Protein AF-0000000077124705 (afdb_homodimer)

Structure (mmCIF, N/CA/C/O backbone):
data_AF-0000000077124705-model_v1
#
loop_
_entity.id
_entity.type
_entity.pdbx_description
1 polymer 'Triosephosphate isomerase'
#
loop_
_atom_site.group_PDB
_atom_site.id
_atom_site.type_symbol
_atom_site.label_atom_id
_atom_site.label_alt_id
_atom_site.label_comp_id
_atom_site.label_asym_id
_atom_site.label_entity_id
_atom_site.label_seq_id
_atom_site.pdbx_PDB_ins_code
_atom_site.Cartn_x
_atom_site.Cartn_y
_atom_site.Cartn_z
_atom_site.occupancy
_atom_site.B_iso_or_equiv
_atom_site.auth_seq_id
_atom_site.auth_comp_id
_atom_site.auth_asym_id
_atom_site.auth_atom_id
_atom_site.pdbx_PDB_model_num
ATOM 1 N N . MET A 1 1 ? 10.82 -32.188 -13.086 1 59.34 1 MET A N 1
ATOM 2 C CA . MET A 1 1 ? 9.422 -31.922 -12.758 1 59.34 1 MET A CA 1
ATOM 3 C C . MET A 1 1 ? 9.281 -30.641 -11.93 1 59.34 1 MET A C 1
ATOM 5 O O . MET A 1 1 ? 10.172 -30.297 -11.156 1 59.34 1 MET A O 1
ATOM 9 N N . ARG A 1 2 ? 8.25 -29.859 -12.281 1 74 2 ARG A N 1
ATOM 10 C CA . ARG A 1 2 ? 8.023 -28.578 -11.609 1 74 2 ARG A CA 1
ATOM 11 C C . ARG A 1 2 ? 7.512 -28.797 -10.188 1 74 2 ARG A C 1
ATOM 13 O O . ARG A 1 2 ? 6.742 -29.719 -9.93 1 74 2 ARG A O 1
ATOM 20 N N . GLU A 1 3 ? 8.094 -28.109 -9.266 1 85.31 3 GLU A N 1
ATOM 21 C CA . GLU A 1 3 ? 7.629 -28.109 -7.879 1 85.31 3 GLU A CA 1
ATOM 22 C C . GLU A 1 3 ? 6.207 -27.562 -7.773 1 85.31 3 GLU A C 1
ATOM 24 O O . GLU A 1 3 ? 5.855 -26.594 -8.469 1 85.31 3 GLU A O 1
ATOM 29 N N . LYS A 1 4 ? 5.359 -28.281 -6.996 1 95 4 LYS A N 1
ATOM 30 C CA . LYS A 1 4 ? 4.02 -27.766 -6.75 1 95 4 LYS A CA 1
ATOM 31 C C . LYS A 1 4 ? 4.066 -26.531 -5.855 1 95 4 LYS A C 1
ATOM 33 O O . LYS A 1 4 ? 4.902 -26.438 -4.957 1 95 4 LYS A O 1
ATOM 38 N N . ILE A 1 5 ? 3.131 -25.656 -6.105 1 97.31 5 ILE A N 1
ATOM 39 C CA . ILE A 1 5 ? 3.15 -24.359 -5.418 1 97.31 5 ILE A CA 1
ATOM 40 C C . ILE A 1 5 ? 1.77 -24.078 -4.84 1 97.31 5 ILE A C 1
ATOM 42 O O . ILE A 1 5 ? 0.751 -24.297 -5.496 1 97.31 5 ILE A O 1
ATOM 46 N N . LEU A 1 6 ? 1.753 -23.656 -3.645 1 97.81 6 LEU A N 1
ATOM 47 C CA . LEU A 1 6 ? 0.542 -23.172 -2.988 1 97.81 6 LEU A CA 1
ATOM 48 C C . LEU A 1 6 ? 0.684 -21.719 -2.596 1 97.81 6 LEU A C 1
ATOM 50 O O . LEU A 1 6 ? 1.588 -21.344 -1.837 1 97.81 6 LEU A O 1
ATOM 54 N N . ILE A 1 7 ? -0.171 -20.859 -3.141 1 98.38 7 ILE A N 1
ATOM 55 C CA . ILE A 1 7 ? -0.178 -19.453 -2.777 1 98.38 7 ILE A CA 1
ATOM 56 C C . ILE A 1 7 ? -1.48 -19.109 -2.055 1 98.38 7 ILE A C 1
ATOM 58 O O . ILE A 1 7 ? -2.566 -19.453 -2.529 1 98.38 7 ILE A O 1
ATOM 62 N N . THR A 1 8 ? -1.356 -18.516 -0.92 1 97.5 8 THR A N 1
ATOM 63 C CA . THR A 1 8 ? -2.514 -18 -0.201 1 97.5 8 THR A CA 1
ATOM 64 C C . THR A 1 8 ? -2.496 -16.469 -0.176 1 97.5 8 THR A C 1
ATOM 66 O O . THR A 1 8 ? -1.638 -15.867 0.468 1 97.5 8 THR A O 1
ATOM 69 N N . ASN A 1 9 ? -3.439 -15.891 -0.894 1 97.81 9 ASN A N 1
ATOM 70 C CA . ASN A 1 9 ? -3.609 -14.445 -0.924 1 97.81 9 ASN A CA 1
ATOM 71 C C . ASN A 1 9 ? -4.676 -13.984 0.066 1 97.81 9 ASN A C 1
ATOM 73 O O . ASN A 1 9 ? -5.852 -14.312 -0.085 1 97.81 9 ASN A O 1
ATOM 77 N N . TRP A 1 10 ? -4.262 -13.203 0.988 1 96.56 10 TRP A N 1
ATOM 78 C CA . TRP A 1 10 ? -5.164 -12.828 2.072 1 96.56 10 TRP A CA 1
ATOM 79 C C . TRP A 1 10 ? -5.938 -11.562 1.726 1 96.56 10 TRP A C 1
ATOM 81 O O . TRP A 1 10 ? -6.883 -11.195 2.43 1 96.56 10 TRP A O 1
ATOM 91 N N . LYS A 1 11 ? -5.57 -10.977 0.623 1 94.69 11 LYS A N 1
ATOM 92 C CA . LYS A 1 11 ? -6.18 -9.711 0.22 1 94.69 11 LYS A CA 1
ATOM 93 C C . LYS A 1 11 ? -6.242 -8.734 1.389 1 94.69 11 LYS A C 1
ATOM 95 O O . LYS A 1 11 ? -5.23 -8.492 2.055 1 94.69 11 LYS A O 1
ATOM 100 N N . MET A 1 12 ? -7.332 -8.062 1.619 1 93.06 12 MET A N 1
ATOM 101 C CA . MET A 1 12 ? -7.441 -7.086 2.697 1 93.06 12 MET A CA 1
ATOM 102 C C . MET A 1 12 ? -8.227 -7.656 3.873 1 93.06 12 MET A C 1
ATOM 104 O O . MET A 1 12 ? -9.07 -6.973 4.457 1 93.06 12 MET A O 1
ATOM 108 N N . ASN A 1 13 ? -7.98 -9 4.168 1 91.38 13 ASN A N 1
ATOM 109 C CA . ASN A 1 13 ? -8.859 -9.648 5.133 1 91.38 13 ASN A CA 1
ATOM 110 C C . ASN A 1 13 ? -8.078 -10.141 6.355 1 91.38 13 ASN A C 1
ATOM 112 O O . ASN A 1 13 ? -8.672 -10.672 7.297 1 91.38 13 ASN A O 1
ATOM 116 N N . ALA A 1 14 ? -6.82 -10.008 6.395 1 91.31 14 ALA A N 1
ATOM 117 C CA . ALA A 1 14 ? -6.023 -10.562 7.484 1 91.31 14 ALA A CA 1
ATOM 118 C C . ALA A 1 14 ? -5.594 -9.469 8.461 1 91.31 14 ALA A C 1
ATOM 120 O O . ALA A 1 14 ? -5.012 -8.461 8.055 1 91.31 14 ALA A O 1
ATOM 121 N N . ASP A 1 15 ? -5.941 -9.641 9.711 1 87.56 15 ASP A N 1
ATOM 122 C CA . ASP A 1 15 ? -5.422 -8.789 10.773 1 87.56 15 ASP A CA 1
ATOM 123 C C . ASP A 1 15 ? -4.297 -9.484 11.531 1 87.56 15 ASP A C 1
ATOM 125 O O . ASP A 1 15 ? -3.941 -10.617 11.227 1 87.56 15 ASP A O 1
ATOM 129 N N . TYR A 1 16 ? -3.75 -8.758 12.461 1 88.44 16 TYR A N 1
ATOM 130 C CA . TYR A 1 16 ? -2.594 -9.281 13.18 1 88.44 16 TYR A CA 1
ATOM 131 C C . TYR A 1 16 ? -2.934 -10.602 13.867 1 88.44 16 TYR A C 1
ATOM 133 O O . TYR A 1 16 ? -2.141 -11.547 13.836 1 88.44 16 TYR A O 1
ATOM 141 N N . VAL A 1 17 ? -4.059 -10.703 14.453 1 89.81 17 VAL A N 1
ATOM 142 C CA . VAL A 1 17 ? -4.469 -11.883 15.203 1 89.81 17 VAL A CA 1
ATOM 143 C C . VAL A 1 17 ? -4.621 -13.07 14.258 1 89.81 17 VAL A C 1
ATOM 145 O O . VAL A 1 17 ? -4.133 -14.172 14.539 1 89.81 17 VAL A O 1
ATOM 148 N N . SER A 1 18 ? -5.297 -12.875 13.188 1 91.88 18 SER A N 1
ATOM 149 C CA . SER A 1 18 ? -5.5 -13.945 12.211 1 91.88 18 SER A CA 1
ATOM 150 C C . SER A 1 18 ? -4.172 -14.414 11.617 1 91.88 18 SER A C 1
ATOM 152 O O . SER A 1 18 ? -3.982 -15.602 11.375 1 91.88 18 SER A O 1
ATOM 154 N N . ILE A 1 19 ? -3.26 -13.477 11.391 1 93.25 19 ILE A N 1
ATOM 155 C CA . ILE A 1 19 ? -1.941 -13.805 10.867 1 93.25 19 ILE A CA 1
ATOM 156 C C . ILE A 1 19 ? -1.181 -14.664 11.875 1 93.25 19 ILE A C 1
ATOM 158 O O . ILE A 1 19 ? -0.593 -15.688 11.516 1 93.25 19 ILE A O 1
ATOM 162 N N . SER A 1 20 ? -1.229 -14.258 13.117 1 92.12 20 SER A N 1
ATOM 163 C CA . SER A 1 20 ? -0.561 -15 14.18 1 92.12 20 SER A CA 1
ATOM 164 C C . SER A 1 20 ? -1.112 -16.422 14.289 1 92.12 20 SER A C 1
ATOM 166 O O . SER A 1 20 ? -0.348 -17.391 14.367 1 92.12 20 SER A O 1
ATOM 168 N N . LYS A 1 21 ? -2.395 -16.5 14.234 1 92.75 21 LYS A N 1
ATOM 169 C CA . LYS A 1 21 ? -3.047 -17.812 14.305 1 92.75 21 LYS A CA 1
ATOM 170 C C . LYS A 1 21 ? -2.65 -18.688 13.117 1 92.75 21 LYS A C 1
ATOM 172 O O . LYS A 1 21 ? -2.414 -19.891 13.281 1 92.75 21 LYS A O 1
ATOM 177 N N . PHE A 1 22 ? -2.586 -18.156 12.023 1 95.38 22 PHE A N 1
ATOM 178 C CA . PHE A 1 22 ? -2.219 -18.875 10.812 1 95.38 22 PHE A CA 1
ATOM 179 C C . PHE A 1 22 ? -0.847 -19.516 10.961 1 95.38 22 PHE A C 1
ATOM 181 O O . PHE A 1 22 ? -0.703 -20.734 10.789 1 95.38 22 PHE A O 1
ATOM 188 N N . PHE A 1 23 ? 0.139 -18.766 11.344 1 94.62 23 PHE A N 1
ATOM 189 C CA . PHE A 1 23 ? 1.517 -19.25 11.359 1 94.62 23 PHE A CA 1
ATOM 190 C C . PHE A 1 23 ? 1.746 -20.188 12.531 1 94.62 23 PHE A C 1
ATOM 192 O O . PHE A 1 23 ? 2.643 -21.031 12.484 1 94.62 23 PHE A O 1
ATOM 199 N N . LYS A 1 24 ? 0.953 -20.094 13.602 1 92.31 24 LYS A N 1
ATOM 200 C CA . LYS A 1 24 ? 1.077 -20.984 14.75 1 92.31 24 LYS A CA 1
ATOM 201 C C . LYS A 1 24 ? 0.591 -22.391 14.414 1 92.31 24 LYS A C 1
ATOM 203 O O . LYS A 1 24 ? 1.02 -23.375 15.031 1 92.31 24 LYS A O 1
ATOM 208 N N . ASN A 1 25 ? -0.259 -22.453 13.398 1 91.38 25 ASN A N 1
ATOM 209 C CA . ASN A 1 25 ? -0.942 -23.719 13.172 1 91.38 25 ASN A CA 1
ATOM 210 C C . ASN A 1 25 ? -0.644 -24.281 11.781 1 91.38 25 ASN A C 1
ATOM 212 O O . ASN A 1 25 ? -1.332 -25.172 11.305 1 91.38 25 ASN A O 1
ATOM 216 N N . ILE A 1 26 ? 0.294 -23.844 11.117 1 89.06 26 ILE A N 1
ATOM 217 C CA . ILE A 1 26 ? 0.575 -24.328 9.773 1 89.06 26 ILE A CA 1
ATOM 218 C C . ILE A 1 26 ? 1.408 -25.609 9.859 1 89.06 26 ILE A C 1
ATOM 220 O O . ILE A 1 26 ? 2.205 -25.781 10.781 1 89.06 26 ILE A O 1
ATOM 224 N N . PRO A 1 27 ? 1.167 -26.516 8.906 1 85.5 27 PRO A N 1
ATOM 225 C CA . PRO A 1 27 ? 1.981 -27.734 8.875 1 85.5 27 PRO A CA 1
ATOM 226 C C . PRO A 1 27 ? 3.408 -27.469 8.398 1 85.5 27 PRO A C 1
ATOM 228 O O . PRO A 1 27 ? 3.736 -26.359 7.992 1 85.5 27 PRO A O 1
ATOM 231 N N . ASN A 1 28 ? 4.246 -28.5 8.594 1 86.56 28 ASN A N 1
ATOM 232 C CA . ASN A 1 28 ? 5.559 -28.484 7.953 1 86.56 28 ASN A CA 1
ATOM 233 C C . ASN A 1 28 ? 5.465 -28.812 6.469 1 86.56 28 ASN A C 1
ATOM 235 O O . ASN A 1 28 ? 5.062 -29.922 6.102 1 86.56 28 ASN A O 1
ATOM 239 N N . PHE A 1 29 ? 5.75 -27.906 5.695 1 88.81 29 PHE A N 1
ATOM 240 C CA . PHE A 1 29 ? 5.594 -28.078 4.254 1 88.81 29 PHE A CA 1
ATOM 241 C C . PHE A 1 29 ? 6.828 -28.734 3.648 1 88.81 29 PHE A C 1
ATOM 243 O O . PHE A 1 29 ? 7.957 -28.297 3.914 1 88.81 29 PHE A O 1
ATOM 250 N N . GLU A 1 30 ? 6.629 -29.797 2.98 1 88.19 30 GLU A N 1
ATOM 251 C CA . GLU A 1 30 ? 7.68 -30.484 2.24 1 88.19 30 GLU A CA 1
ATOM 252 C C . GLU A 1 30 ? 7.285 -30.688 0.782 1 88.19 30 GLU A C 1
ATOM 254 O O . GLU A 1 30 ? 6.129 -31 0.484 1 88.19 30 GLU A O 1
ATOM 259 N N . ASN A 1 31 ? 8.148 -30.422 -0.134 1 89.38 31 ASN A N 1
ATOM 260 C CA . ASN A 1 31 ? 7.996 -30.719 -1.555 1 89.38 31 ASN A CA 1
ATOM 261 C C . ASN A 1 31 ? 6.949 -29.812 -2.207 1 89.38 31 ASN A C 1
ATOM 263 O O . ASN A 1 31 ? 6.523 -30.062 -3.336 1 89.38 31 ASN A O 1
ATOM 267 N N . VAL A 1 32 ? 6.383 -28.906 -1.481 1 94.75 32 VAL A N 1
ATOM 268 C CA . VAL A 1 32 ? 5.453 -27.891 -1.979 1 94.75 32 VAL A CA 1
ATOM 269 C C . VAL A 1 32 ? 5.93 -26.5 -1.566 1 94.75 32 VAL A C 1
ATOM 271 O O . VAL A 1 32 ? 6.188 -26.25 -0.387 1 94.75 32 VAL A O 1
ATOM 274 N N . LYS A 1 33 ? 6.156 -25.703 -2.508 1 95.94 33 LYS A N 1
ATOM 275 C CA . LYS A 1 33 ? 6.484 -24.312 -2.205 1 95.94 33 LYS A CA 1
ATOM 276 C C . LYS A 1 33 ? 5.246 -23.547 -1.76 1 95.94 33 LYS A C 1
ATOM 278 O O . LYS A 1 33 ? 4.238 -23.516 -2.465 1 95.94 33 LYS A O 1
ATOM 283 N N . VAL A 1 34 ? 5.324 -22.953 -0.615 1 97.06 34 VAL A N 1
ATOM 284 C CA . VAL A 1 3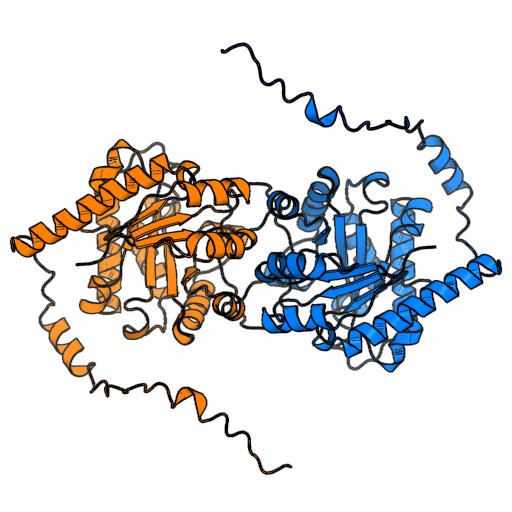4 ? 4.176 -22.234 -0.069 1 97.06 34 VAL A CA 1
ATOM 285 C C . VAL A 1 34 ? 4.496 -20.734 0.014 1 97.06 34 VAL A C 1
ATOM 287 O O . VAL A 1 34 ? 5.551 -20.344 0.524 1 97.06 34 VAL A O 1
ATOM 290 N N . MET A 1 35 ? 3.604 -19.922 -0.526 1 97.94 35 MET A N 1
ATOM 291 C CA . MET A 1 35 ? 3.688 -18.469 -0.458 1 97.94 35 MET A CA 1
ATOM 292 C C . MET A 1 35 ? 2.441 -17.875 0.198 1 97.94 35 MET A C 1
ATOM 294 O O . MET A 1 35 ? 1.328 -18.344 -0.042 1 97.94 35 MET A O 1
ATOM 298 N N . VAL A 1 36 ? 2.646 -16.875 1.027 1 97.88 36 VAL A N 1
ATOM 299 C CA . VAL A 1 36 ? 1.536 -16.125 1.61 1 97.88 36 VAL A CA 1
ATOM 300 C C . VAL A 1 36 ? 1.645 -14.648 1.225 1 97.88 36 VAL A C 1
ATOM 302 O O . VAL A 1 36 ? 2.744 -14.094 1.176 1 97.88 36 VAL A O 1
ATOM 305 N N . ALA A 1 37 ? 0.52 -14.062 0.951 1 98.25 37 ALA A N 1
ATOM 306 C CA . ALA A 1 37 ? 0.499 -12.664 0.534 1 98.25 37 ALA A CA 1
ATOM 307 C C . ALA A 1 37 ? -0.438 -11.844 1.414 1 98.25 37 ALA A C 1
ATOM 309 O O . ALA A 1 37 ? -1.624 -11.695 1.104 1 98.25 37 ALA A O 1
ATOM 310 N N . PRO A 1 38 ? 0.103 -11.281 2.457 1 96.88 38 PRO A N 1
ATOM 311 C CA . PRO A 1 38 ? -0.677 -10.328 3.244 1 96.88 38 PRO A CA 1
ATOM 312 C C . PRO A 1 38 ? -0.728 -8.938 2.602 1 96.88 38 PRO A C 1
ATOM 314 O O . PRO A 1 38 ? -0.004 -8.672 1.64 1 96.88 38 PRO A O 1
ATOM 317 N N . SER A 1 39 ? -1.637 -8.133 3.133 1 95.31 39 SER A N 1
ATOM 318 C CA . SER A 1 39 ? -1.524 -6.719 2.783 1 95.31 39 SER A CA 1
ATOM 319 C C . SER A 1 39 ? -0.195 -6.133 3.25 1 95.31 39 SER A C 1
ATOM 321 O O . SER A 1 39 ? 0.555 -6.789 3.975 1 95.31 39 SER A O 1
ATOM 323 N N . TYR A 1 40 ? 0.103 -4.926 2.822 1 95.62 40 TYR A N 1
ATOM 324 C CA . TYR A 1 40 ? 1.396 -4.32 3.113 1 95.62 40 TYR A CA 1
ATOM 325 C C . TYR A 1 40 ? 1.664 -4.301 4.613 1 95.62 40 TYR A C 1
ATOM 327 O O . TYR A 1 40 ? 2.777 -4.594 5.055 1 95.62 40 TYR A O 1
ATOM 335 N N . LEU A 1 41 ? 0.739 -4.004 5.418 1 93.62 41 LEU A N 1
ATOM 336 C CA . LEU A 1 41 ? 0.918 -3.885 6.859 1 93.62 41 LEU A CA 1
ATOM 337 C C . LEU A 1 41 ? 1.232 -5.242 7.484 1 93.62 41 LEU A C 1
ATOM 339 O O . LEU A 1 41 ? 1.909 -5.312 8.508 1 93.62 41 LEU A O 1
ATOM 343 N N . GLY A 1 42 ? 0.777 -6.27 6.836 1 94.69 42 GLY A N 1
ATOM 344 C CA . GLY A 1 42 ? 0.958 -7.609 7.375 1 94.69 42 GLY A CA 1
ATOM 345 C C . GLY A 1 42 ? 2.281 -8.234 6.98 1 94.69 42 GLY A C 1
ATOM 346 O O . GLY A 1 42 ? 2.631 -9.312 7.465 1 94.69 42 GLY A O 1
ATOM 347 N N . ILE A 1 43 ? 3.025 -7.555 6.16 1 96 43 ILE A N 1
ATOM 348 C CA . ILE A 1 43 ? 4.246 -8.141 5.609 1 96 43 ILE A CA 1
ATOM 349 C C . ILE A 1 43 ? 5.277 -8.32 6.719 1 96 43 ILE A C 1
ATOM 351 O O . ILE A 1 43 ? 5.785 -9.43 6.926 1 96 43 ILE A O 1
ATOM 355 N N . VAL A 1 44 ? 5.566 -7.293 7.48 1 92.5 44 VAL A N 1
ATOM 356 C CA . VAL A 1 44 ? 6.625 -7.352 8.484 1 92.5 44 VAL A CA 1
ATOM 357 C C . VAL A 1 44 ? 6.258 -8.367 9.562 1 92.5 44 VAL A C 1
ATOM 359 O O . VAL A 1 44 ? 7.055 -9.25 9.898 1 92.5 44 VAL A O 1
ATOM 362 N N . PRO A 1 45 ? 5.027 -8.32 10.055 1 92.81 45 PRO A N 1
ATOM 363 C CA . PRO A 1 45 ? 4.637 -9.359 11.016 1 92.81 45 PRO A CA 1
ATOM 364 C C . PRO A 1 45 ? 4.738 -10.766 10.43 1 92.81 45 PRO A C 1
ATOM 366 O O . PRO A 1 45 ? 5.184 -11.695 11.117 1 92.81 45 PRO A O 1
ATOM 369 N N . SER A 1 46 ? 4.309 -10.953 9.227 1 95.69 46 SER A N 1
ATOM 370 C CA . SER A 1 46 ? 4.359 -12.266 8.586 1 95.69 46 SER A CA 1
ATOM 371 C C . SER A 1 46 ? 5.797 -12.75 8.438 1 95.69 46 SER A C 1
ATOM 373 O O . SER A 1 46 ? 6.074 -13.945 8.609 1 95.69 46 SER A O 1
ATOM 375 N N . LEU A 1 47 ? 6.664 -11.828 8.102 1 93.75 47 LEU A N 1
ATOM 376 C CA . LEU A 1 47 ? 8.078 -12.172 7.996 1 93.75 47 LEU A CA 1
ATOM 377 C C . LEU A 1 47 ? 8.617 -12.688 9.328 1 93.75 47 LEU A C 1
ATOM 379 O O . LEU A 1 47 ? 9.336 -13.688 9.375 1 93.75 47 LEU A O 1
ATOM 383 N N . GLY A 1 48 ? 8.281 -11.984 10.359 1 91.44 48 GLY A N 1
ATOM 384 C CA . GLY A 1 48 ? 8.711 -12.398 11.688 1 91.44 48 GLY A CA 1
ATOM 385 C C . GLY A 1 48 ? 8.203 -13.773 12.07 1 91.44 48 GLY A C 1
ATOM 386 O O . GLY A 1 48 ? 8.945 -14.578 12.641 1 91.44 48 GLY A O 1
ATOM 387 N N . MET A 1 49 ? 7.031 -14.055 11.703 1 92.69 49 MET A N 1
ATOM 388 C CA . MET A 1 49 ? 6.363 -15.273 12.148 1 92.69 49 MET A CA 1
ATOM 389 C C . MET A 1 49 ? 6.707 -16.453 11.242 1 92.69 49 MET A C 1
ATOM 391 O O . MET A 1 49 ? 6.508 -17.609 11.609 1 92.69 49 MET A O 1
ATOM 395 N N . SER A 1 50 ? 7.207 -16.156 10.008 1 92.94 50 SER A N 1
ATOM 396 C CA . SER A 1 50 ? 7.492 -17.203 9.047 1 92.94 50 SER A CA 1
ATOM 397 C C . SER A 1 50 ? 8.953 -17.641 9.117 1 92.94 50 SER A C 1
ATOM 399 O O . SER A 1 50 ? 9.391 -18.5 8.352 1 92.94 50 SER A O 1
ATOM 401 N N . LYS A 1 51 ? 9.797 -17.094 9.945 1 86.38 51 LYS A N 1
ATOM 402 C CA . LYS A 1 51 ? 11.234 -17.312 10 1 86.38 51 LYS A CA 1
ATOM 403 C C . LYS A 1 51 ? 11.562 -18.797 10.102 1 86.38 51 LYS A C 1
ATOM 405 O O . LYS A 1 51 ? 12.5 -19.281 9.461 1 86.38 51 LYS A O 1
ATOM 410 N N . ASN A 1 52 ? 10.828 -19.531 10.82 1 84.75 52 ASN A N 1
ATOM 411 C CA . ASN A 1 52 ? 11.117 -20.953 11 1 84.75 52 ASN A CA 1
ATOM 412 C C . ASN A 1 52 ? 10.188 -21.828 10.164 1 84.75 52 ASN A C 1
ATOM 414 O O . ASN A 1 52 ? 10.195 -23.047 10.289 1 84.75 52 ASN A O 1
ATOM 418 N N . ALA A 1 53 ? 9.445 -21.094 9.414 1 84.56 53 ALA A N 1
ATOM 419 C CA . ALA A 1 53 ? 8.508 -21.812 8.555 1 84.56 53 ALA A CA 1
ATOM 420 C C . ALA A 1 53 ? 8.992 -21.828 7.105 1 84.56 53 ALA A C 1
ATOM 422 O O . ALA A 1 53 ? 9.719 -20.938 6.68 1 84.56 53 ALA A O 1
ATOM 423 N N . LYS A 1 54 ? 8.984 -22.891 6.418 1 91.19 54 LYS A N 1
ATOM 424 C CA . LYS A 1 54 ? 9.289 -22.953 4.992 1 91.19 54 LYS A CA 1
ATOM 425 C C . LYS A 1 54 ? 8.195 -22.281 4.164 1 91.19 54 LYS A C 1
ATOM 427 O O . LYS A 1 54 ? 7.59 -22.922 3.299 1 91.19 54 LYS A O 1
ATOM 432 N N . VAL A 1 55 ? 7.836 -20.953 4.488 1 96.12 55 VAL A N 1
ATOM 433 C CA . VAL A 1 55 ? 6.812 -20.156 3.82 1 96.12 55 VAL A CA 1
ATOM 434 C C . VAL A 1 55 ? 7.414 -18.844 3.342 1 96.12 55 VAL A C 1
ATOM 436 O O . VAL A 1 55 ? 8.109 -18.156 4.098 1 96.12 55 VAL A O 1
ATOM 439 N N . GLU A 1 56 ? 7.227 -18.547 2.133 1 97 56 GLU A N 1
ATOM 440 C CA . GLU A 1 56 ? 7.688 -17.266 1.579 1 97 56 GLU A CA 1
ATOM 441 C C . GLU A 1 56 ? 6.602 -16.203 1.676 1 97 56 GLU A C 1
ATOM 443 O O . GLU A 1 56 ? 5.461 -16.422 1.266 1 97 56 GLU A O 1
ATOM 448 N N . VAL A 1 57 ? 6.977 -15.047 2.227 1 97.94 57 VAL A N 1
ATOM 449 C CA . VAL A 1 57 ? 6.066 -13.906 2.248 1 97.94 57 VAL A CA 1
ATOM 450 C C . VAL A 1 57 ? 6.238 -13.094 0.97 1 97.94 57 VAL A C 1
ATOM 452 O O . VAL A 1 57 ? 7.359 -12.742 0.59 1 97.94 57 VAL A O 1
ATOM 455 N N . VAL A 1 58 ? 5.125 -12.805 0.288 1 98.44 58 VAL A N 1
ATOM 456 C CA . VAL A 1 58 ? 5.168 -12.086 -0.984 1 98.44 58 VAL A CA 1
ATOM 457 C C . VAL A 1 58 ? 4.297 -10.836 -0.903 1 98.44 58 VAL A C 1
ATOM 459 O O . VAL A 1 58 ? 3.416 -10.742 -0.047 1 98.44 58 VAL A O 1
ATOM 462 N N . ALA A 1 59 ? 4.621 -9.859 -1.699 1 98.38 59 ALA A N 1
ATOM 463 C CA . ALA A 1 59 ? 3.852 -8.617 -1.706 1 98.38 59 ALA A CA 1
ATOM 464 C C . ALA A 1 59 ? 2.68 -8.703 -2.682 1 98.38 59 ALA A C 1
ATOM 466 O O . ALA A 1 59 ? 2.816 -9.25 -3.779 1 98.38 59 ALA A O 1
ATOM 467 N N . GLN A 1 60 ? 1.577 -8.102 -2.301 1 97.81 60 GLN A N 1
ATOM 468 C CA . GLN A 1 60 ? 0.373 -8.133 -3.123 1 97.81 60 GLN A CA 1
ATOM 469 C C . GLN A 1 60 ? 0.473 -7.148 -4.285 1 97.81 60 GLN A C 1
ATOM 471 O O . GLN A 1 60 ? -0.341 -7.184 -5.207 1 97.81 60 GLN A O 1
ATOM 476 N N . ASN A 1 61 ? 1.408 -6.27 -4.168 1 95.44 61 ASN A N 1
ATOM 477 C CA . ASN A 1 61 ? 1.593 -5.219 -5.16 1 95.44 61 ASN A CA 1
ATOM 478 C C . ASN A 1 61 ? 2.959 -4.551 -5.023 1 95.44 61 ASN A C 1
ATOM 480 O O . ASN A 1 61 ? 3.662 -4.766 -4.035 1 95.44 61 ASN A O 1
ATOM 484 N N . VAL A 1 62 ? 3.303 -3.785 -6.094 1 95.75 62 VAL A N 1
ATOM 485 C CA . VAL A 1 62 ? 4.543 -3.014 -6.09 1 95.75 62 VAL A CA 1
ATOM 486 C C . VAL A 1 62 ? 4.43 -1.847 -7.07 1 95.75 62 VAL A C 1
ATOM 488 O O . VAL A 1 62 ? 3.799 -1.972 -8.125 1 95.75 62 VAL A O 1
ATOM 491 N N . SER A 1 63 ? 5.008 -0.748 -6.637 1 91.19 63 SER A N 1
ATOM 492 C CA . SER A 1 63 ? 4.957 0.424 -7.504 1 91.19 63 SER A CA 1
ATOM 493 C C . SER A 1 63 ? 6.055 0.378 -8.562 1 91.19 63 SER A C 1
ATOM 495 O O . SER A 1 63 ? 7.031 -0.363 -8.422 1 91.19 63 SER A O 1
ATOM 497 N N . PHE A 1 64 ? 5.844 1.179 -9.633 1 88.12 64 PHE A N 1
ATOM 498 C CA . PHE A 1 64 ? 6.805 1.228 -10.727 1 88.12 64 PHE A CA 1
ATOM 499 C C . PHE A 1 64 ? 8.047 2.02 -10.328 1 88.12 64 PHE A C 1
ATOM 501 O O . PHE A 1 64 ? 9.172 1.548 -10.492 1 88.12 64 PHE A O 1
ATOM 508 N N . PRO A 1 65 ? 7.809 3.238 -9.719 1 88.31 65 PRO A N 1
ATOM 509 C CA . PRO A 1 65 ? 9 4.012 -9.359 1 88.31 65 PRO A CA 1
ATOM 510 C C . PRO A 1 65 ? 9.812 3.355 -8.242 1 88.31 65 PRO A C 1
ATOM 512 O O . PRO A 1 65 ? 9.25 2.715 -7.355 1 88.31 65 PRO A O 1
ATOM 515 N N . SER A 1 66 ? 11.125 3.58 -8.328 1 88.25 66 SER A N 1
ATOM 516 C CA . SER A 1 66 ? 12.008 2.977 -7.34 1 88.25 66 SER A CA 1
ATOM 517 C C . SER A 1 66 ? 12.117 3.846 -6.09 1 88.25 66 SER A C 1
ATOM 519 O O . SER A 1 66 ? 12.352 3.34 -4.992 1 88.25 66 SER A O 1
ATOM 521 N N . LEU A 1 67 ? 12.07 5.145 -6.344 1 85.56 67 LEU A N 1
ATOM 522 C CA . LEU A 1 67 ? 12.172 6.152 -5.297 1 85.56 67 LEU A CA 1
ATOM 523 C C . LEU A 1 67 ? 11.508 7.457 -5.727 1 85.56 67 LEU A C 1
ATOM 525 O O . LEU A 1 67 ? 11.188 7.637 -6.906 1 85.56 67 LEU A O 1
ATOM 529 N N . GLY A 1 68 ? 11.242 8.297 -4.711 1 87.56 68 GLY A N 1
ATOM 530 C CA . GLY A 1 68 ? 10.844 9.641 -5.098 1 87.56 68 GLY A CA 1
ATOM 531 C C . GLY A 1 68 ? 9.531 10.07 -4.461 1 87.56 68 GLY A C 1
ATOM 532 O O . GLY A 1 68 ? 9.18 9.617 -3.373 1 87.56 68 GLY A O 1
ATOM 533 N N . ASN A 1 69 ? 8.914 11.055 -5.16 1 84.81 69 ASN A N 1
ATOM 534 C CA . ASN A 1 69 ? 7.746 11.742 -4.633 1 84.81 69 ASN A CA 1
ATOM 535 C C . ASN A 1 69 ? 6.465 10.969 -4.906 1 84.81 69 ASN A C 1
ATOM 537 O O . ASN A 1 69 ? 5.59 11.438 -5.637 1 84.81 69 ASN A O 1
ATOM 541 N N . HIS A 1 70 ? 6.383 9.828 -4.188 1 89.44 70 HIS A N 1
ATOM 542 C CA . HIS A 1 70 ? 5.223 8.969 -4.379 1 89.44 70 HIS A CA 1
ATOM 543 C C . HIS A 1 70 ? 4.609 8.562 -3.041 1 89.44 70 HIS A C 1
ATOM 545 O O . HIS A 1 70 ? 4.684 7.402 -2.641 1 89.44 70 HIS A O 1
ATOM 551 N N . THR A 1 71 ? 3.955 9.562 -2.488 1 87.75 71 THR A N 1
ATOM 552 C CA . THR A 1 71 ? 3.258 9.336 -1.229 1 87.75 71 THR A CA 1
ATOM 553 C C . THR A 1 71 ? 2.225 8.219 -1.378 1 87.75 71 THR A C 1
ATOM 555 O O . THR A 1 71 ? 1.499 8.172 -2.373 1 87.75 71 THR A O 1
ATOM 558 N N . GLY A 1 72 ? 2.287 7.223 -0.47 1 90.06 72 GLY A N 1
ATOM 559 C CA . GLY A 1 72 ? 1.274 6.18 -0.461 1 90.06 72 GLY A CA 1
ATOM 560 C C . GLY A 1 72 ? 1.674 4.953 -1.262 1 90.06 72 GLY A C 1
ATOM 561 O O . GLY A 1 72 ? 0.957 3.953 -1.271 1 90.06 72 GLY A O 1
ATOM 562 N N . SER A 1 73 ? 2.811 4.98 -1.874 1 90.5 73 SER A N 1
ATOM 563 C CA . SER A 1 73 ? 3.279 3.869 -2.693 1 90.5 73 SER A CA 1
ATOM 564 C C . SER A 1 73 ? 4.391 3.094 -1.993 1 90.5 73 SER A C 1
ATOM 566 O O . SER A 1 73 ? 4.988 3.586 -1.035 1 90.5 73 SER A O 1
ATOM 568 N N . VAL A 1 74 ? 4.59 1.872 -2.465 1 93.75 74 VAL A N 1
ATOM 569 C CA . VAL A 1 74 ? 5.664 1.008 -1.987 1 93.75 74 VAL A CA 1
ATOM 570 C C . VAL A 1 74 ? 6.512 0.536 -3.168 1 93.75 74 VAL A C 1
ATOM 572 O O . VAL A 1 74 ? 5.984 -0.023 -4.133 1 93.75 74 VAL A O 1
ATOM 575 N N . SER A 1 75 ? 7.762 0.694 -3.055 1 93.62 75 SER A N 1
ATOM 576 C CA . SER A 1 75 ? 8.641 0.372 -4.176 1 93.62 75 SER A CA 1
ATOM 577 C C . SER A 1 75 ? 9.25 -1.015 -4.02 1 93.62 75 SER A C 1
ATOM 579 O O . SER A 1 75 ? 9.242 -1.582 -2.924 1 93.62 75 SER A O 1
ATOM 581 N N . TRP A 1 76 ? 9.781 -1.462 -5.207 1 93.94 76 TRP A N 1
ATOM 582 C CA . TRP A 1 76 ? 10.508 -2.725 -5.18 1 93.94 76 TRP A CA 1
ATOM 583 C C . TRP A 1 76 ? 11.734 -2.625 -4.281 1 93.94 76 TRP A C 1
ATOM 585 O O . TRP A 1 76 ? 12.109 -3.596 -3.619 1 93.94 76 TRP A O 1
ATOM 595 N N . LEU A 1 77 ? 12.344 -1.491 -4.246 1 92.56 77 LEU A N 1
ATOM 596 C CA . LEU A 1 77 ? 13.523 -1.266 -3.414 1 92.56 77 LEU A CA 1
ATOM 597 C C . LEU A 1 77 ? 13.18 -1.421 -1.938 1 92.56 77 LEU A C 1
ATOM 599 O O . LEU A 1 77 ? 13.938 -2.033 -1.181 1 92.56 77 LEU A O 1
ATOM 603 N N . GLU A 1 78 ? 12.086 -0.845 -1.551 1 92.56 78 GLU A N 1
ATOM 604 C CA . GLU A 1 78 ? 11.617 -1.01 -0.178 1 92.56 78 GLU A CA 1
ATOM 605 C C . GLU A 1 78 ? 11.352 -2.479 0.141 1 92.56 78 GLU A C 1
ATOM 607 O O . GLU A 1 78 ? 11.727 -2.965 1.21 1 92.56 78 GLU A O 1
ATOM 612 N N . LEU A 1 79 ? 10.641 -3.135 -0.768 1 95.38 79 LEU A N 1
ATOM 613 C CA . LEU A 1 79 ? 10.367 -4.555 -0.58 1 95.38 79 LEU A CA 1
ATOM 614 C C . LEU A 1 79 ? 11.656 -5.336 -0.366 1 95.38 79 LEU A C 1
ATOM 616 O O . LEU A 1 79 ? 11.766 -6.125 0.575 1 95.38 79 LEU A O 1
ATOM 620 N N . LYS A 1 80 ? 12.578 -5.109 -1.2 1 93.5 80 LYS A N 1
ATOM 621 C CA . LYS A 1 80 ? 13.867 -5.789 -1.121 1 93.5 80 LYS A CA 1
ATOM 622 C C . LYS A 1 80 ? 14.562 -5.5 0.206 1 93.5 80 LYS A C 1
ATOM 624 O O . LYS A 1 80 ? 15.156 -6.395 0.809 1 93.5 80 LYS A O 1
ATOM 629 N N . ASP A 1 81 ? 14.484 -4.277 0.681 1 91.19 81 ASP A N 1
ATOM 630 C CA . ASP A 1 81 ? 15.094 -3.867 1.944 1 91.19 81 ASP A CA 1
ATOM 631 C C . ASP A 1 81 ? 14.531 -4.68 3.111 1 91.19 81 ASP A C 1
ATOM 633 O O . ASP A 1 81 ? 15.242 -4.957 4.078 1 91.19 81 ASP A O 1
ATOM 637 N N . TYR A 1 82 ? 13.328 -5.094 2.99 1 91.81 82 TYR A N 1
ATOM 638 C CA . TYR A 1 82 ? 12.688 -5.859 4.055 1 91.81 82 TYR A CA 1
ATOM 639 C C . TYR A 1 82 ? 12.812 -7.355 3.799 1 91.81 82 TYR A C 1
ATOM 641 O O . TYR A 1 82 ? 12.242 -8.164 4.535 1 91.81 82 TYR A O 1
ATOM 649 N N . GLY A 1 83 ? 13.43 -7.723 2.773 1 91.94 83 GLY A N 1
ATOM 650 C CA . GLY A 1 83 ? 13.703 -9.133 2.512 1 91.94 83 GLY A CA 1
ATOM 651 C C . GLY A 1 83 ? 12.633 -9.789 1.661 1 91.94 83 GLY A C 1
ATOM 652 O O . GLY A 1 83 ? 12.594 -11.023 1.55 1 91.94 83 GLY A O 1
ATOM 653 N N . ILE A 1 84 ? 11.703 -9.023 1.149 1 96.06 84 ILE A N 1
ATOM 654 C CA . ILE A 1 84 ? 10.703 -9.555 0.229 1 96.06 84 ILE A CA 1
ATOM 655 C C . ILE A 1 84 ? 11.297 -9.672 -1.171 1 96.06 84 ILE A C 1
ATOM 657 O O . ILE A 1 84 ? 11.828 -8.695 -1.713 1 96.06 84 ILE A O 1
ATOM 661 N N . LYS A 1 85 ? 11.125 -10.805 -1.775 1 96.56 85 LYS A N 1
ATOM 662 C CA . LYS A 1 85 ? 11.789 -11.039 -3.055 1 96.56 85 LYS A CA 1
ATOM 663 C C . LYS A 1 85 ? 10.773 -11.203 -4.18 1 96.56 85 LYS A C 1
ATOM 665 O O . LYS A 1 85 ? 11.133 -11.18 -5.359 1 96.56 85 LYS A O 1
ATOM 670 N N . THR A 1 86 ? 9.547 -11.414 -3.873 1 98.44 86 THR A N 1
ATOM 671 C CA . THR A 1 86 ? 8.516 -11.734 -4.852 1 98.44 86 THR A CA 1
ATOM 672 C C . THR A 1 86 ? 7.316 -10.805 -4.691 1 98.44 86 THR A C 1
ATOM 674 O O . THR A 1 86 ? 6.91 -10.492 -3.572 1 98.44 86 THR A O 1
ATOM 677 N N . ALA A 1 87 ? 6.785 -10.312 -5.797 1 98.56 87 ALA A N 1
ATOM 678 C CA . ALA A 1 87 ? 5.602 -9.461 -5.758 1 98.56 87 ALA A CA 1
ATOM 679 C C . ALA A 1 87 ? 4.582 -9.891 -6.809 1 98.56 87 ALA A C 1
ATOM 681 O O . ALA A 1 87 ? 4.953 -10.414 -7.863 1 98.56 87 ALA A O 1
ATOM 682 N N . PHE A 1 88 ? 3.295 -9.672 -6.484 1 98.56 88 PHE A N 1
ATOM 683 C CA . PHE A 1 88 ? 2.215 -9.867 -7.445 1 98.56 88 PHE A CA 1
ATOM 684 C C . PHE A 1 88 ? 2.236 -8.781 -8.516 1 98.56 88 PHE A C 1
ATOM 686 O O . PHE A 1 88 ? 2.502 -7.617 -8.219 1 98.56 88 PHE A O 1
ATOM 693 N N . LEU A 1 89 ? 1.938 -9.164 -9.711 1 98.19 89 LEU A N 1
ATOM 694 C CA . LEU A 1 89 ? 1.748 -8.219 -10.812 1 98.19 89 LEU A CA 1
ATOM 695 C C . LEU A 1 89 ? 0.508 -8.578 -11.625 1 98.19 89 LEU A C 1
ATOM 697 O O . LEU A 1 89 ? 0.29 -9.742 -11.953 1 98.19 89 LEU A O 1
ATOM 701 N N . GLY A 1 90 ? -0.293 -7.602 -11.859 1 96.81 90 GLY A N 1
ATOM 702 C CA . GLY A 1 90 ? -1.402 -7.77 -12.781 1 96.81 90 GLY A CA 1
ATOM 703 C C . GLY A 1 90 ? -2.604 -8.453 -12.156 1 96.81 90 GLY A C 1
ATOM 704 O O . GLY A 1 90 ? -3.451 -9 -12.867 1 96.81 90 GLY A O 1
ATOM 705 N N . HIS A 1 91 ? -2.631 -8.523 -10.875 1 97.19 91 HIS A N 1
ATOM 706 C CA . HIS A 1 91 ? -3.814 -9.086 -10.234 1 97.19 91 HIS A CA 1
ATOM 707 C C . HIS A 1 91 ? -5.07 -8.328 -10.633 1 97.19 91 HIS A C 1
ATOM 709 O O . HIS A 1 91 ? -5.062 -7.094 -10.688 1 97.19 91 HIS A O 1
ATOM 715 N N . PRO A 1 92 ? -6.188 -9.055 -10.828 1 93.81 92 PRO A N 1
ATOM 716 C CA . PRO A 1 92 ? -7.414 -8.398 -11.281 1 93.81 92 PRO A CA 1
ATOM 717 C C . PRO A 1 92 ? -7.883 -7.301 -10.328 1 93.81 92 PRO A C 1
ATOM 719 O O . PRO A 1 92 ? -8.352 -6.25 -10.773 1 93.81 92 PRO A O 1
ATOM 722 N N . ASP A 1 93 ? -7.773 -7.516 -9.023 1 93.25 93 ASP A N 1
ATOM 723 C CA . ASP A 1 93 ? -8.164 -6.5 -8.047 1 93.25 93 ASP A CA 1
ATOM 724 C C . ASP A 1 93 ? -7.383 -5.203 -8.266 1 93.25 93 ASP A C 1
ATOM 726 O O . ASP A 1 93 ? -7.938 -4.109 -8.133 1 93.25 93 ASP A O 1
ATOM 730 N N . VAL A 1 94 ? -6.125 -5.328 -8.523 1 92.5 94 VAL A N 1
ATOM 731 C CA . VAL A 1 94 ? -5.254 -4.172 -8.719 1 92.5 94 VAL A CA 1
ATOM 732 C C . VAL A 1 94 ? -5.617 -3.463 -10.023 1 92.5 94 VAL A C 1
ATOM 734 O O . VAL A 1 94 ? -5.668 -2.232 -10.07 1 92.5 94 VAL A O 1
ATOM 737 N N . LYS A 1 95 ? -5.891 -4.238 -11.055 1 91.25 95 LYS A N 1
ATOM 738 C CA . LYS A 1 95 ? -6.293 -3.656 -12.336 1 91.25 95 LYS A CA 1
ATOM 739 C C . LYS A 1 95 ? -7.566 -2.832 -12.188 1 91.25 95 LYS A C 1
ATOM 741 O O . LYS A 1 95 ? -7.688 -1.752 -12.766 1 91.25 95 LYS A O 1
ATOM 746 N N . VAL A 1 96 ? -8.43 -3.334 -11.398 1 87 96 VAL A N 1
ATOM 747 C CA . VAL A 1 96 ? -9.719 -2.668 -11.227 1 87 96 VAL A CA 1
ATOM 748 C C . VAL A 1 96 ? -9.562 -1.471 -10.289 1 87 96 VAL A C 1
ATOM 750 O O . VAL A 1 96 ? -9.969 -0.356 -10.625 1 87 96 VAL A O 1
ATOM 753 N N . ASP A 1 97 ? -8.914 -1.689 -9.172 1 84.94 97 ASP A N 1
ATOM 754 C CA . ASP A 1 97 ? -8.859 -0.684 -8.117 1 84.94 97 ASP A CA 1
ATOM 755 C C . ASP A 1 97 ? -7.902 0.445 -8.484 1 84.94 97 ASP A C 1
ATOM 757 O O . ASP A 1 97 ? -8.125 1.601 -8.117 1 84.94 97 ASP A O 1
ATOM 761 N N . PHE A 1 98 ? -6.863 0.117 -9.195 1 84.94 98 PHE A N 1
ATOM 762 C CA . PHE A 1 98 ? -5.816 1.093 -9.477 1 84.94 98 PHE A CA 1
ATOM 763 C C . PHE A 1 98 ? -5.758 1.41 -10.969 1 84.94 98 PHE A C 1
ATOM 765 O O . PHE A 1 98 ? -4.887 2.158 -11.414 1 84.94 98 PHE A O 1
ATOM 772 N N . LYS A 1 99 ? -6.617 0.797 -11.789 1 85.94 99 LYS A N 1
ATOM 773 C CA . LYS A 1 99 ? -6.711 1.006 -13.234 1 85.94 99 LYS A CA 1
ATOM 774 C C . LYS A 1 99 ? -5.395 0.665 -13.922 1 85.94 99 LYS A C 1
ATOM 776 O O . LYS A 1 99 ? -4.949 1.391 -14.812 1 85.94 99 LYS A O 1
ATOM 781 N N . GLU A 1 100 ? -4.785 -0.32 -13.469 1 90.69 100 GLU A N 1
ATOM 782 C CA . GLU A 1 100 ? -3.518 -0.773 -14.031 1 90.69 100 GLU A CA 1
ATOM 783 C C . GLU A 1 100 ? -3.727 -1.491 -15.359 1 90.69 100 GLU A C 1
ATOM 785 O O . GLU A 1 100 ? -4.625 -2.326 -15.492 1 90.69 100 GLU A O 1
ATOM 790 N N . LYS A 1 101 ? -2.863 -1.143 -16.344 1 92 101 LYS A N 1
ATOM 791 C CA . LYS A 1 101 ? -2.932 -1.751 -17.656 1 92 101 LYS A CA 1
ATOM 792 C C . LYS A 1 101 ? -1.742 -2.676 -17.906 1 92 101 LYS A C 1
ATOM 794 O O . LYS A 1 101 ? -0.771 -2.658 -17.141 1 92 101 LYS A O 1
ATOM 799 N N . ASN A 1 102 ? -1.892 -3.42 -18.984 1 95.5 102 ASN A N 1
ATOM 800 C CA . ASN A 1 102 ? -0.875 -4.426 -19.281 1 95.5 102 ASN A CA 1
ATOM 801 C C . ASN A 1 102 ? 0.496 -3.791 -19.5 1 95.5 102 ASN A C 1
ATOM 803 O O . ASN A 1 102 ? 1.52 -4.383 -19.156 1 95.5 102 ASN A O 1
ATOM 807 N N . TYR A 1 103 ? 0.507 -2.623 -20.062 1 94.5 103 TYR A N 1
ATOM 808 C CA . TYR A 1 103 ? 1.8 -1.999 -20.312 1 94.5 103 TYR A CA 1
ATOM 809 C C . TYR A 1 103 ? 2.48 -1.603 -19.016 1 94.5 103 TYR A C 1
ATOM 811 O O . TYR A 1 103 ? 3.711 -1.621 -18.906 1 94.5 103 TYR A O 1
ATOM 819 N N . GLN A 1 104 ? 1.7 -1.209 -18.016 1 95.06 104 GLN A N 1
ATOM 820 C CA . GLN A 1 104 ? 2.256 -0.921 -16.703 1 95.06 104 GLN A CA 1
ATOM 821 C C . GLN A 1 104 ? 2.76 -2.193 -16.031 1 95.06 104 GLN A C 1
ATOM 823 O O . GLN A 1 104 ? 3.807 -2.184 -15.375 1 95.06 104 GLN A O 1
ATOM 828 N N . VAL A 1 105 ? 1.983 -3.281 -16.25 1 97.44 105 VAL A N 1
ATOM 829 C CA . VAL A 1 105 ? 2.396 -4.574 -15.711 1 97.44 105 VAL A CA 1
ATOM 830 C C . VAL A 1 105 ? 3.73 -4.988 -16.328 1 97.44 105 VAL A C 1
ATOM 832 O O . VAL A 1 105 ? 4.637 -5.438 -15.625 1 97.44 105 VAL A O 1
ATOM 835 N N . ASN A 1 106 ? 3.826 -4.805 -17.594 1 97.81 106 ASN A N 1
ATOM 836 C CA . ASN A 1 106 ? 5.07 -5.094 -18.297 1 97.81 106 ASN A CA 1
ATOM 837 C C . ASN A 1 106 ? 6.234 -4.277 -17.75 1 97.81 106 ASN A C 1
ATOM 839 O O . ASN A 1 106 ? 7.312 -4.82 -17.5 1 97.81 106 ASN A O 1
ATOM 843 N N . ALA A 1 107 ? 6.008 -2.996 -17.562 1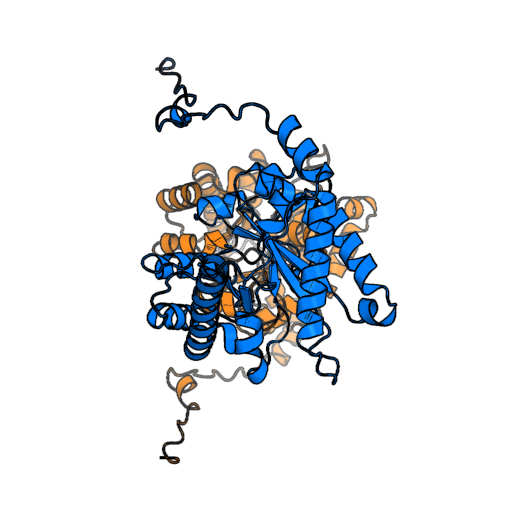 96.81 107 ALA A N 1
ATOM 844 C CA . ALA A 1 107 ? 7.055 -2.111 -17.062 1 96.81 107 ALA A CA 1
ATOM 8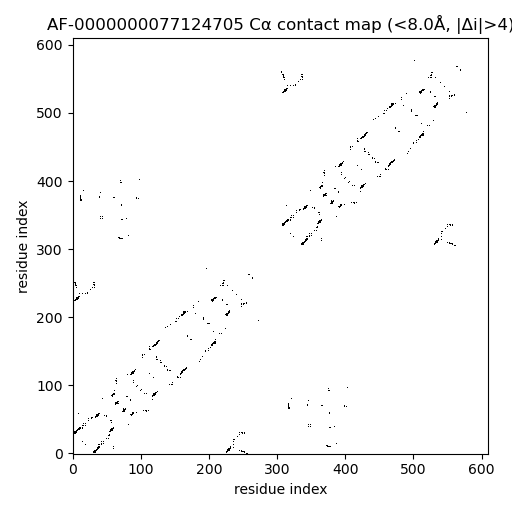45 C C . ALA A 1 107 ? 7.516 -2.547 -15.672 1 96.81 107 ALA A C 1
ATOM 847 O O . ALA A 1 107 ? 8.711 -2.57 -15.391 1 96.81 107 ALA A O 1
ATOM 848 N N . LYS A 1 108 ? 6.59 -2.891 -14.883 1 97.31 108 LYS A N 1
ATOM 849 C CA . LYS A 1 108 ? 6.914 -3.365 -13.539 1 97.31 108 LYS A CA 1
ATOM 850 C C . LYS A 1 108 ? 7.676 -4.688 -13.594 1 97.31 108 LYS A C 1
ATOM 852 O O . LYS A 1 108 ? 8.617 -4.902 -12.828 1 97.31 108 LYS A O 1
ATOM 857 N N . LEU A 1 109 ? 7.25 -5.578 -14.461 1 97.81 109 LEU A N 1
ATOM 858 C CA . LEU A 1 109 ? 7.914 -6.867 -14.625 1 97.81 109 LEU A CA 1
ATOM 859 C C . LEU A 1 109 ? 9.367 -6.684 -15.031 1 97.81 109 LEU A C 1
ATOM 861 O O . LEU A 1 109 ? 10.266 -7.285 -14.438 1 97.81 109 LEU A O 1
ATOM 865 N N . GLN A 1 110 ? 9.578 -5.852 -15.992 1 96.94 110 GLN A N 1
ATOM 866 C CA . GLN A 1 110 ? 10.938 -5.562 -16.422 1 96.94 110 GLN A CA 1
ATOM 867 C C . GLN A 1 110 ? 11.781 -5.031 -15.273 1 96.94 110 GLN A C 1
ATOM 869 O O . GLN A 1 110 ? 12.922 -5.453 -15.086 1 96.94 110 GLN A O 1
ATOM 874 N N . LYS A 1 111 ? 11.211 -4.145 -14.586 1 96.12 111 LYS A N 1
ATOM 875 C CA . LYS A 1 111 ? 11.922 -3.531 -13.469 1 96.12 111 LYS A CA 1
ATOM 876 C C . LYS 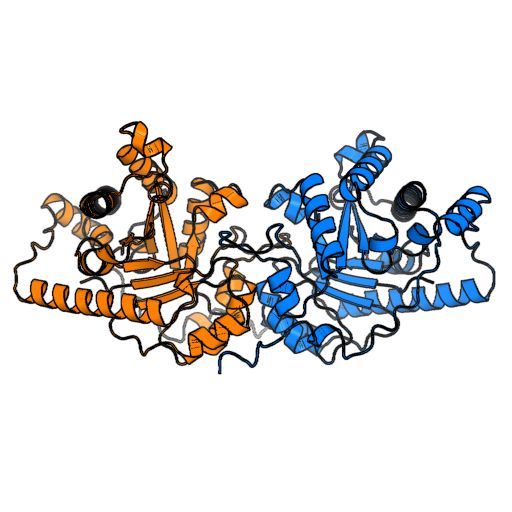A 1 111 ? 12.273 -4.566 -12.406 1 96.12 111 LYS A C 1
ATOM 878 O O . LYS A 1 111 ? 13.406 -4.602 -11.914 1 96.12 111 LYS A O 1
ATOM 883 N N . LEU A 1 112 ? 11.32 -5.395 -12.008 1 97.25 112 LEU A N 1
ATOM 884 C CA . LEU A 1 112 ? 11.57 -6.422 -11 1 97.25 112 LEU A CA 1
ATOM 885 C C . LEU A 1 112 ? 12.672 -7.375 -11.461 1 97.25 112 LEU A C 1
ATOM 887 O O . LEU A 1 112 ? 13.625 -7.625 -10.719 1 97.25 112 LEU A O 1
ATOM 891 N N . LEU A 1 113 ? 12.531 -7.879 -12.664 1 96.81 113 LEU A N 1
ATOM 892 C CA . LEU A 1 113 ? 13.484 -8.859 -13.18 1 96.81 113 LEU A CA 1
ATOM 893 C C . LEU A 1 113 ? 14.883 -8.25 -13.281 1 96.81 113 LEU A C 1
ATOM 895 O O . LEU A 1 113 ? 15.867 -8.891 -12.922 1 96.81 113 LEU A O 1
ATOM 899 N N . LYS A 1 114 ? 14.992 -7.035 -13.734 1 95 114 LYS A N 1
ATOM 900 C CA . LYS A 1 114 ? 16.266 -6.344 -13.875 1 95 114 LYS A CA 1
ATOM 901 C C . LYS A 1 114 ? 16.953 -6.164 -12.523 1 95 114 LYS A C 1
ATOM 903 O O . LYS A 1 114 ? 18.172 -6.09 -12.438 1 95 114 LYS A O 1
ATOM 908 N N . ASN A 1 115 ? 16.172 -6.168 -11.492 1 94.31 115 ASN A N 1
ATOM 909 C CA . ASN A 1 115 ? 16.719 -5.895 -10.172 1 94.31 115 ASN A CA 1
ATOM 910 C C . ASN A 1 115 ? 16.719 -7.141 -9.297 1 94.31 115 ASN A C 1
ATOM 912 O O . ASN A 1 115 ? 16.719 -7.043 -8.07 1 94.31 115 ASN A O 1
ATOM 916 N N . GLY A 1 116 ? 16.594 -8.297 -9.836 1 94.56 116 GLY A N 1
ATOM 917 C CA . GLY A 1 116 ? 16.797 -9.562 -9.148 1 94.56 116 GLY A CA 1
ATOM 918 C C . GLY A 1 116 ? 15.594 -9.984 -8.328 1 94.56 116 GLY A C 1
ATOM 919 O O . GLY A 1 116 ? 15.719 -10.805 -7.418 1 94.56 116 GLY A O 1
ATOM 920 N N . MET A 1 117 ? 14.461 -9.406 -8.57 1 97 117 MET A N 1
ATOM 921 C CA . MET A 1 117 ? 13.227 -9.781 -7.887 1 97 117 MET A CA 1
ATOM 922 C C . MET A 1 117 ? 12.414 -10.773 -8.719 1 97 117 MET A C 1
ATOM 924 O O . MET A 1 117 ? 12.68 -10.945 -9.906 1 97 117 MET A O 1
ATOM 928 N N . ASN A 1 118 ? 11.492 -11.453 -8.047 1 98.12 118 ASN A N 1
ATOM 929 C CA . ASN A 1 118 ? 10.586 -12.398 -8.695 1 98.12 118 ASN A CA 1
ATOM 930 C C . ASN A 1 118 ? 9.188 -11.82 -8.836 1 98.12 118 ASN A C 1
ATOM 932 O O . ASN A 1 118 ? 8.852 -10.828 -8.188 1 98.12 118 ASN A O 1
ATOM 936 N N . ALA A 1 119 ? 8.414 -12.445 -9.758 1 98.5 119 ALA A N 1
ATOM 937 C CA . ALA A 1 119 ? 7.055 -11.953 -9.992 1 98.5 119 ALA A CA 1
ATOM 938 C C . ALA A 1 119 ? 6.059 -13.102 -10.07 1 98.5 119 ALA A C 1
ATOM 940 O O . ALA A 1 119 ? 6.348 -14.141 -10.68 1 98.5 119 ALA A O 1
ATOM 941 N N . VAL A 1 120 ? 4.98 -12.984 -9.352 1 98.62 120 VAL A N 1
ATOM 942 C CA . VAL A 1 120 ? 3.781 -13.766 -9.633 1 98.62 120 VAL A CA 1
ATOM 943 C C . VAL A 1 120 ? 2.869 -12.992 -10.578 1 98.62 120 VAL A C 1
ATOM 945 O O . VAL A 1 120 ? 2.254 -12 -10.188 1 98.62 120 VAL A O 1
ATOM 948 N N . LEU A 1 121 ? 2.793 -13.492 -11.75 1 98.25 121 LEU A N 1
ATOM 949 C CA . LEU A 1 121 ? 2.086 -12.789 -12.812 1 98.25 121 LEU A CA 1
ATOM 950 C C . LEU A 1 121 ? 0.695 -13.375 -13.031 1 98.25 121 LEU A C 1
ATOM 952 O O . LEU A 1 121 ? 0.544 -14.594 -13.141 1 98.25 121 LEU A O 1
ATOM 956 N N . PHE A 1 122 ? -0.268 -12.477 -13.117 1 97.88 122 PHE A N 1
ATOM 957 C CA . PHE A 1 122 ? -1.64 -12.93 -13.32 1 97.88 122 PHE A CA 1
ATOM 958 C C . PHE A 1 122 ? -2.064 -12.742 -14.766 1 97.88 122 PHE A C 1
ATOM 960 O O . PHE A 1 122 ? -1.871 -11.672 -15.344 1 97.88 122 PHE A O 1
ATOM 967 N N . ILE A 1 123 ? -2.578 -13.773 -15.289 1 95.75 123 ILE A N 1
ATOM 968 C CA . ILE A 1 123 ? -3.244 -13.766 -16.594 1 95.75 123 ILE A CA 1
ATOM 969 C C . ILE A 1 123 ? -4.742 -14 -16.391 1 95.75 123 ILE A C 1
ATOM 971 O O . ILE A 1 123 ? -5.156 -15.078 -15.961 1 95.75 123 ILE A O 1
ATOM 975 N N . GLU A 1 124 ? -5.469 -13.016 -16.828 1 92.44 124 GLU A N 1
ATOM 976 C CA . GLU A 1 124 ? -6.891 -13.031 -16.484 1 92.44 124 GLU A CA 1
ATOM 977 C C . GLU A 1 124 ? -7.742 -13.383 -17.703 1 92.44 124 GLU A C 1
ATOM 979 O O . GLU A 1 124 ? -7.367 -13.078 -18.844 1 92.44 124 GLU A O 1
ATOM 984 N N . GLU A 1 125 ? -8.82 -14.023 -17.438 1 87.31 125 GLU A N 1
ATOM 985 C CA . GLU A 1 125 ? -9.883 -14.242 -18.406 1 87.31 125 GLU A CA 1
ATOM 986 C C . GLU A 1 125 ? -11.227 -13.758 -17.875 1 87.31 125 GLU A C 1
ATOM 988 O O . GLU A 1 125 ? -11.664 -14.18 -16.797 1 87.31 125 GLU A O 1
ATOM 993 N N . THR A 1 126 ? -11.836 -12.875 -18.641 1 81.25 126 THR A N 1
ATOM 994 C CA . THR A 1 126 ? -13.094 -12.289 -18.188 1 81.25 126 THR A CA 1
ATOM 995 C C . THR A 1 126 ? -14.273 -12.922 -18.922 1 81.25 126 THR A C 1
ATOM 997 O O . THR A 1 126 ? -14.086 -13.703 -19.859 1 81.25 126 THR A O 1
ATOM 1000 N N . LYS A 1 127 ? -15.492 -12.57 -18.422 1 73.88 127 LYS A N 1
ATOM 1001 C CA . LYS A 1 127 ? -16.719 -13.07 -19.031 1 73.88 127 LYS A CA 1
ATOM 1002 C C . LYS A 1 127 ? -16.812 -12.641 -20.5 1 73.88 127 LYS A C 1
ATOM 1004 O O . LYS A 1 127 ? -17.297 -13.391 -21.344 1 73.88 127 LYS A O 1
ATOM 1009 N N . VAL A 1 128 ? -16.422 -11.5 -20.734 1 69.38 128 VAL A N 1
ATOM 1010 C CA . VAL A 1 128 ? -16.469 -10.945 -22.078 1 69.38 128 VAL A CA 1
ATOM 1011 C C . VAL A 1 128 ? -15.594 -11.773 -23.016 1 69.38 128 VAL A C 1
ATOM 1013 O O . VAL A 1 128 ? -15.953 -12 -24.172 1 69.38 128 VAL A O 1
ATOM 1016 N N . ASP A 1 129 ? -14.617 -12.328 -22.562 1 70.38 129 ASP A N 1
ATOM 1017 C CA . ASP A 1 129 ? -13.695 -13.156 -23.328 1 70.38 129 ASP A CA 1
ATOM 1018 C C . ASP A 1 129 ? -14.359 -14.469 -23.75 1 70.38 129 ASP A C 1
ATOM 1020 O O . ASP A 1 129 ? -14.133 -14.961 -24.859 1 70.38 129 ASP A O 1
ATOM 1024 N N . LEU A 1 130 ? -15.141 -14.969 -22.922 1 64.12 130 LEU A N 1
ATOM 1025 C CA . LEU A 1 130 ? -15.805 -16.234 -23.172 1 64.12 130 LEU A CA 1
ATOM 1026 C C . LEU A 1 130 ? -16.812 -16.109 -24.312 1 64.12 130 LEU A C 1
ATOM 1028 O O . LEU A 1 130 ? -16.938 -17.031 -25.125 1 64.12 130 LEU A O 1
ATOM 1032 N N . SER A 1 131 ? -17.484 -15.125 -24.359 1 63.06 131 SER A N 1
ATOM 1033 C CA . SER A 1 131 ? -18.578 -14.953 -25.312 1 63.06 131 SER A CA 1
ATOM 1034 C C . SER A 1 131 ? -18.062 -14.766 -26.734 1 63.06 131 SER A C 1
ATOM 1036 O O . SER A 1 131 ? -18.734 -15.133 -27.703 1 63.06 131 SER A O 1
ATOM 1038 N N . GLU A 1 132 ? -16.953 -14.242 -26.812 1 56.34 132 GLU A N 1
ATOM 1039 C CA . GLU A 1 132 ? -16.516 -13.852 -28.156 1 56.34 132 GLU A CA 1
ATOM 1040 C C . GLU A 1 132 ? -15.57 -14.891 -28.75 1 56.34 132 GLU A C 1
ATOM 1042 O O . GLU A 1 132 ? -14.938 -14.641 -29.781 1 56.34 132 GLU A O 1
ATOM 1047 N N . GLU A 1 133 ? -15.781 -16.125 -28.328 1 55.28 133 GLU A N 1
ATOM 1048 C CA . GLU A 1 133 ? -14.828 -17.094 -28.859 1 55.28 133 GLU A CA 1
ATOM 1049 C C . GLU A 1 133 ? -13.414 -16.516 -28.891 1 55.28 133 GLU A C 1
ATOM 1051 O O . GLU A 1 133 ? -12.562 -17 -29.641 1 55.28 133 GLU A O 1
ATOM 1056 N N . SER A 1 134 ? -13.328 -15.43 -28.234 1 61.16 134 SER A N 1
ATOM 1057 C CA . SER A 1 134 ? -12.125 -14.602 -28.281 1 61.16 134 SER A CA 1
ATOM 1058 C C . SER A 1 134 ? -11.234 -14.859 -27.078 1 61.16 134 SER A C 1
ATOM 1060 O O . SER A 1 134 ? -10.195 -14.211 -26.922 1 61.16 134 SER A O 1
ATOM 1062 N N . THR A 1 135 ? -11.461 -15.977 -26.422 1 68 135 THR A N 1
ATOM 1063 C CA . THR A 1 135 ? -10.734 -16.266 -25.188 1 68 135 THR A CA 1
ATOM 1064 C C . THR A 1 135 ? -9.25 -16.5 -25.469 1 68 135 THR A C 1
ATOM 1066 O O . THR A 1 135 ? -8.391 -15.875 -24.859 1 68 135 THR A O 1
ATOM 1069 N N . LYS A 1 136 ? -9.078 -17.234 -26.516 1 80.5 136 LYS A N 1
ATOM 1070 C CA . LYS A 1 136 ? -7.695 -17.594 -26.812 1 80.5 136 LYS A CA 1
ATOM 1071 C C . LYS A 1 136 ? -6.898 -16.391 -27.281 1 80.5 136 LYS A C 1
ATOM 1073 O O . LYS A 1 136 ? -5.742 -16.203 -26.906 1 80.5 136 LYS A O 1
ATOM 1078 N N . GLU A 1 137 ? -7.559 -15.531 -28.016 1 83.88 137 GLU A N 1
ATOM 1079 C CA . GLU A 1 137 ? -6.863 -14.367 -28.562 1 83.88 137 GLU A CA 1
ATOM 1080 C C . GLU A 1 137 ? -6.535 -13.359 -27.469 1 83.88 137 GLU A C 1
ATOM 1082 O O . GLU A 1 137 ? -5.465 -12.758 -27.469 1 83.88 137 GLU A O 1
ATOM 1087 N N . ASN A 1 138 ? -7.422 -13.219 -26.609 1 87.31 138 ASN A N 1
ATOM 1088 C CA . ASN A 1 138 ? -7.18 -12.289 -25.516 1 87.31 138 ASN A CA 1
ATOM 1089 C C . ASN A 1 138 ? -6.039 -12.766 -24.625 1 87.31 138 ASN A C 1
ATOM 1091 O O . ASN A 1 138 ? -5.223 -11.961 -24.172 1 87.31 138 ASN A O 1
ATOM 1095 N N . LEU A 1 139 ? -6.062 -14.055 -24.406 1 91.31 139 LEU A N 1
ATOM 1096 C CA . LEU A 1 139 ? -4.969 -14.625 -23.625 1 91.31 139 LEU A CA 1
ATOM 1097 C C . LEU A 1 139 ? -3.633 -14.422 -24.328 1 91.31 139 LEU A C 1
ATOM 1099 O O . LEU A 1 139 ? -2.645 -14.039 -23.688 1 91.31 139 LEU A O 1
ATOM 1103 N N . ARG A 1 140 ? -3.664 -14.625 -25.578 1 90.12 140 ARG A N 1
ATOM 1104 C CA . ARG A 1 140 ? -2.457 -14.43 -26.375 1 90.12 140 ARG A CA 1
ATOM 1105 C C . ARG A 1 140 ? -1.993 -12.977 -26.328 1 90.12 140 ARG A C 1
ATOM 1107 O O . ARG A 1 140 ? -0.804 -12.711 -26.141 1 90.12 140 ARG A O 1
ATOM 1114 N N . LEU A 1 141 ? -2.904 -12.125 -26.5 1 91.31 141 LEU A N 1
ATOM 1115 C CA . LEU A 1 141 ? -2.598 -10.695 -26.484 1 91.31 141 LEU A CA 1
ATOM 1116 C C . LEU A 1 141 ? -2.027 -10.273 -25.141 1 91.31 141 LEU A C 1
ATOM 1118 O O . LEU A 1 141 ? -1.049 -9.523 -25.078 1 91.31 141 LEU A O 1
ATOM 1122 N N . GLN A 1 142 ? -2.584 -10.719 -24.078 1 94.62 142 GLN A N 1
ATOM 1123 C CA . GLN A 1 142 ? -2.102 -10.406 -22.734 1 94.62 142 GLN A CA 1
ATOM 1124 C C . GLN A 1 142 ? -0.662 -10.875 -22.547 1 94.62 142 GLN A C 1
ATOM 1126 O O . GLN A 1 142 ? 0.187 -10.117 -22.078 1 94.62 142 GLN A O 1
ATOM 1131 N N . ILE A 1 143 ? -0.419 -12.086 -22.969 1 95.25 143 ILE A N 1
ATOM 1132 C CA . ILE A 1 143 ? 0.905 -12.68 -22.812 1 95.25 143 ILE A CA 1
ATOM 1133 C C . ILE A 1 143 ? 1.924 -11.891 -23.625 1 95.25 143 ILE A C 1
ATOM 1135 O O . ILE A 1 143 ? 3.008 -11.562 -23.141 1 95.25 143 ILE A O 1
ATOM 1139 N N . ASN A 1 144 ? 1.528 -11.523 -24.797 1 94.56 144 ASN A N 1
ATOM 1140 C CA . ASN A 1 144 ? 2.426 -10.758 -25.656 1 94.56 144 ASN A CA 1
ATOM 1141 C C . ASN A 1 144 ? 2.723 -9.383 -25.078 1 94.56 144 ASN A C 1
ATOM 1143 O O . ASN A 1 144 ? 3.867 -8.922 -25.094 1 94.56 144 ASN A O 1
ATOM 1147 N N . GLN A 1 145 ? 1.738 -8.758 -24.578 1 96.44 145 GLN A N 1
ATOM 1148 C CA . GLN A 1 145 ? 1.892 -7.414 -24.031 1 96.44 145 GLN A CA 1
ATOM 1149 C C . GLN A 1 145 ? 2.711 -7.438 -22.75 1 96.44 145 GLN A C 1
ATOM 1151 O O . GLN A 1 145 ? 3.637 -6.641 -22.578 1 96.44 145 GLN A O 1
ATOM 1156 N N . ILE A 1 146 ? 2.438 -8.359 -21.891 1 97.31 146 ILE A N 1
ATOM 1157 C CA . ILE A 1 146 ? 3.047 -8.406 -20.562 1 97.31 146 ILE A CA 1
ATOM 1158 C C . ILE A 1 146 ? 4.512 -8.828 -20.688 1 97.31 146 ILE A C 1
ATOM 1160 O O . ILE A 1 146 ? 5.371 -8.32 -19.953 1 97.31 146 ILE A O 1
ATOM 1164 N N . PHE A 1 147 ? 4.82 -9.672 -21.625 1 97.19 147 PHE A N 1
ATOM 1165 C CA . PHE A 1 147 ? 6.18 -10.188 -21.75 1 97.19 147 PHE A CA 1
ATOM 1166 C C . PHE A 1 147 ? 6.941 -9.461 -22.844 1 97.19 147 PHE A C 1
ATOM 1168 O O . PHE A 1 147 ? 8.023 -9.898 -23.25 1 97.19 147 PHE A O 1
ATOM 1175 N N . ASN A 1 148 ? 6.352 -8.383 -23.344 1 96.56 148 ASN A N 1
ATOM 1176 C CA . ASN A 1 148 ? 7.031 -7.621 -24.391 1 96.56 148 ASN A CA 1
ATOM 1177 C C . ASN A 1 148 ? 8.414 -7.156 -23.938 1 96.56 148 ASN A C 1
ATOM 1179 O O . ASN A 1 148 ? 8.555 -6.57 -22.859 1 96.56 148 ASN A O 1
ATOM 1183 N N . GLY A 1 149 ? 9.438 -7.473 -24.688 1 95.75 149 GLY A N 1
ATOM 1184 C CA . GLY A 1 149 ? 10.789 -6.992 -24.438 1 95.75 149 GLY A CA 1
ATOM 1185 C C . GLY A 1 149 ? 11.508 -7.773 -23.359 1 95.75 149 GLY A C 1
ATOM 1186 O O . GLY A 1 149 ? 12.602 -7.391 -22.922 1 95.75 149 GLY A O 1
ATOM 1187 N N . ILE A 1 150 ? 10.977 -8.836 -22.891 1 95.94 150 ILE A N 1
ATOM 1188 C CA . ILE A 1 150 ? 11.57 -9.641 -21.844 1 95.94 150 ILE A CA 1
ATOM 1189 C C . ILE A 1 150 ? 12.312 -10.828 -22.453 1 95.94 150 ILE A C 1
ATOM 1191 O O . ILE A 1 150 ? 11.773 -11.523 -23.312 1 95.94 150 ILE A O 1
ATOM 1195 N N . ASP A 1 151 ? 13.469 -11.016 -22 1 93 151 ASP A N 1
ATOM 1196 C CA . ASP A 1 151 ? 14.281 -12.117 -22.484 1 93 151 ASP A CA 1
ATOM 1197 C C . ASP A 1 151 ? 13.93 -13.422 -21.766 1 93 151 ASP A C 1
ATOM 1199 O O . ASP A 1 151 ? 13.664 -13.422 -20.562 1 93 151 ASP A O 1
ATOM 1203 N N . ALA A 1 152 ? 14.047 -14.523 -22.5 1 90.44 152 ALA A N 1
ATOM 1204 C CA . ALA A 1 152 ? 13.742 -15.852 -21.969 1 90.44 152 ALA A CA 1
ATOM 1205 C C . ALA A 1 152 ? 14.602 -16.172 -20.75 1 90.44 152 ALA A C 1
ATOM 1207 O O . ALA A 1 152 ? 14.109 -16.734 -19.766 1 90.44 152 ALA A O 1
ATOM 1208 N N . LEU A 1 153 ? 15.75 -15.766 -20.75 1 88.19 153 LEU A N 1
ATOM 1209 C CA . LEU A 1 153 ? 16.703 -16.078 -19.688 1 88.19 153 LEU A CA 1
ATOM 1210 C C . LEU A 1 153 ? 16.328 -15.352 -18.406 1 88.19 153 LEU A C 1
ATOM 1212 O O . LEU A 1 153 ? 16.672 -15.797 -17.312 1 88.19 153 LEU A O 1
ATOM 1216 N N . ASP A 1 154 ? 15.555 -14.281 -18.516 1 90.75 154 ASP A N 1
ATOM 1217 C CA . ASP A 1 154 ? 15.219 -13.461 -17.359 1 90.75 154 ASP A CA 1
ATOM 1218 C C . ASP A 1 154 ? 14.023 -14.039 -16.609 1 90.75 154 ASP A C 1
ATOM 1220 O O . ASP A 1 154 ? 13.773 -13.68 -15.453 1 90.75 154 ASP A O 1
ATOM 1224 N N . ILE A 1 155 ? 13.312 -14.922 -17.219 1 91.12 155 ILE A N 1
ATOM 1225 C CA . ILE A 1 155 ? 12.047 -15.289 -16.594 1 91.12 155 ILE A CA 1
ATOM 1226 C C . ILE A 1 155 ? 12.18 -16.672 -15.945 1 91.12 155 ILE A C 1
ATOM 1228 O O . ILE A 1 155 ? 11.398 -17.016 -15.047 1 91.12 155 ILE A O 1
ATOM 1232 N N . VAL A 1 156 ? 13.18 -17.453 -16.312 1 87.06 156 VAL A N 1
ATOM 1233 C CA . VAL A 1 156 ? 13.328 -18.797 -15.773 1 87.06 156 VAL A CA 1
ATOM 1234 C C . VAL A 1 156 ? 13.57 -18.734 -14.266 1 87.06 156 VAL A C 1
ATOM 1236 O O . VAL A 1 156 ? 14.422 -17.969 -13.797 1 87.06 156 VAL A O 1
ATOM 1239 N N . ASP A 1 157 ? 12.781 -19.391 -13.5 1 89.31 157 ASP A N 1
ATOM 1240 C CA . ASP A 1 157 ? 12.859 -19.547 -12.047 1 89.31 157 ASP A CA 1
ATOM 1241 C C . ASP A 1 157 ? 12.547 -18.234 -11.336 1 89.31 157 ASP A C 1
ATOM 1243 O O . ASP A 1 157 ? 12.844 -18.078 -10.148 1 89.31 157 ASP A O 1
ATOM 1247 N N . ARG A 1 158 ? 12 -17.25 -12.086 1 95.56 158 ARG A N 1
ATOM 1248 C CA . ARG A 1 158 ? 11.766 -15.938 -11.477 1 95.56 158 ARG A CA 1
ATOM 1249 C C . ARG A 1 158 ? 10.32 -15.508 -11.648 1 95.56 158 ARG A C 1
ATOM 1251 O O . ARG A 1 158 ? 9.867 -14.555 -11.008 1 95.56 158 ARG A O 1
ATOM 1258 N N . VAL A 1 159 ? 9.664 -16.203 -12.492 1 97.56 159 VAL A N 1
ATOM 1259 C CA . VAL A 1 159 ? 8.281 -15.812 -12.781 1 97.56 159 VAL A CA 1
ATOM 1260 C C . VAL A 1 159 ? 7.352 -17 -12.516 1 97.56 159 VAL A C 1
ATOM 1262 O O . VAL A 1 159 ? 7.66 -18.125 -12.883 1 97.56 159 VAL A O 1
ATOM 1265 N N . TYR A 1 160 ? 6.281 -16.781 -11.844 1 97.75 160 TYR A N 1
ATOM 1266 C CA . TYR A 1 160 ? 5.148 -17.688 -11.656 1 97.75 160 TYR A CA 1
ATOM 1267 C C . TYR A 1 160 ? 3.895 -17.125 -12.328 1 97.75 160 TYR A C 1
ATOM 1269 O O . TYR A 1 160 ? 3.549 -15.961 -12.148 1 97.75 160 TYR A O 1
ATOM 1277 N N . ILE A 1 161 ? 3.232 -17.938 -13.078 1 98 161 ILE A N 1
ATOM 1278 C CA . ILE A 1 161 ? 2.039 -17.469 -13.773 1 98 161 ILE A CA 1
ATOM 1279 C C . ILE A 1 161 ? 0.792 -18.016 -13.086 1 98 161 ILE A C 1
ATOM 1281 O O . ILE A 1 161 ? 0.743 -19.188 -12.719 1 98 161 ILE A O 1
ATOM 1285 N N . VAL A 1 162 ? -0.173 -17.188 -12.844 1 98.38 162 VAL A N 1
ATOM 1286 C CA . VAL A 1 162 ? -1.473 -17.594 -12.32 1 98.38 162 VAL A CA 1
ATOM 1287 C C . VAL A 1 162 ? -2.555 -17.344 -13.367 1 98.38 162 VAL A C 1
ATOM 1289 O O . VAL A 1 162 ? -2.779 -16.188 -13.766 1 98.38 162 VAL A O 1
ATOM 1292 N N . TYR A 1 163 ? -3.135 -18.391 -13.828 1 96.75 163 TYR A N 1
ATOM 1293 C CA . TYR A 1 163 ? -4.352 -18.266 -14.625 1 96.75 163 TYR A CA 1
ATOM 1294 C C . TYR A 1 163 ? -5.559 -17.984 -13.734 1 96.75 163 TYR A C 1
ATOM 1296 O O . TYR A 1 163 ? -5.895 -18.797 -12.867 1 96.75 163 TYR A O 1
ATOM 1304 N N . LYS A 1 164 ? -6.152 -16.844 -14 1 95.19 164 LYS A N 1
ATOM 1305 C CA . LYS A 1 164 ? -7.254 -16.422 -13.141 1 95.19 164 LYS A CA 1
ATOM 1306 C C . LYS A 1 164 ? -8.492 -16.094 -13.969 1 95.19 164 LYS A C 1
ATOM 1308 O O . LYS A 1 164 ? -8.703 -14.938 -14.344 1 95.19 164 LYS A O 1
ATOM 1313 N N . PRO A 1 165 ? -9.383 -17.062 -14.133 1 90.38 165 PRO A N 1
ATOM 1314 C CA . PRO A 1 165 ? -10.695 -16.75 -14.719 1 90.38 165 PRO A CA 1
ATOM 1315 C C . PRO A 1 165 ? -11.625 -16.031 -13.734 1 90.38 165 PRO A C 1
ATOM 1317 O O . PRO A 1 165 ? -11.938 -16.578 -12.672 1 90.38 165 PRO A O 1
ATOM 1320 N N . THR A 1 166 ? -12.109 -14.852 -14.008 1 84.38 166 THR A N 1
ATOM 1321 C CA . THR A 1 166 ? -12.867 -14.055 -13.055 1 84.38 166 THR A CA 1
ATOM 1322 C C . THR A 1 166 ? -14.367 -14.273 -13.234 1 84.38 166 THR A C 1
ATOM 1324 O O . THR A 1 166 ? -15.172 -13.781 -12.438 1 84.38 166 THR A O 1
ATOM 1327 N N . PHE A 1 167 ? -14.75 -15.094 -14.156 1 76.19 167 PHE A N 1
ATOM 1328 C CA . PHE A 1 167 ? -16.172 -15.297 -14.461 1 76.19 167 PHE A CA 1
ATOM 1329 C C . PHE A 1 167 ? -16.688 -16.562 -13.797 1 76.19 167 PHE A C 1
ATOM 1331 O O . PHE A 1 167 ? -17.891 -16.781 -13.711 1 76.19 167 PHE A O 1
ATOM 1338 N N . MET A 1 168 ? -15.969 -17.516 -13.484 1 65.81 168 MET A N 1
ATOM 1339 C CA . MET A 1 168 ? -16.359 -18.859 -13.086 1 65.81 168 MET A CA 1
ATOM 1340 C C . MET A 1 168 ? -17.25 -18.828 -11.859 1 65.81 168 MET A C 1
ATOM 1342 O O . MET A 1 168 ? -18.125 -19.688 -11.695 1 65.81 168 MET A O 1
ATOM 1346 N N . GLY A 1 169 ? -17.172 -17.703 -11.008 1 60.84 169 GLY A N 1
ATOM 1347 C CA . GLY A 1 169 ? -18.078 -17.609 -9.867 1 60.84 169 GLY A CA 1
ATOM 1348 C C . GLY A 1 169 ? -19.344 -16.828 -10.172 1 60.84 169 GLY A C 1
ATOM 1349 O O . GLY A 1 169 ? -20.312 -16.875 -9.406 1 60.84 169 GLY A O 1
ATOM 1350 N N . GLU A 1 170 ? -19.344 -16.391 -11.18 1 62.91 170 GLU A N 1
ATOM 1351 C CA . GLU A 1 170 ? -20.484 -15.531 -11.531 1 62.91 170 GLU A CA 1
ATOM 1352 C C . GLU A 1 170 ? -21.453 -16.266 -12.445 1 62.91 170 GLU A C 1
ATOM 1354 O O . GLU A 1 170 ? -22.641 -15.914 -12.5 1 62.91 170 GLU A O 1
ATOM 1359 N N . ILE A 1 171 ? -20.938 -17.188 -13.195 1 56.81 171 ILE A N 1
ATOM 1360 C CA . ILE A 1 171 ? -21.797 -17.891 -14.148 1 56.81 171 ILE A CA 1
ATOM 1361 C C . ILE A 1 171 ? -22.312 -19.188 -13.516 1 56.81 171 ILE A C 1
ATOM 1363 O O . ILE A 1 171 ? -21.594 -19.859 -12.773 1 56.81 171 ILE A O 1
ATOM 1367 N N . ASN A 1 172 ? -23.5 -19.219 -13.305 1 59.16 172 ASN A N 1
ATOM 1368 C CA . ASN A 1 172 ? -24.172 -20.406 -12.758 1 59.16 172 ASN A CA 1
ATOM 1369 C C . ASN A 1 172 ? -23.75 -21.672 -13.5 1 59.16 172 ASN A C 1
ATOM 1371 O O . ASN A 1 172 ? -24.5 -22.656 -13.516 1 59.16 172 ASN A O 1
ATOM 1375 N N . SER A 1 173 ? -22.734 -21.578 -14.219 1 58.16 173 SER A N 1
ATOM 1376 C CA . SER A 1 173 ? -22.312 -22.766 -14.945 1 58.16 173 SER A CA 1
ATOM 1377 C C . SER A 1 173 ? -21 -23.312 -14.383 1 58.16 173 SER A C 1
ATOM 1379 O O . SER A 1 173 ? -20.047 -22.562 -14.156 1 58.16 173 SER A O 1
ATOM 1381 N N . LYS A 1 174 ? -21.125 -24.484 -13.922 1 65.88 174 LYS A N 1
ATOM 1382 C CA . LYS A 1 174 ? -19.922 -25.188 -13.516 1 65.88 174 LYS A CA 1
ATOM 1383 C C . LYS A 1 174 ? -19.062 -25.547 -14.727 1 65.88 174 LYS A C 1
ATOM 1385 O O . LYS A 1 174 ? -19.562 -26.141 -15.688 1 65.88 174 LYS A O 1
ATOM 1390 N N . PHE A 1 175 ? -17.906 -25 -14.773 1 72.62 175 PHE A N 1
ATOM 1391 C CA . PHE A 1 175 ? -16.969 -25.391 -15.812 1 72.62 175 PHE A CA 1
ATOM 1392 C C . PHE A 1 175 ? -16.266 -26.688 -15.438 1 72.62 175 PHE A C 1
ATOM 1394 O O . PHE A 1 175 ? -15.961 -26.938 -14.266 1 72.62 175 PHE A O 1
ATOM 1401 N N . ASP A 1 176 ? -16.188 -27.547 -16.453 1 79.62 176 ASP A N 1
ATOM 1402 C CA . ASP A 1 176 ? -15.469 -28.812 -16.266 1 79.62 176 ASP A CA 1
ATOM 1403 C C . ASP A 1 176 ? -13.977 -28.562 -16.047 1 79.62 176 ASP A C 1
ATOM 1405 O O . ASP A 1 176 ? -13.43 -27.562 -16.531 1 79.62 176 ASP A O 1
ATOM 1409 N N . ASN A 1 177 ? -13.414 -29.453 -15.328 1 88.81 177 ASN A N 1
ATOM 1410 C CA . ASN A 1 177 ? -11.984 -29.359 -15.039 1 88.81 177 ASN A CA 1
ATOM 1411 C C . ASN A 1 177 ? -11.156 -29.344 -16.312 1 88.81 177 ASN A C 1
ATOM 1413 O O . ASN A 1 177 ? -10.086 -28.719 -16.359 1 88.81 177 ASN A O 1
ATOM 1417 N N . GLU A 1 178 ? -11.703 -29.922 -17.297 1 88.19 178 GLU A N 1
ATOM 1418 C CA . GLU A 1 178 ? -10.977 -29.938 -18.547 1 88.19 178 GLU A CA 1
ATOM 1419 C C . GLU A 1 178 ? -10.867 -28.547 -19.141 1 88.19 178 GLU A C 1
ATOM 1421 O O . GLU A 1 178 ? -9.898 -28.234 -19.844 1 88.19 178 GLU A O 1
ATOM 1426 N N . PHE A 1 179 ? -11.82 -27.75 -18.906 1 86.75 179 PHE A N 1
ATOM 1427 C CA . PHE A 1 179 ? -11.734 -26.359 -19.328 1 86.75 179 PHE A CA 1
ATOM 1428 C C . PHE A 1 179 ? -10.516 -25.672 -18.703 1 86.75 179 PHE A C 1
ATOM 1430 O O . PHE A 1 179 ? -9.766 -24.984 -19.391 1 86.75 179 PHE A O 1
ATOM 1437 N N . ILE A 1 180 ? -10.32 -25.953 -17.5 1 89.31 180 ILE A N 1
ATOM 1438 C CA . ILE A 1 180 ? -9.203 -25.375 -16.75 1 89.31 180 ILE A CA 1
ATOM 1439 C C . ILE A 1 180 ? -7.887 -25.891 -17.312 1 89.31 180 ILE A C 1
ATOM 1441 O O . ILE A 1 180 ? -6.996 -25.109 -17.656 1 89.31 180 ILE A O 1
ATOM 1445 N N . PHE A 1 181 ? -7.812 -27.188 -17.5 1 91.62 181 PHE A N 1
ATOM 1446 C CA . PHE A 1 181 ? -6.582 -27.812 -17.969 1 91.62 181 PHE A CA 1
ATOM 1447 C C . PHE A 1 181 ? -6.266 -27.391 -19.391 1 91.62 181 PHE A C 1
ATOM 1449 O O . PHE A 1 181 ? -5.117 -27.062 -19.703 1 91.62 181 PHE A O 1
ATOM 1456 N N . GLY A 1 182 ? -7.309 -27.328 -20.172 1 89.56 182 GLY A N 1
ATOM 1457 C CA . GLY A 1 182 ? -7.148 -26.906 -21.547 1 89.56 182 GLY A CA 1
ATOM 1458 C C . GLY A 1 182 ? -6.633 -25.484 -21.688 1 89.56 182 GLY A C 1
ATOM 1459 O O . GLY A 1 182 ? -5.77 -25.203 -22.516 1 89.56 182 GLY A O 1
ATOM 1460 N N . THR A 1 183 ? -7.152 -24.609 -20.875 1 91 183 THR A N 1
ATOM 1461 C CA . THR A 1 183 ? -6.727 -23.219 -20.938 1 91 183 THR A CA 1
ATOM 1462 C C . THR A 1 183 ? -5.27 -23.078 -20.484 1 91 183 THR A C 1
ATOM 1464 O O . THR A 1 183 ? -4.496 -22.344 -21.109 1 91 183 THR A O 1
ATOM 1467 N N . ILE A 1 184 ? -4.906 -23.781 -19.5 1 93.81 184 ILE A N 1
ATOM 1468 C CA . ILE A 1 184 ? -3.533 -23.734 -19.016 1 93.81 184 ILE A CA 1
ATOM 1469 C C . ILE A 1 184 ? -2.584 -24.281 -20.078 1 93.81 184 ILE A C 1
ATOM 1471 O O . ILE A 1 184 ? -1.5 -23.734 -20.281 1 93.81 184 ILE A O 1
ATOM 1475 N N . ARG A 1 185 ? -3.021 -25.312 -20.766 1 91.44 185 ARG A N 1
ATOM 1476 C CA . ARG A 1 185 ? -2.234 -25.844 -21.875 1 91.44 185 ARG A CA 1
ATOM 1477 C C . ARG A 1 185 ? -2.043 -24.797 -22.969 1 91.44 185 ARG A C 1
ATOM 1479 O O . ARG A 1 185 ? -0.953 -24.656 -23.531 1 91.44 185 ARG A O 1
ATOM 1486 N N . VAL A 1 186 ? -3.102 -24.094 -23.219 1 90.94 186 VAL A N 1
ATOM 1487 C CA . VAL A 1 186 ? -3.059 -23.047 -24.234 1 90.94 186 VAL A CA 1
ATOM 1488 C C . VAL A 1 186 ? -2.076 -21.953 -23.828 1 90.94 186 VAL A C 1
ATOM 1490 O O . VAL A 1 186 ? -1.276 -21.484 -24.641 1 90.94 186 VAL A O 1
ATOM 1493 N N . ILE A 1 187 ? -2.098 -21.578 -22.609 1 94.06 187 ILE A N 1
ATOM 1494 C CA . ILE A 1 187 ? -1.179 -20.578 -22.094 1 94.06 187 ILE A CA 1
ATOM 1495 C C . ILE A 1 187 ? 0.261 -21.062 -22.25 1 94.06 187 ILE A C 1
ATOM 1497 O O . ILE A 1 187 ? 1.128 -20.312 -22.719 1 94.06 187 ILE A O 1
ATOM 1501 N N . ARG A 1 188 ? 0.479 -22.281 -21.875 1 94.12 188 ARG A N 1
ATOM 1502 C CA . ARG A 1 188 ? 1.819 -22.844 -21.984 1 94.12 188 ARG A CA 1
ATOM 1503 C C . ARG A 1 188 ? 2.283 -22.875 -23.438 1 94.12 188 ARG A C 1
ATOM 1505 O O . ARG A 1 188 ? 3.455 -22.625 -23.734 1 94.12 188 ARG A O 1
ATOM 1512 N N . GLU A 1 189 ? 1.38 -23.156 -24.312 1 90.81 189 GLU A N 1
ATOM 1513 C CA . GLU A 1 189 ? 1.698 -23.156 -25.734 1 90.81 189 GLU A CA 1
ATOM 1514 C C . GLU A 1 189 ? 2.104 -21.766 -26.219 1 90.81 189 GLU A C 1
ATOM 1516 O O . GLU A 1 189 ? 3.031 -21.625 -27.016 1 90.81 189 GLU A O 1
ATOM 1521 N N . PHE A 1 190 ? 1.389 -20.797 -25.781 1 92.56 190 PHE A N 1
ATOM 1522 C CA . PHE A 1 190 ? 1.732 -19.438 -26.141 1 92.56 190 PHE A CA 1
ATOM 1523 C C . PHE A 1 190 ? 3.117 -19.062 -25.625 1 92.56 190 PHE A C 1
ATOM 1525 O O . PHE A 1 190 ? 3.898 -18.422 -26.328 1 92.56 190 PHE A O 1
ATOM 1532 N N . LEU A 1 191 ? 3.436 -19.5 -24.438 1 94.25 191 LEU A N 1
ATOM 1533 C CA . LEU A 1 191 ? 4.746 -19.25 -23.859 1 94.25 191 LEU A CA 1
ATOM 1534 C C . LEU A 1 191 ? 5.84 -19.984 -24.625 1 94.25 191 LEU A C 1
ATOM 1536 O O . LEU A 1 191 ? 6.934 -19.453 -24.812 1 94.25 191 LEU A O 1
ATOM 1540 N N . ARG A 1 192 ? 5.484 -21.172 -25.047 1 90.88 192 ARG A N 1
ATOM 1541 C CA . ARG A 1 192 ? 6.418 -21.953 -25.844 1 90.88 192 ARG A CA 1
ATOM 1542 C C . ARG A 1 192 ? 6.73 -21.266 -27.172 1 90.88 192 ARG A C 1
ATOM 1544 O O . ARG A 1 192 ? 7.891 -21.203 -27.578 1 90.88 192 ARG A O 1
ATOM 1551 N N . THR A 1 193 ? 5.711 -20.766 -27.781 1 90.25 193 THR A N 1
ATOM 1552 C CA . THR A 1 193 ? 5.871 -20.047 -29.031 1 90.25 193 THR A CA 1
ATOM 1553 C C . THR A 1 193 ? 6.734 -18.812 -28.859 1 90.25 193 THR A C 1
ATOM 1555 O O . THR A 1 193 ? 7.566 -18.484 -29.703 1 90.25 193 THR A O 1
ATOM 1558 N N . LYS A 1 194 ? 6.609 -18.188 -27.766 1 91.25 194 LYS A N 1
ATOM 1559 C CA . LYS A 1 194 ? 7.285 -16.922 -27.531 1 91.25 194 LYS A CA 1
ATOM 1560 C C . LYS A 1 194 ? 8.719 -17.141 -27.047 1 91.25 194 LYS A C 1
ATOM 1562 O O . LYS A 1 194 ? 9.633 -16.422 -27.453 1 91.25 194 LYS A O 1
ATOM 1567 N N . PHE A 1 195 ? 8.953 -18.156 -26.156 1 93.56 195 PHE A N 1
ATOM 1568 C CA . PHE A 1 195 ? 10.219 -18.219 -25.453 1 93.56 195 PHE A CA 1
ATOM 1569 C C . PHE A 1 195 ? 10.93 -19.531 -25.734 1 93.56 195 PHE A C 1
ATOM 1571 O O . PHE A 1 195 ? 12.086 -19.734 -25.344 1 93.56 195 PHE A O 1
ATOM 1578 N N . GLY A 1 196 ? 10.266 -20.469 -26.328 1 89.06 196 GLY A N 1
ATOM 1579 C CA . GLY A 1 196 ? 10.844 -21.781 -26.594 1 89.06 196 GLY A CA 1
ATOM 1580 C C . GLY A 1 196 ? 10.406 -22.828 -25.578 1 89.06 196 GLY A C 1
ATOM 1581 O O . GLY A 1 196 ? 9.836 -22.5 -24.547 1 89.06 196 GLY A O 1
ATOM 1582 N N . TYR A 1 197 ? 10.695 -24.047 -25.891 1 85.75 197 TYR A N 1
ATOM 1583 C CA . TYR A 1 197 ? 10.227 -25.219 -25.172 1 85.75 197 TYR A CA 1
ATOM 1584 C C . TYR A 1 197 ? 10.781 -25.25 -23.75 1 85.75 197 TYR A C 1
ATOM 1586 O O . TYR A 1 197 ? 10.031 -25.469 -22.797 1 85.75 197 TYR A O 1
ATOM 1594 N N . TYR A 1 198 ? 12.023 -24.969 -23.641 1 84.12 198 TYR A N 1
ATOM 1595 C CA . TYR A 1 198 ? 12.68 -25.094 -22.344 1 84.12 198 TYR A CA 1
ATOM 1596 C C . TYR A 1 198 ? 12.094 -24.125 -21.328 1 84.12 198 TYR A C 1
ATOM 1598 O O . TYR A 1 198 ? 11.742 -24.5 -20.219 1 84.12 198 TYR A O 1
ATOM 1606 N N . VAL A 1 199 ? 11.914 -22.891 -21.797 1 88.38 199 VAL A N 1
ATOM 1607 C CA . VAL A 1 199 ? 11.383 -21.859 -20.906 1 88.38 199 VAL A CA 1
ATOM 1608 C C . VAL A 1 199 ? 9.93 -22.172 -20.547 1 88.38 199 VAL A C 1
ATOM 1610 O O . VAL A 1 199 ? 9.555 -22.156 -19.375 1 88.38 199 VAL A O 1
ATOM 1613 N N . ALA A 1 200 ? 9.148 -22.547 -21.5 1 90.19 200 ALA A N 1
ATOM 1614 C CA . ALA A 1 200 ? 7.73 -22.828 -21.281 1 90.19 200 ALA A CA 1
ATOM 1615 C C . ALA A 1 200 ? 7.535 -24.016 -20.344 1 90.19 200 ALA A C 1
ATOM 1617 O O . ALA A 1 200 ? 6.613 -24.016 -19.531 1 90.19 200 ALA A O 1
ATOM 1618 N N . ASN A 1 201 ? 8.438 -24.984 -20.453 1 86.94 201 ASN A N 1
ATOM 1619 C CA . ASN A 1 201 ? 8.312 -26.203 -19.656 1 86.94 201 ASN A CA 1
ATOM 1620 C C . ASN A 1 201 ? 8.742 -25.969 -18.203 1 86.94 201 ASN A C 1
ATOM 1622 O O . ASN A 1 201 ? 8.367 -26.734 -17.312 1 86.94 201 ASN A O 1
ATOM 1626 N N . ASN A 1 202 ? 9.445 -24.938 -18 1 88.44 202 ASN A N 1
ATOM 1627 C CA . ASN A 1 202 ? 9.977 -24.719 -16.672 1 88.44 202 ASN A CA 1
ATOM 1628 C C . ASN A 1 202 ? 9.266 -23.562 -15.961 1 88.44 202 ASN A C 1
ATOM 1630 O O . ASN A 1 202 ? 9.539 -23.297 -14.797 1 88.44 202 ASN A O 1
ATOM 1634 N N . LEU A 1 203 ? 8.391 -22.906 -16.609 1 93.44 203 LEU A N 1
ATOM 1635 C CA . LEU A 1 203 ? 7.609 -21.844 -16 1 93.44 203 LEU A CA 1
ATOM 1636 C C . LEU A 1 203 ? 6.363 -22.391 -15.32 1 93.44 203 LEU A C 1
ATOM 1638 O O . LEU A 1 203 ? 5.492 -22.969 -15.977 1 93.44 203 LEU A O 1
ATOM 1642 N N . PRO A 1 204 ? 6.277 -22.25 -14.047 1 96.44 204 PRO A N 1
ATOM 1643 C CA . PRO A 1 204 ? 5.082 -22.766 -13.375 1 96.44 204 PRO A CA 1
ATOM 1644 C C . PRO A 1 204 ? 3.82 -21.984 -13.734 1 96.44 204 PRO A C 1
ATOM 1646 O O . PRO A 1 204 ? 3.852 -20.766 -13.812 1 96.44 204 PRO A O 1
ATOM 1649 N N . ILE A 1 205 ? 2.723 -22.719 -13.984 1 96.88 205 ILE A N 1
ATOM 1650 C CA . ILE A 1 205 ? 1.405 -22.125 -14.211 1 96.88 205 ILE A CA 1
ATOM 1651 C C . ILE A 1 205 ? 0.415 -22.656 -13.18 1 96.88 205 ILE A C 1
ATOM 1653 O O . ILE A 1 205 ? 0.175 -23.859 -13.102 1 96.88 205 ILE A O 1
ATOM 1657 N N . LEU A 1 206 ? -0.093 -21.734 -12.383 1 97.94 206 LEU A N 1
ATOM 1658 C CA . LEU A 1 206 ? -1.023 -22.047 -11.305 1 97.94 206 LEU A CA 1
ATOM 1659 C C . LEU A 1 206 ? -2.455 -21.703 -11.703 1 97.94 206 LEU A C 1
ATOM 1661 O O . LEU A 1 206 ? -2.674 -20.891 -12.609 1 97.94 206 LEU A O 1
ATOM 1665 N N . TYR A 1 207 ? -3.357 -22.438 -11.07 1 96.88 207 TYR A N 1
ATOM 1666 C CA . TYR A 1 207 ? -4.77 -22.109 -11.195 1 96.88 207 TYR A CA 1
ATOM 1667 C C . TYR A 1 207 ? -5.219 -21.203 -10.055 1 96.88 207 TYR A C 1
ATOM 1669 O O . TYR A 1 207 ? -5.008 -21.516 -8.883 1 96.88 207 TYR A O 1
ATOM 1677 N N . GLY A 1 208 ? -5.836 -20.062 -10.406 1 96.31 208 GLY A N 1
ATOM 1678 C CA . GLY A 1 208 ? -6.25 -19.094 -9.398 1 96.31 208 GLY A CA 1
ATOM 1679 C C . GLY A 1 208 ? -7.73 -18.766 -9.461 1 96.31 208 GLY A C 1
ATOM 1680 O O . GLY A 1 208 ? -8.164 -17.703 -9 1 96.31 208 GLY A O 1
ATOM 1681 N N . GLY A 1 209 ? -8.531 -19.547 -10.125 1 91.81 209 GLY A N 1
ATOM 1682 C CA . GLY A 1 209 ? -9.977 -19.375 -10.148 1 91.81 209 GLY A CA 1
ATOM 1683 C C . GLY A 1 209 ? -10.664 -19.969 -8.938 1 91.81 209 GLY A C 1
ATOM 1684 O O . GLY A 1 209 ? -10.008 -20.391 -7.977 1 91.81 209 GLY A O 1
ATOM 1685 N N . GLU A 1 210 ? -11.945 -19.922 -8.977 1 88 210 GLU A N 1
ATOM 1686 C CA . GLU A 1 210 ? -12.742 -20.5 -7.891 1 88 210 GLU A CA 1
ATOM 1687 C C . GLU A 1 210 ? -12.523 -22 -7.781 1 88 210 GLU A C 1
ATOM 1689 O O . GLU A 1 210 ? -12.594 -22.719 -8.781 1 88 210 GLU A O 1
ATOM 1694 N N . ILE A 1 211 ? -12.25 -22.438 -6.609 1 85.62 211 ILE A N 1
ATOM 1695 C CA . ILE A 1 211 ? -11.984 -23.844 -6.375 1 85.62 211 ILE A CA 1
ATOM 1696 C C . ILE A 1 211 ? -13.164 -24.484 -5.652 1 85.62 211 ILE A C 1
ATOM 1698 O O . ILE A 1 211 ? -13.531 -24.062 -4.555 1 85.62 211 ILE A O 1
ATOM 1702 N N . ILE A 1 212 ? -13.711 -25.438 -6.27 1 86.06 212 ILE A N 1
ATOM 1703 C CA . ILE A 1 212 ? -14.781 -26.234 -5.668 1 86.06 212 ILE A CA 1
ATOM 1704 C C . ILE A 1 212 ? -14.188 -27.453 -4.957 1 86.06 212 ILE A C 1
ATOM 1706 O O . ILE A 1 212 ? -13.281 -28.094 -5.48 1 86.06 212 ILE A O 1
ATOM 1710 N N . ASN A 1 213 ? -14.711 -27.797 -3.848 1 89.25 213 ASN A N 1
ATOM 1711 C CA . ASN A 1 213 ? -14.133 -28.812 -2.984 1 89.25 213 ASN A CA 1
ATOM 1712 C C . ASN A 1 213 ? -14 -30.156 -3.711 1 89.25 213 ASN A C 1
ATOM 1714 O O . ASN A 1 213 ? -12.977 -30.828 -3.6 1 89.25 213 ASN A O 1
ATOM 1718 N N . ASP A 1 214 ? -14.961 -30.469 -4.488 1 89.81 214 ASP A N 1
ATOM 1719 C CA . ASP A 1 214 ? -14.984 -31.766 -5.168 1 89.81 214 ASP A CA 1
ATOM 1720 C C . ASP A 1 214 ? -13.922 -31.828 -6.262 1 89.81 214 ASP A C 1
ATOM 1722 O O . ASP A 1 214 ? -13.555 -32.938 -6.707 1 89.81 214 ASP A O 1
ATOM 1726 N N . ASP A 1 215 ? -13.43 -30.703 -6.648 1 91.06 215 ASP A N 1
ATOM 1727 C CA . ASP A 1 215 ? -12.523 -30.641 -7.789 1 91.06 215 ASP A CA 1
ATOM 1728 C C . ASP A 1 215 ? -11.07 -30.547 -7.336 1 91.06 215 ASP A C 1
ATOM 1730 O O . ASP A 1 215 ? -10.148 -30.672 -8.148 1 91.06 215 ASP A O 1
ATOM 1734 N N . ILE A 1 216 ? -10.82 -30.438 -6.117 1 92.62 216 ILE A N 1
ATOM 1735 C CA . ILE A 1 216 ? -9.516 -30.062 -5.586 1 92.62 216 ILE A CA 1
ATOM 1736 C C . ILE A 1 216 ? -8.492 -31.156 -5.922 1 92.62 216 ILE A C 1
ATOM 1738 O O . ILE A 1 216 ? -7.406 -30.859 -6.426 1 92.62 216 ILE A O 1
ATOM 1742 N N . GLU A 1 217 ? -8.844 -32.312 -5.617 1 92.69 217 GLU A N 1
ATOM 1743 C CA . GLU A 1 217 ? -7.906 -33.406 -5.832 1 92.69 217 GLU A CA 1
ATOM 1744 C C . GLU A 1 217 ? -7.496 -33.5 -7.297 1 92.69 217 GLU A C 1
ATOM 1746 O O . GLU A 1 217 ? -6.305 -33.594 -7.609 1 92.69 217 GLU A O 1
ATOM 1751 N N . GLU A 1 218 ? -8.477 -33.438 -8.141 1 93.12 218 GLU A N 1
ATOM 1752 C CA . GLU A 1 218 ? -8.211 -33.562 -9.578 1 93.12 218 GLU A CA 1
ATOM 1753 C C . GLU A 1 218 ? -7.348 -32.406 -10.07 1 93.12 218 GLU A C 1
ATOM 1755 O O . GLU A 1 218 ? -6.406 -32.625 -10.844 1 93.12 218 GLU A O 1
ATOM 1760 N N . ILE A 1 219 ? -7.633 -31.281 -9.641 1 94.06 219 ILE A N 1
ATOM 1761 C CA . ILE A 1 219 ? -6.895 -30.094 -10.07 1 94.06 219 ILE A CA 1
ATOM 1762 C C . ILE A 1 219 ? -5.453 -30.172 -9.57 1 94.06 219 ILE A C 1
ATOM 1764 O O . ILE A 1 219 ? -4.512 -29.953 -10.344 1 94.06 219 ILE A O 1
ATOM 1768 N N . CYS A 1 220 ? -5.27 -30.594 -8.359 1 93.62 220 CYS A N 1
ATOM 1769 C CA . CYS A 1 220 ? -3.947 -30.625 -7.746 1 93.62 220 CYS A CA 1
ATOM 1770 C C . CYS A 1 220 ? -3.088 -31.734 -8.367 1 93.62 220 CYS A C 1
ATOM 1772 O O . CYS A 1 220 ? -1.866 -31.594 -8.445 1 93.62 220 CYS A O 1
ATOM 1774 N N . LYS A 1 221 ? -3.695 -32.719 -8.883 1 90.5 221 LYS A N 1
ATOM 1775 C CA . LYS A 1 221 ? -2.967 -33.875 -9.383 1 90.5 221 LYS A CA 1
ATOM 1776 C C . LYS A 1 221 ? -2.664 -33.75 -10.875 1 90.5 221 LYS A C 1
ATOM 1778 O O . LYS A 1 221 ? -1.842 -34.469 -11.422 1 90.5 221 LYS A O 1
ATOM 1783 N N . ASN A 1 222 ? -3.381 -32.844 -11.477 1 91.75 222 ASN A N 1
ATOM 1784 C CA . ASN A 1 222 ? -3.199 -32.688 -12.914 1 91.75 222 ASN A CA 1
ATOM 1785 C C . ASN A 1 222 ? -1.804 -32.156 -13.25 1 91.75 222 ASN A C 1
ATOM 1787 O O . ASN A 1 222 ? -1.311 -31.234 -12.609 1 91.75 222 ASN A O 1
ATOM 1791 N N . ASN A 1 223 ? -1.229 -32.688 -14.273 1 88.56 223 ASN A N 1
ATOM 1792 C CA . ASN A 1 223 ? 0.149 -32.406 -14.641 1 88.56 223 ASN A CA 1
ATOM 1793 C C . ASN A 1 223 ? 0.261 -31.016 -15.289 1 88.56 223 ASN A C 1
ATOM 1795 O O . ASN A 1 223 ? 1.352 -30.453 -15.359 1 88.56 223 ASN A O 1
ATOM 1799 N N . ASP A 1 224 ? -0.839 -30.5 -15.773 1 90.31 224 ASP A N 1
ATOM 1800 C CA . ASP A 1 224 ? -0.823 -29.172 -16.391 1 90.31 224 ASP A CA 1
ATOM 1801 C C . ASP A 1 224 ? -0.81 -28.062 -15.344 1 90.31 224 ASP A C 1
ATOM 1803 O O . ASP A 1 224 ? -0.401 -26.938 -15.625 1 90.31 224 ASP A O 1
ATOM 1807 N N . VAL A 1 225 ? -1.258 -28.422 -14.18 1 95 225 VAL A N 1
ATOM 1808 C CA . VAL A 1 225 ? -1.422 -27.438 -13.117 1 95 225 VAL A CA 1
ATOM 1809 C C . VAL A 1 225 ? -0.271 -27.547 -12.117 1 95 225 VAL A C 1
ATOM 1811 O O . VAL A 1 225 ? -0.162 -28.547 -11.406 1 95 225 VAL A O 1
ATOM 1814 N N . ASP A 1 226 ? 0.465 -26.5 -12.031 1 96 226 ASP A N 1
ATOM 1815 C CA . ASP A 1 226 ? 1.673 -26.562 -11.219 1 96 226 ASP A CA 1
ATOM 1816 C C . ASP A 1 226 ? 1.396 -26.078 -9.797 1 96 226 ASP A C 1
ATOM 1818 O O . ASP A 1 226 ? 2.271 -26.156 -8.93 1 96 226 ASP A O 1
ATOM 1822 N N . GLY A 1 227 ? 0.187 -25.594 -9.555 1 97.19 227 GLY A N 1
ATOM 1823 C CA . GLY A 1 227 ? -0.149 -25.125 -8.227 1 97.19 227 GLY A CA 1
ATOM 1824 C C . GLY A 1 227 ? -1.496 -24.422 -8.164 1 97.19 227 GLY A C 1
ATOM 1825 O O . GLY A 1 227 ? -2.229 -24.391 -9.156 1 97.19 227 GLY A O 1
ATOM 1826 N N . ILE A 1 228 ? -1.744 -23.938 -6.938 1 97.06 228 ILE A N 1
ATOM 1827 C CA . ILE A 1 228 ? -3.037 -23.312 -6.684 1 97.06 228 ILE A CA 1
ATOM 1828 C C . ILE A 1 228 ? -2.83 -21.984 -5.961 1 97.06 228 ILE A C 1
ATOM 1830 O O . ILE A 1 228 ? -1.979 -21.875 -5.078 1 97.06 228 ILE A O 1
ATOM 1834 N N . LEU A 1 229 ? -3.58 -21 -6.402 1 97.88 229 LEU A N 1
ATOM 1835 C CA . LEU A 1 229 ? -3.766 -19.781 -5.641 1 97.88 229 LEU A CA 1
ATOM 1836 C C . LEU A 1 229 ? -5.152 -19.734 -5.008 1 97.88 229 LEU A C 1
ATOM 1838 O O . LEU A 1 229 ? -6.164 -19.828 -5.707 1 97.88 229 LEU A O 1
ATOM 1842 N N . ILE A 1 230 ? -5.188 -19.641 -3.721 1 96.31 230 ILE A N 1
ATOM 1843 C CA . ILE A 1 230 ? -6.449 -19.5 -3.002 1 96.31 230 ILE A CA 1
ATOM 1844 C C . ILE A 1 230 ? -6.551 -18.078 -2.43 1 96.31 230 ILE A C 1
ATOM 1846 O O . ILE A 1 230 ? -5.59 -17.562 -1.851 1 96.31 230 ILE A O 1
ATOM 1850 N N . GLU A 1 231 ? -7.707 -17.438 -2.596 1 94.94 231 GLU A N 1
ATOM 1851 C CA . GLU A 1 231 ? -7.781 -16.062 -2.15 1 94.94 231 GLU A CA 1
ATOM 1852 C C . GLU A 1 231 ? -9.148 -15.742 -1.54 1 94.94 231 GLU A C 1
ATOM 1854 O O . GLU A 1 231 ? -9.484 -14.578 -1.331 1 94.94 231 GLU A O 1
ATOM 1859 N N . ASP A 1 232 ? -9.984 -16.672 -1.286 1 87.44 232 ASP A N 1
ATOM 1860 C CA . ASP A 1 232 ? -11.258 -16.453 -0.62 1 87.44 232 ASP A CA 1
ATOM 1861 C C . ASP A 1 232 ? -11.141 -16.656 0.889 1 87.44 232 ASP A C 1
ATOM 1863 O O . ASP A 1 232 ? -10.039 -16.578 1.441 1 87.44 232 ASP A O 1
ATOM 1867 N N . GLU A 1 233 ? -12.258 -16.781 1.566 1 85.75 233 GLU A N 1
ATOM 1868 C CA . GLU A 1 233 ? -12.297 -16.859 3.023 1 85.75 233 GLU A CA 1
ATOM 1869 C C . GLU A 1 233 ? -11.477 -18.047 3.533 1 85.75 233 GLU A C 1
ATOM 1871 O O . GLU A 1 233 ? -11.031 -18.047 4.68 1 85.75 233 GLU A O 1
ATOM 1876 N N . ARG A 1 234 ? -11.266 -18.938 2.701 1 90.81 234 ARG A N 1
ATOM 1877 C CA . ARG A 1 234 ? -10.555 -20.156 3.084 1 90.81 234 ARG A CA 1
ATOM 1878 C C . ARG A 1 234 ? -9.047 -19.922 3.088 1 90.81 234 ARG A C 1
ATOM 1880 O O . ARG A 1 234 ? -8.297 -20.75 3.619 1 90.81 234 ARG A O 1
ATOM 1887 N N . ALA A 1 235 ? -8.586 -18.828 2.549 1 94.69 235 ALA A N 1
ATOM 1888 C CA . ALA A 1 235 ? -7.16 -18.531 2.404 1 94.69 235 ALA A CA 1
ATOM 1889 C C . ALA A 1 235 ? -6.477 -18.438 3.764 1 94.69 235 ALA A C 1
ATOM 1891 O O . ALA A 1 235 ? -5.273 -18.703 3.879 1 94.69 235 ALA A O 1
ATOM 1892 N N . LEU A 1 236 ? -7.207 -18.141 4.84 1 93.5 236 LEU A N 1
ATOM 1893 C CA . LEU A 1 236 ? -6.637 -18 6.172 1 93.5 236 LEU A CA 1
ATOM 1894 C C . LEU A 1 236 ? -6.965 -19.203 7.039 1 93.5 236 LEU A C 1
ATOM 1896 O O . LEU A 1 236 ? -6.582 -19.266 8.211 1 93.5 236 LEU A O 1
ATOM 1900 N N . SER A 1 237 ? -7.598 -20.172 6.469 1 93.69 237 SER A N 1
ATOM 1901 C CA . SER A 1 237 ? -8.008 -21.359 7.211 1 93.69 237 SER A CA 1
ATOM 1902 C C . SER A 1 237 ? -6.91 -22.422 7.199 1 93.69 237 SER A C 1
ATOM 1904 O O . SER A 1 237 ? -6.641 -23.031 6.164 1 93.69 237 SER A O 1
ATOM 1906 N N . ASN A 1 238 ? -6.41 -22.656 8.367 1 92.94 238 ASN A N 1
ATOM 1907 C CA . ASN A 1 238 ? -5.367 -23.672 8.477 1 92.94 238 ASN A CA 1
ATOM 1908 C C . ASN A 1 238 ? -5.863 -25.047 8.016 1 92.94 238 ASN A C 1
ATOM 1910 O O . ASN A 1 238 ? -5.117 -25.797 7.391 1 92.94 238 ASN A O 1
ATOM 1914 N N . LYS A 1 239 ? -7.07 -25.312 8.328 1 91.88 239 LYS A N 1
ATOM 1915 C CA . LYS A 1 239 ? -7.664 -26.578 7.914 1 91.88 239 LYS A CA 1
ATOM 1916 C C . LYS A 1 239 ? -7.68 -26.703 6.395 1 91.88 239 LYS A C 1
ATOM 1918 O O . LYS A 1 239 ? -7.258 -27.734 5.848 1 91.88 239 LYS A O 1
ATOM 1923 N N . TYR A 1 240 ? -8.086 -25.734 5.781 1 93.62 240 TYR A N 1
ATOM 1924 C CA . TYR A 1 240 ? -8.195 -25.766 4.324 1 93.62 240 TYR A CA 1
ATOM 1925 C C . TYR A 1 240 ? -6.82 -25.766 3.674 1 93.62 240 TYR A C 1
ATOM 1927 O O . TYR A 1 240 ? -6.594 -26.469 2.684 1 93.62 240 TYR A O 1
ATOM 1935 N N . ILE A 1 241 ? -5.906 -25.016 4.223 1 94.12 241 ILE A N 1
ATOM 1936 C CA . ILE A 1 241 ? -4.539 -24.969 3.709 1 94.12 241 ILE A CA 1
ATOM 1937 C C . ILE A 1 241 ? -3.896 -26.344 3.814 1 94.12 241 ILE A C 1
ATOM 1939 O O . ILE A 1 241 ? -3.201 -26.781 2.896 1 94.12 241 ILE A O 1
ATOM 1943 N N . SER A 1 242 ? -4.203 -27.016 4.887 1 93.69 242 SER A N 1
ATOM 1944 C CA . SER A 1 242 ? -3.686 -28.375 5.078 1 93.69 242 SER A CA 1
ATOM 1945 C C . SER A 1 242 ? -4.246 -29.328 4.031 1 93.69 242 SER A C 1
ATOM 1947 O O . SER A 1 242 ? -3.527 -30.203 3.533 1 93.69 242 SER A O 1
ATOM 1949 N N . ILE A 1 243 ? -5.445 -29.156 3.68 1 93.56 243 ILE A N 1
ATOM 1950 C CA . ILE A 1 243 ? -6.094 -29.984 2.678 1 93.56 243 ILE A CA 1
ATOM 1951 C C . ILE A 1 243 ? -5.453 -29.75 1.312 1 93.56 243 ILE A C 1
ATOM 1953 O O . ILE A 1 243 ? -5.086 -30.703 0.618 1 93.56 243 ILE A O 1
ATOM 1957 N N . LEU A 1 244 ? -5.324 -28.531 0.987 1 94.12 244 LEU A N 1
ATOM 1958 C CA . LEU A 1 244 ? -4.719 -28.188 -0.296 1 94.12 244 LEU A CA 1
ATOM 1959 C C . LEU A 1 244 ? -3.281 -28.703 -0.368 1 94.12 244 LEU A C 1
ATOM 1961 O O . LEU A 1 244 ? -2.867 -29.266 -1.384 1 94.12 244 LEU A O 1
ATOM 1965 N N . TYR A 1 245 ? -2.586 -28.516 0.732 1 94.06 245 TYR A N 1
ATOM 1966 C CA . TYR A 1 245 ? -1.205 -28.984 0.811 1 94.06 245 TYR A CA 1
ATOM 1967 C C . TYR A 1 245 ? -1.123 -30.5 0.589 1 94.06 245 TYR A C 1
ATOM 1969 O O . TYR A 1 245 ? -0.292 -30.969 -0.188 1 94.06 245 TYR A O 1
ATOM 1977 N N . LYS A 1 246 ? -1.953 -31.156 1.203 1 93.44 246 LYS A N 1
ATOM 1978 C CA . LYS A 1 246 ? -1.958 -32.625 1.093 1 93.44 246 LYS A CA 1
ATOM 1979 C C . LYS A 1 246 ? -2.178 -33.062 -0.351 1 93.44 246 LYS A C 1
ATOM 1981 O O . LYS A 1 246 ? -1.48 -33.938 -0.848 1 93.44 246 LYS A O 1
ATOM 1986 N N . HIS A 1 247 ? -3.109 -32.469 -0.99 1 93.62 247 HIS A N 1
ATOM 1987 C CA . HIS A 1 247 ? -3.412 -32.844 -2.367 1 93.62 247 HIS A CA 1
ATOM 1988 C C . HIS A 1 247 ? -2.275 -32.438 -3.307 1 93.62 247 HIS A C 1
ATOM 1990 O O . HIS A 1 247 ? -1.937 -33.188 -4.223 1 93.62 247 HIS A O 1
ATOM 1996 N N . LEU A 1 248 ? -1.701 -31.328 -3.064 1 93.44 248 LEU A N 1
ATOM 1997 C CA . LEU A 1 248 ? -0.576 -30.891 -3.887 1 93.44 248 LEU A CA 1
ATOM 1998 C C . LEU A 1 248 ? 0.64 -31.781 -3.654 1 93.44 248 LEU A C 1
ATOM 2000 O O . LEU A 1 248 ? 1.353 -32.125 -4.602 1 93.44 248 LEU A O 1
ATOM 2004 N N . PHE A 1 249 ? 0.857 -32.094 -2.391 1 90.62 249 PHE A N 1
ATOM 2005 C CA . PHE A 1 249 ? 1.947 -33 -2.039 1 90.62 249 PHE A CA 1
ATOM 2006 C C . PHE A 1 249 ? 1.789 -34.344 -2.744 1 90.62 249 PHE A C 1
ATOM 2008 O O . PHE A 1 249 ? 2.738 -34.844 -3.348 1 90.62 249 PHE A O 1
ATOM 2015 N N . ASN A 1 250 ? 0.59 -34.844 -2.717 1 88.06 250 ASN A N 1
ATOM 2016 C CA . ASN A 1 250 ? 0.299 -36.094 -3.393 1 88.06 250 ASN A CA 1
ATOM 2017 C C . ASN A 1 250 ? 0.485 -35.969 -4.902 1 88.06 250 ASN A C 1
ATOM 2019 O O . ASN A 1 250 ? 0.97 -36.906 -5.547 1 88.06 250 ASN A O 1
ATOM 2023 N N . GLY A 1 251 ? 0.032 -34.906 -5.434 1 85.69 251 GLY A N 1
ATOM 2024 C CA . GLY A 1 251 ? 0.224 -34.656 -6.852 1 85.69 251 GLY A CA 1
ATOM 2025 C C . GLY A 1 251 ? 1.686 -34.594 -7.254 1 85.69 251 GLY A C 1
ATOM 2026 O O . GLY A 1 251 ? 2.051 -35.031 -8.352 1 85.69 251 GLY A O 1
ATOM 2027 N N . SER A 1 252 ? 2.482 -34.094 -6.422 1 81.69 252 SER A N 1
ATOM 2028 C CA . SER A 1 252 ? 3.912 -33.969 -6.699 1 81.69 252 SER A CA 1
ATOM 2029 C C . SER A 1 252 ? 4.582 -35.344 -6.699 1 81.69 252 SER A C 1
ATOM 2031 O O . SER A 1 252 ? 5.488 -35.594 -7.492 1 81.69 252 SER A O 1
ATOM 2033 N N . THR A 1 253 ? 4.164 -36.156 -5.82 1 71.81 253 THR A N 1
ATOM 2034 C CA . THR A 1 253 ? 4.723 -37.5 -5.707 1 71.81 253 THR A CA 1
ATOM 2035 C C . THR A 1 253 ? 4.258 -38.375 -6.867 1 71.81 253 THR A C 1
ATOM 2037 O O . THR A 1 253 ? 5.027 -39.188 -7.379 1 71.81 253 THR A O 1
ATOM 2040 N N . TYR A 1 254 ? 3.027 -38.125 -7.246 1 65.44 254 TYR A N 1
ATOM 2041 C CA . TYR A 1 254 ? 2.471 -38.875 -8.359 1 65.44 254 TYR A CA 1
ATOM 2042 C C . TYR A 1 254 ? 3.197 -38.562 -9.656 1 65.44 254 TYR A C 1
ATOM 2044 O O . TYR A 1 254 ? 3.549 -39.469 -10.43 1 65.44 254 TYR A O 1
ATOM 2052 N N . ALA A 1 255 ? 3.391 -37.312 -9.922 1 58.22 255 ALA A N 1
ATOM 2053 C CA . ALA A 1 255 ? 4.098 -36.875 -11.125 1 58.22 255 ALA A CA 1
ATOM 2054 C C . ALA A 1 255 ? 5.512 -37.438 -11.164 1 58.22 255 ALA A C 1
ATOM 2056 O O . ALA A 1 255 ? 5.996 -37.844 -12.227 1 58.22 255 ALA A O 1
ATOM 2057 N N . TYR A 1 256 ? 6.121 -37.469 -10.023 1 49.78 256 TYR A N 1
ATOM 2058 C CA . TYR A 1 256 ? 7.461 -38.031 -9.914 1 49.78 256 TYR A CA 1
ATOM 2059 C C . TYR A 1 256 ? 7.449 -39.531 -10.273 1 49.78 256 TYR A C 1
ATOM 2061 O O . TYR A 1 256 ? 8.32 -40 -11.008 1 49.78 256 TYR A O 1
ATOM 2069 N N . LYS A 1 257 ? 6.438 -40.156 -9.836 1 48.62 257 LYS A N 1
ATOM 2070 C CA . LYS A 1 257 ? 6.324 -41.594 -10.102 1 48.62 257 LYS A CA 1
ATOM 2071 C C . LYS A 1 257 ? 6.066 -41.844 -11.586 1 48.62 257 LYS A C 1
ATOM 2073 O O . LYS A 1 257 ? 6.648 -42.781 -12.172 1 48.62 257 LYS A O 1
ATOM 2078 N N . GLN A 1 258 ? 5.188 -41 -12.172 1 48.06 258 GLN A N 1
ATOM 2079 C CA . GLN A 1 258 ? 4.883 -41.188 -13.586 1 48.06 258 GLN A CA 1
ATOM 2080 C C . GLN A 1 258 ? 6.113 -40.938 -14.453 1 48.06 258 GLN A C 1
ATOM 2082 O O . GLN A 1 258 ? 6.312 -41.594 -15.469 1 48.06 258 GLN A O 1
ATOM 2087 N N . HIS A 1 259 ? 6.863 -39.906 -14.117 1 46.25 259 HIS A N 1
ATOM 2088 C CA . HIS A 1 259 ? 8.109 -39.594 -14.812 1 46.25 259 HIS A CA 1
ATOM 2089 C C . HIS A 1 259 ? 9.078 -40.781 -14.727 1 46.25 259 HIS A C 1
ATOM 2091 O O . HIS A 1 259 ? 9.727 -41.125 -15.719 1 46.25 259 HIS A O 1
ATOM 2097 N N . TYR A 1 260 ? 9.133 -41.312 -13.531 1 42.88 260 TYR A N 1
ATOM 2098 C CA . TYR A 1 260 ? 10.016 -42.469 -13.336 1 42.88 260 TYR A CA 1
ATOM 2099 C C . TYR A 1 260 ? 9.516 -43.688 -14.109 1 42.88 260 TYR A C 1
ATOM 2101 O O . TYR A 1 260 ? 10.32 -44.438 -14.641 1 42.88 260 TYR A O 1
ATOM 2109 N N . ASP A 1 261 ? 8.188 -43.75 -14.164 1 44.66 261 ASP A N 1
ATOM 2110 C CA . ASP A 1 261 ? 7.621 -44.906 -14.828 1 44.66 261 ASP A CA 1
ATOM 2111 C C . ASP A 1 261 ? 7.543 -44.688 -16.344 1 44.66 261 ASP A C 1
ATOM 2113 O O . ASP A 1 261 ? 7.016 -45.562 -17.062 1 44.66 261 ASP A O 1
ATOM 2117 N N . HIS A 1 262 ? 8.312 -43.688 -16.984 1 43.12 262 HIS A N 1
ATOM 2118 C CA . HIS A 1 262 ? 8.438 -43.406 -18.406 1 43.12 262 HIS A CA 1
ATOM 2119 C C . HIS A 1 262 ? 7.074 -43.188 -19.062 1 43.12 262 HIS A C 1
ATOM 2121 O O . HIS A 1 262 ? 6.906 -43.438 -20.25 1 43.12 262 HIS A O 1
ATOM 2127 N N . LYS A 1 263 ? 6 -42.969 -18.438 1 42.88 263 LYS A N 1
ATOM 2128 C CA . LYS A 1 263 ? 4.68 -42.875 -19.047 1 42.88 263 LYS A CA 1
ATOM 2129 C C . LYS A 1 263 ? 4.363 -41.438 -19.438 1 42.88 263 LYS A C 1
ATOM 2131 O O . LYS A 1 263 ? 3.316 -41.156 -20.016 1 42.88 263 LYS A O 1
ATOM 2136 N N . VAL A 1 264 ? 4.855 -40.438 -18.938 1 41.31 264 VAL A N 1
ATOM 2137 C CA . VAL A 1 264 ? 4.508 -39.062 -19.281 1 41.31 264 VAL A CA 1
ATOM 2138 C C . VAL A 1 264 ? 5.371 -38.594 -20.438 1 41.31 264 VAL A C 1
ATOM 2140 O O . VAL A 1 264 ? 6.598 -38.688 -20.391 1 41.31 264 VAL A O 1
ATOM 2143 N N . ALA A 1 265 ? 4.812 -38.438 -21.594 1 37.09 265 ALA A N 1
ATOM 2144 C CA . ALA A 1 265 ? 5.422 -37.844 -22.781 1 37.09 265 ALA A CA 1
ATOM 2145 C C . ALA A 1 265 ? 6.051 -36.469 -22.469 1 37.09 265 ALA A C 1
ATOM 2147 O O . ALA A 1 265 ? 5.352 -35.531 -22.078 1 37.09 265 ALA A O 1
ATOM 2148 N N . LEU A 1 266 ? 7.164 -36.469 -21.953 1 39.09 266 LEU A N 1
ATOM 2149 C CA . LEU A 1 266 ? 7.906 -35.219 -21.922 1 39.09 266 LEU A CA 1
ATOM 2150 C C . LEU A 1 266 ? 7.816 -34.469 -23.266 1 39.09 266 LEU A C 1
ATOM 2152 O O . LEU A 1 266 ? 7.863 -35.125 -24.312 1 39.09 266 LEU A O 1
ATOM 2156 N N . ASP A 1 267 ? 7.188 -33.438 -23.281 1 43.22 267 ASP A N 1
ATOM 2157 C CA . ASP A 1 267 ? 7.195 -32.562 -24.453 1 43.22 267 ASP A CA 1
ATOM 2158 C C . ASP A 1 267 ? 8.578 -32.531 -25.094 1 43.22 267 ASP A C 1
ATOM 2160 O O . ASP A 1 267 ? 9.562 -32.156 -24.438 1 43.22 267 ASP A O 1
ATOM 2164 N N . ILE A 1 268 ? 8.906 -33.5 -25.953 1 44.59 268 ILE A N 1
ATOM 2165 C CA . ILE A 1 268 ? 10.133 -33.531 -26.734 1 44.59 268 ILE A CA 1
ATOM 2166 C C . ILE A 1 268 ? 10.211 -32.281 -27.625 1 44.59 268 ILE A C 1
ATOM 2168 O O . ILE A 1 268 ? 9.258 -31.969 -28.328 1 44.59 268 ILE A O 1
ATOM 2172 N N . PRO A 1 269 ? 11.203 -31.406 -27.328 1 46.47 269 PRO A N 1
ATOM 2173 C CA . PRO A 1 269 ? 11.414 -30.281 -28.25 1 46.47 269 PRO A CA 1
ATOM 2174 C C . PRO A 1 269 ? 11.336 -30.703 -29.719 1 46.47 269 PRO A C 1
ATOM 2176 O O . PRO A 1 269 ? 11.703 -31.828 -30.062 1 46.47 269 PRO A O 1
ATOM 2179 N N . THR A 1 270 ? 10.633 -29.984 -30.5 1 47.22 270 THR A N 1
ATOM 2180 C CA . THR A 1 270 ? 10.703 -30.234 -31.938 1 47.22 270 THR A CA 1
ATOM 2181 C C . THR A 1 270 ? 12.125 -30.062 -32.469 1 47.22 270 THR A C 1
ATOM 2183 O O . THR A 1 270 ? 12.977 -29.5 -31.766 1 47.22 270 THR A O 1
ATOM 2186 N N . GLU A 1 271 ? 12.461 -30.547 -33.562 1 47 271 GLU A N 1
ATOM 2187 C CA . GLU A 1 271 ? 13.758 -30.391 -34.219 1 47 271 GLU A CA 1
ATOM 2188 C C . GLU A 1 271 ? 14.141 -28.922 -34.344 1 47 271 GLU A C 1
ATOM 2190 O O . GLU A 1 271 ? 15.297 -28.547 -34.094 1 47 271 GLU A O 1
ATOM 2195 N N . GLU A 1 272 ? 13.234 -28.141 -34.625 1 48.25 272 GLU A N 1
ATOM 2196 C CA . GLU A 1 272 ? 13.477 -26.703 -34.812 1 48.25 272 GLU A CA 1
ATOM 2197 C C . GLU A 1 272 ? 13.797 -26.031 -33.469 1 48.25 272 GLU A C 1
ATOM 2199 O O . GLU A 1 272 ? 14.672 -25.156 -33.406 1 48.25 272 GLU A O 1
ATOM 2204 N N . GLU A 1 273 ? 13.195 -26.516 -32.5 1 49.72 273 GLU A N 1
ATOM 2205 C CA . GLU A 1 273 ? 13.414 -25.938 -31.172 1 49.72 273 GLU A CA 1
ATOM 2206 C C . GLU A 1 273 ? 14.781 -26.328 -30.625 1 49.72 273 GLU A C 1
ATOM 2208 O O . GLU A 1 273 ? 15.438 -25.516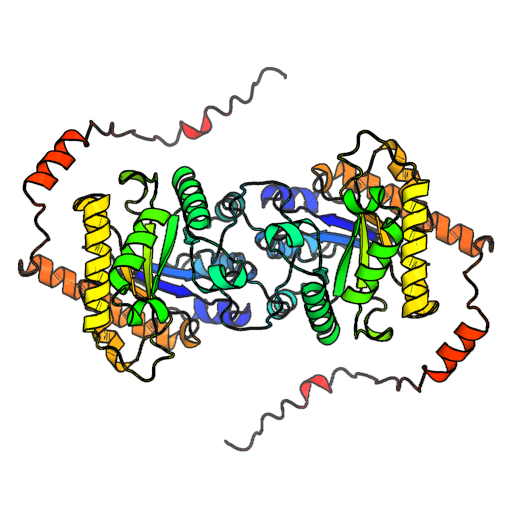 -29.953 1 49.72 273 GLU A O 1
ATOM 2213 N N . ARG A 1 274 ? 15.289 -27.484 -30.938 1 45.44 274 ARG A N 1
ATOM 2214 C CA . ARG A 1 274 ? 16.625 -27.953 -30.562 1 45.44 274 ARG A CA 1
ATOM 2215 C C . ARG A 1 274 ? 17.703 -27.125 -31.234 1 45.44 274 ARG A C 1
ATOM 2217 O O . ARG A 1 274 ? 18.719 -26.797 -30.625 1 45.44 274 ARG A O 1
ATOM 2224 N N . ILE A 1 275 ? 17.469 -26.75 -32.406 1 47.78 275 ILE A N 1
ATOM 2225 C CA . ILE A 1 275 ? 18.453 -25.984 -33.188 1 47.78 275 ILE A CA 1
ATOM 2226 C C . ILE A 1 275 ? 18.578 -24.578 -32.594 1 47.78 275 ILE A C 1
ATOM 2228 O O . ILE A 1 275 ? 19.688 -24.062 -32.438 1 47.78 275 ILE A O 1
ATOM 2232 N N . LYS A 1 276 ? 17.531 -24.031 -32.312 1 46.41 276 LYS A N 1
ATOM 2233 C CA . LYS A 1 276 ? 17.547 -22.656 -31.812 1 46.41 276 LYS A CA 1
ATOM 2234 C C . LYS A 1 276 ? 18.172 -22.594 -30.422 1 46.41 276 LYS A C 1
ATOM 2236 O O . LYS A 1 276 ? 18.875 -21.641 -30.109 1 46.41 276 LYS A O 1
ATOM 2241 N N . ASN A 1 277 ? 17.953 -23.5 -29.594 1 42.69 277 ASN A N 1
ATOM 2242 C CA . ASN A 1 277 ? 18.562 -23.531 -28.266 1 42.69 277 ASN A CA 1
ATOM 2243 C C . ASN A 1 277 ? 20.078 -23.703 -28.344 1 42.69 277 ASN A C 1
ATOM 2245 O O . ASN A 1 277 ? 20.812 -23.188 -27.5 1 42.69 277 ASN A O 1
ATOM 2249 N N . ALA A 1 278 ? 20.672 -24.484 -29.219 1 37.72 278 ALA A N 1
ATOM 2250 C CA . ALA A 1 278 ? 22.125 -24.656 -29.391 1 37.72 278 ALA A CA 1
ATOM 2251 C C . ALA A 1 278 ? 22.781 -23.344 -29.812 1 37.72 278 ALA A C 1
ATOM 2253 O O . ALA A 1 278 ? 23.906 -23.047 -29.422 1 37.72 278 ALA A O 1
ATOM 2254 N N . THR A 1 279 ? 22.234 -22.578 -30.641 1 39.72 279 THR A N 1
ATOM 2255 C CA . THR A 1 279 ? 22.875 -21.344 -31.109 1 39.72 279 THR A CA 1
ATOM 2256 C C . THR A 1 279 ? 22.828 -20.281 -30.016 1 39.72 279 THR A C 1
ATOM 2258 O O . THR A 1 279 ? 23.734 -19.438 -29.938 1 39.72 279 THR A O 1
ATOM 2261 N N . GLN A 1 280 ? 21.797 -20.234 -29.234 1 35.94 280 GLN A N 1
ATOM 2262 C CA . GLN A 1 280 ? 21.672 -19.156 -28.266 1 35.94 280 GLN A CA 1
ATOM 2263 C C . GLN A 1 280 ? 22.438 -19.484 -26.984 1 35.94 280 GLN A C 1
ATOM 2265 O O . GLN A 1 280 ? 22.547 -18.641 -26.078 1 35.94 280 GLN A O 1
ATOM 2270 N N . VAL A 1 281 ? 22.844 -20.734 -26.812 1 31.38 281 VAL A N 1
ATOM 2271 C CA . VAL A 1 281 ? 23.609 -21.062 -25.609 1 31.38 281 VAL A CA 1
ATOM 2272 C C . VAL A 1 281 ? 25.047 -20.562 -25.766 1 31.38 281 VAL A C 1
ATOM 2274 O O . VAL A 1 281 ? 25.859 -21.188 -26.453 1 31.38 281 VAL A O 1
ATOM 2277 N N . SER A 1 282 ? 25.297 -19.438 -26.156 1 28.67 282 SER A N 1
ATOM 2278 C CA . SER A 1 282 ? 26.703 -19.078 -25.938 1 28.67 282 SER A CA 1
ATOM 2279 C C . SER A 1 282 ? 27.172 -19.5 -24.547 1 28.67 282 SER A C 1
ATOM 2281 O O . SER A 1 282 ? 26.359 -19.688 -23.641 1 28.67 282 SER A O 1
ATOM 2283 N N . ASP A 1 283 ? 28.5 -19.812 -24.344 1 26.16 283 ASP A N 1
ATOM 2284 C CA . ASP A 1 283 ? 29.219 -20.219 -23.141 1 26.16 283 ASP A CA 1
ATOM 2285 C C . ASP A 1 283 ? 28.781 -19.406 -21.938 1 26.16 283 ASP A C 1
ATOM 2287 O O . ASP A 1 283 ? 28.938 -18.188 -21.906 1 26.16 283 ASP A O 1
ATOM 2291 N N . PHE A 1 284 ? 27.828 -19.672 -21.391 1 25.7 284 PHE A N 1
ATOM 2292 C CA . PHE A 1 284 ? 27.594 -19.109 -20.062 1 25.7 284 PHE A CA 1
ATOM 2293 C C . PHE A 1 284 ? 28.828 -19.281 -19.172 1 25.7 284 PHE A C 1
ATOM 2295 O O . PHE A 1 284 ? 29.219 -20.406 -18.859 1 25.7 284 PHE A O 1
ATOM 2302 N N . ASP A 1 285 ? 29.844 -18.484 -19.359 1 25.58 285 ASP A N 1
ATOM 2303 C CA . ASP A 1 285 ? 30.922 -18.438 -18.375 1 25.58 285 ASP A CA 1
ATOM 2304 C C . ASP A 1 285 ? 30.375 -18.609 -16.969 1 25.58 285 ASP A C 1
ATOM 2306 O O . ASP A 1 285 ? 29.375 -18 -16.594 1 25.58 285 ASP A O 1
ATOM 2310 N N . MET A 1 286 ? 30.516 -19.688 -16.375 1 25.86 286 MET A N 1
ATOM 2311 C CA . MET A 1 286 ? 30.391 -20.031 -14.969 1 25.86 286 MET A CA 1
ATOM 2312 C C . MET A 1 286 ? 30.859 -18.891 -14.078 1 25.86 286 MET A C 1
ATOM 2314 O O . MET A 1 286 ? 32.062 -18.672 -13.945 1 25.86 286 MET A O 1
ATOM 2318 N N . TYR A 1 287 ? 30.359 -17.734 -14.227 1 24.16 287 TYR A N 1
ATOM 2319 C CA . TYR A 1 287 ? 30.859 -16.75 -13.273 1 24.16 287 TYR A CA 1
ATOM 2320 C C . TYR A 1 287 ? 30.828 -17.312 -11.852 1 24.16 287 TYR A C 1
ATOM 2322 O O . TYR A 1 287 ? 29.797 -17.828 -11.406 1 24.16 287 TYR A O 1
ATOM 2330 N N . ASP A 1 288 ? 31.906 -17.891 -11.406 1 24.91 288 ASP A N 1
ATOM 2331 C CA . ASP A 1 288 ? 32.25 -18.078 -10 1 24.91 288 ASP A CA 1
ATOM 2332 C C . ASP A 1 288 ? 31.953 -16.844 -9.172 1 24.91 288 ASP A C 1
ATOM 2334 O O . ASP A 1 288 ? 32.688 -15.844 -9.234 1 24.91 288 ASP A O 1
ATOM 2338 N N . ILE A 1 289 ? 30.844 -16.359 -9.141 1 24.25 289 ILE A N 1
ATOM 2339 C CA . ILE A 1 289 ? 30.531 -15.234 -8.266 1 24.25 289 ILE A CA 1
ATOM 2340 C C . ILE A 1 289 ? 31 -15.539 -6.844 1 24.25 289 ILE A C 1
ATOM 2342 O O . ILE A 1 289 ? 30.453 -16.422 -6.18 1 24.25 289 ILE A O 1
ATOM 2346 N N . THR A 1 290 ? 32.312 -15.555 -6.605 1 24.84 290 THR A N 1
ATOM 2347 C CA . THR A 1 290 ? 32.938 -15.531 -5.293 1 24.84 290 THR A CA 1
ATOM 2348 C C . THR A 1 290 ? 32.375 -14.398 -4.438 1 24.84 290 THR A C 1
ATOM 2350 O O . THR A 1 290 ? 31.828 -13.43 -4.965 1 24.84 290 THR A O 1
ATOM 2353 N N . SER A 1 291 ? 32.25 -14.547 -3.016 1 23.75 291 SER A N 1
ATOM 2354 C CA . SER A 1 291 ? 31.844 -13.75 -1.866 1 23.75 291 SER A CA 1
ATOM 2355 C C . SER A 1 291 ? 32.375 -12.328 -1.963 1 23.75 291 SER A C 1
ATOM 2357 O O . SER A 1 291 ? 31.734 -11.383 -1.505 1 23.75 291 SER A O 1
ATOM 2359 N N . GLU A 1 292 ? 33.594 -12.109 -2.447 1 25.09 292 GLU A N 1
ATOM 2360 C CA . GLU A 1 292 ? 34.469 -10.953 -2.312 1 25.09 292 GLU A CA 1
ATOM 2361 C C . GLU A 1 292 ? 34.031 -9.82 -3.246 1 25.09 292 GLU A C 1
ATOM 2363 O O . GLU A 1 292 ? 34.344 -8.656 -3.01 1 25.09 292 GLU A O 1
ATOM 2368 N N . THR A 1 293 ? 33.562 -10.133 -4.32 1 24.7 293 THR A N 1
ATOM 2369 C CA . THR A 1 293 ? 33.625 -9.062 -5.312 1 24.7 293 THR A CA 1
ATOM 2370 C C . THR A 1 293 ? 32.531 -8.031 -5.062 1 24.7 293 THR A C 1
ATOM 2372 O O . THR A 1 293 ? 32.594 -6.918 -5.594 1 24.7 293 THR A O 1
ATOM 2375 N N . TYR A 1 294 ? 31.484 -8.461 -4.566 1 24.94 294 TYR A N 1
ATOM 2376 C CA . TYR A 1 294 ? 30.469 -7.422 -4.527 1 24.94 294 TYR A CA 1
ATOM 2377 C C . TYR A 1 294 ? 30.906 -6.258 -3.648 1 24.94 294 TYR A C 1
ATOM 2379 O O . TYR A 1 294 ? 30.281 -5.195 -3.654 1 24.94 294 TYR A O 1
ATOM 2387 N N . PHE A 1 295 ? 31.781 -6.52 -2.732 1 23.8 295 PHE A N 1
ATOM 2388 C CA . PHE A 1 295 ? 32.156 -5.504 -1.757 1 23.8 295 PHE A CA 1
ATOM 2389 C C . PHE A 1 295 ? 33.156 -4.52 -2.363 1 23.8 295 PHE A C 1
ATOM 2391 O O . PHE A 1 295 ? 33.562 -3.564 -1.703 1 23.8 295 PHE A O 1
ATOM 2398 N N . ASP A 1 296 ? 33.781 -4.934 -3.369 1 24.53 296 ASP A N 1
ATOM 2399 C CA . ASP A 1 296 ? 35 -4.164 -3.605 1 24.53 296 ASP A CA 1
ATOM 2400 C C . ASP A 1 296 ? 34.656 -2.75 -4.086 1 24.53 296 ASP A C 1
ATOM 2402 O O . ASP A 1 296 ? 35.469 -1.828 -3.908 1 24.53 296 ASP A O 1
ATOM 2406 N N . ASP A 1 297 ? 33.719 -2.617 -4.934 1 25.8 297 ASP A N 1
ATOM 2407 C CA . ASP A 1 297 ? 33.844 -1.305 -5.562 1 25.8 297 ASP A CA 1
ATOM 2408 C C . ASP A 1 297 ? 33.438 -0.193 -4.598 1 25.8 297 ASP A C 1
ATOM 2410 O O . ASP A 1 297 ? 33.25 0.956 -5.008 1 25.8 297 ASP A O 1
ATOM 2414 N N . ILE A 1 298 ? 33.062 -0.581 -3.342 1 21.92 298 ILE A N 1
ATOM 2415 C CA . ILE A 1 298 ? 33 0.536 -2.406 1 21.92 298 ILE A CA 1
ATOM 2416 C C . ILE A 1 298 ? 34.406 0.993 -2.047 1 21.92 298 ILE A C 1
ATOM 2418 O O . ILE A 1 298 ? 35.125 0.308 -1.31 1 21.92 298 ILE A O 1
ATOM 2422 N N . LYS A 1 299 ? 35.281 1.428 -2.957 1 26.06 299 LYS A N 1
ATOM 2423 C CA . LYS A 1 299 ? 36.469 2.156 -2.51 1 26.06 299 LYS A CA 1
ATOM 2424 C C . LYS A 1 299 ? 36.094 3.262 -1.526 1 26.06 299 LYS A C 1
ATOM 2426 O O . LYS A 1 299 ? 35.312 4.172 -1.865 1 26.06 299 LYS A O 1
ATOM 2431 N N . ILE A 1 300 ? 35.938 2.869 -0.332 1 22.94 300 ILE A N 1
ATOM 2432 C CA . ILE A 1 300 ? 36.156 3.91 0.67 1 22.94 300 ILE A CA 1
ATOM 2433 C C . ILE A 1 300 ? 37.469 4.645 0.394 1 22.94 300 ILE A C 1
ATOM 2435 O O . ILE A 1 300 ? 38.531 4.02 0.299 1 22.94 300 ILE A O 1
ATOM 2439 N N . ASN A 1 301 ? 37.469 5.605 -0.525 1 24.58 301 ASN A N 1
ATOM 2440 C CA . ASN A 1 301 ? 38.656 6.453 -0.565 1 24.58 301 ASN A CA 1
ATOM 2441 C C . ASN A 1 301 ? 39.188 6.707 0.834 1 24.58 301 ASN A C 1
ATOM 2443 O O . ASN A 1 301 ? 38.469 7.164 1.72 1 24.58 301 ASN A O 1
ATOM 2447 N N . GLU A 1 302 ? 40.094 5.938 1.344 1 23.81 302 GLU A N 1
ATOM 2448 C CA . GLU A 1 302 ? 40.969 6.184 2.486 1 23.81 302 GLU A CA 1
ATOM 2449 C C . GLU A 1 302 ? 41.531 7.602 2.447 1 23.81 302 GLU A C 1
ATOM 2451 O O . GLU A 1 302 ? 42.031 8.102 3.457 1 23.81 302 GLU A O 1
ATOM 2456 N N . GLU A 1 303 ? 41.719 8.219 1.298 1 24.84 303 GLU A N 1
ATOM 2457 C CA . GLU A 1 303 ? 42.688 9.312 1.459 1 24.84 303 GLU A CA 1
ATOM 2458 C C . GLU A 1 303 ? 42.062 10.477 2.23 1 24.84 303 GLU A C 1
ATOM 2460 O O . GLU A 1 303 ? 42.781 11.32 2.775 1 24.84 303 GLU A O 1
ATOM 2465 N N . ASN A 1 304 ? 40.781 10.867 2.037 1 21.98 304 ASN A N 1
ATOM 2466 C CA . ASN A 1 304 ? 40.656 12.156 2.709 1 21.98 304 ASN A CA 1
ATOM 2467 C C . ASN A 1 304 ? 40.406 11.984 4.203 1 21.98 304 ASN A C 1
ATOM 2469 O O . ASN A 1 304 ? 39.25 12.164 4.66 1 21.98 304 ASN A O 1
ATOM 2473 N N . MET A 1 305 ? 41.188 10.898 4.762 1 19.16 305 MET A N 1
ATOM 2474 C CA . MET A 1 305 ? 41.906 11.352 5.953 1 19.16 305 MET A CA 1
ATOM 2475 C C . MET A 1 305 ? 42.969 12.383 5.594 1 19.16 305 MET A C 1
ATOM 2477 O O . MET A 1 305 ? 43.688 12.211 4.605 1 19.16 305 MET A O 1
ATOM 2481 N N . MET B 1 1 ? -5.211 28.328 22.438 1 59.31 1 MET B N 1
ATOM 2482 C CA . MET B 1 1 ? -4.266 28.406 21.328 1 59.31 1 MET B CA 1
ATOM 2483 C C . MET B 1 1 ? -3.984 27.016 20.75 1 59.31 1 MET B C 1
ATOM 2485 O O . MET B 1 1 ? -4 26.031 21.469 1 59.31 1 MET B O 1
ATOM 2489 N N . ARG B 1 2 ? -3.932 26.969 19.422 1 74.19 2 ARG B N 1
ATOM 2490 C CA . ARG B 1 2 ? -3.711 25.703 18.734 1 74.19 2 ARG B CA 1
ATOM 2491 C C . ARG B 1 2 ? -2.273 25.219 18.906 1 74.19 2 ARG B C 1
ATOM 2493 O O . ARG B 1 2 ? -1.344 26.031 18.922 1 74.19 2 ARG B O 1
ATOM 2500 N N . GLU B 1 3 ? -2.107 24 19.25 1 85.44 3 GLU B N 1
ATOM 2501 C CA . GLU B 1 3 ? -0.796 23.375 19.312 1 85.44 3 GLU B CA 1
ATOM 2502 C C . GLU B 1 3 ? -0.107 23.359 17.953 1 85.44 3 GLU B C 1
ATOM 2504 O O . GLU B 1 3 ? -0.753 23.141 16.938 1 85.44 3 GLU B O 1
ATOM 2509 N N . LYS B 1 4 ? 1.19 23.75 17.969 1 95 4 LYS B N 1
ATOM 2510 C CA . LYS B 1 4 ? 1.952 23.656 16.734 1 95 4 LYS B CA 1
ATOM 2511 C C . LYS B 1 4 ? 2.201 22.203 16.344 1 95 4 LYS B C 1
ATOM 2513 O O . LYS B 1 4 ? 2.387 21.344 17.203 1 95 4 LYS B O 1
ATOM 2518 N N . ILE B 1 5 ? 2.254 22 15.055 1 97.38 5 ILE B N 1
ATOM 2519 C CA . ILE B 1 5 ? 2.342 20.625 14.547 1 97.38 5 ILE B CA 1
ATOM 2520 C C . ILE B 1 5 ? 3.459 20.531 13.508 1 97.38 5 ILE B C 1
ATOM 2522 O O . ILE B 1 5 ? 3.605 21.422 12.664 1 97.38 5 ILE B O 1
ATOM 2526 N N . LEU B 1 6 ? 4.238 19.547 13.641 1 97.81 6 LEU B N 1
ATOM 2527 C CA . LEU B 1 6 ? 5.258 19.203 12.648 1 97.81 6 LEU B CA 1
ATOM 2528 C C . LEU B 1 6 ? 4.992 17.828 12.047 1 97.81 6 LEU B C 1
ATOM 2530 O O . LEU B 1 6 ? 4.941 16.828 12.766 1 97.81 6 LEU B O 1
ATOM 2534 N N . ILE B 1 7 ? 4.781 17.781 10.734 1 98.38 7 ILE B N 1
ATOM 2535 C CA . ILE B 1 7 ? 4.594 16.516 10.039 1 98.38 7 ILE B CA 1
ATOM 2536 C C . ILE B 1 7 ? 5.758 16.266 9.078 1 98.38 7 ILE B C 1
ATOM 2538 O O . ILE B 1 7 ? 6.117 17.156 8.297 1 98.38 7 ILE B O 1
ATOM 2542 N N . THR B 1 8 ? 6.355 15.141 9.203 1 97.5 8 THR B N 1
ATOM 2543 C CA . THR B 1 8 ? 7.383 14.719 8.25 1 97.5 8 THR B CA 1
ATOM 2544 C C . THR B 1 8 ? 6.887 13.547 7.406 1 97.5 8 THR B C 1
ATOM 2546 O O . THR B 1 8 ? 6.699 12.438 7.914 1 97.5 8 THR B O 1
ATOM 2549 N N . ASN B 1 9 ? 6.672 13.836 6.137 1 97.88 9 ASN B N 1
ATOM 2550 C CA . ASN B 1 9 ? 6.27 12.82 5.172 1 97.88 9 ASN B CA 1
ATOM 2551 C C . ASN B 1 9 ? 7.469 12.266 4.406 1 97.88 9 ASN B C 1
ATOM 2553 O O . ASN B 1 9 ? 8.125 12.992 3.656 1 97.88 9 ASN B O 1
ATOM 2557 N N . TRP B 1 10 ? 7.68 11.008 4.562 1 96.56 10 TRP B N 1
ATOM 2558 C CA . TRP B 1 10 ? 8.891 10.414 4.004 1 96.56 10 TRP B CA 1
ATOM 2559 C C . TRP B 1 10 ? 8.641 9.914 2.584 1 96.56 10 TRP B C 1
ATOM 2561 O O . TRP B 1 10 ? 9.586 9.555 1.875 1 96.56 10 TRP B O 1
ATOM 2571 N N . LYS B 1 11 ? 7.398 9.969 2.188 1 94.75 11 LYS B N 1
ATOM 2572 C CA . LYS B 1 11 ? 7.02 9.453 0.876 1 94.75 11 LYS B CA 1
ATOM 2573 C C . LYS B 1 11 ? 7.613 8.062 0.64 1 94.75 11 LYS B C 1
ATOM 2575 O O . LYS B 1 11 ? 7.473 7.176 1.479 1 94.75 11 LYS B O 1
ATOM 2580 N N . MET B 1 12 ? 8.18 7.793 -0.5 1 93.12 12 MET B N 1
ATOM 2581 C CA . MET B 1 12 ? 8.734 6.477 -0.806 1 93.12 12 MET B CA 1
ATOM 2582 C C . MET B 1 12 ? 10.258 6.492 -0.707 1 93.12 12 MET B C 1
ATOM 2584 O O . MET B 1 12 ? 10.945 5.918 -1.554 1 93.12 12 MET B O 1
ATOM 2588 N N . ASN B 1 13 ? 10.789 7.262 0.334 1 91.44 13 ASN B N 1
ATOM 2589 C CA . ASN B 1 13 ? 12.227 7.488 0.342 1 91.44 13 ASN B CA 1
ATOM 2590 C C . ASN B 1 13 ? 12.883 6.91 1.595 1 91.44 13 ASN B C 1
ATOM 2592 O O . ASN B 1 13 ? 14.102 6.98 1.755 1 91.44 13 ASN B O 1
ATOM 2596 N N . ALA B 1 14 ? 12.164 6.371 2.486 1 91.38 14 ALA B N 1
ATOM 2597 C CA . ALA B 1 14 ? 12.727 5.91 3.752 1 91.38 14 ALA B CA 1
ATOM 2598 C C . ALA B 1 14 ? 12.867 4.391 3.771 1 91.38 14 ALA B C 1
ATOM 2600 O O . ALA B 1 14 ? 11.898 3.67 3.52 1 91.38 14 ALA B O 1
ATOM 2601 N N . ASP B 1 15 ? 14.07 3.93 3.979 1 87.62 15 ASP B N 1
ATOM 2602 C CA . ASP B 1 15 ? 14.312 2.508 4.219 1 87.62 15 ASP B CA 1
ATOM 2603 C C . ASP B 1 15 ? 14.492 2.227 5.711 1 87.62 15 ASP B C 1
ATOM 2605 O O . ASP B 1 15 ? 14.445 3.145 6.531 1 87.62 15 ASP B O 1
ATOM 2609 N N . TYR B 1 16 ? 14.641 0.967 6.012 1 88.44 16 TYR B N 1
ATOM 2610 C CA . TYR B 1 16 ? 14.719 0.57 7.414 1 88.44 16 TYR B CA 1
ATOM 2611 C C . TYR B 1 16 ? 15.867 1.283 8.117 1 88.44 16 TYR B C 1
ATOM 2613 O O . TYR B 1 16 ? 15.711 1.752 9.25 1 88.44 16 TYR B O 1
ATOM 2621 N N . VAL B 1 17 ? 16.984 1.405 7.504 1 89.81 17 VAL B N 1
ATOM 2622 C CA . VAL B 1 17 ? 18.172 2.002 8.094 1 89.81 17 VAL B CA 1
ATOM 2623 C C . VAL B 1 17 ? 17.938 3.486 8.359 1 89.81 17 VAL B C 1
ATOM 2625 O O . VAL B 1 17 ? 18.234 3.99 9.438 1 89.81 17 VAL B O 1
ATOM 2628 N N . SER B 1 18 ? 17.422 4.164 7.391 1 91.88 18 SER B N 1
ATOM 2629 C CA . SER B 1 18 ? 17.156 5.59 7.539 1 91.88 18 SER B CA 1
ATOM 2630 C C . SER B 1 18 ? 16.109 5.844 8.633 1 91.88 18 SER B C 1
ATOM 2632 O O . SER B 1 18 ? 16.219 6.824 9.375 1 91.88 18 SER B O 1
ATOM 2634 N N . ILE B 1 19 ? 15.133 4.969 8.719 1 93.25 19 ILE B N 1
ATOM 2635 C CA . ILE B 1 19 ? 14.102 5.09 9.75 1 93.25 19 ILE B CA 1
ATOM 2636 C C . ILE B 1 19 ? 14.727 4.91 11.125 1 93.25 19 ILE B C 1
ATOM 2638 O O . ILE B 1 19 ? 14.469 5.699 12.039 1 93.25 19 ILE B O 1
ATOM 2642 N N . SER B 1 20 ? 15.562 3.908 11.25 1 92.19 20 SER B N 1
ATOM 2643 C CA . SER B 1 20 ? 16.234 3.646 12.516 1 92.19 20 SER B CA 1
ATOM 2644 C C . SER B 1 20 ? 17.094 4.836 12.938 1 92.19 20 SER B C 1
ATOM 2646 O O . SER B 1 20 ? 17.047 5.262 14.086 1 92.19 20 SER B O 1
ATOM 2648 N N . LYS B 1 21 ? 17.797 5.348 12 1 92.69 21 LYS B N 1
ATOM 2649 C CA . LYS B 1 21 ? 18.641 6.504 12.266 1 92.69 21 LYS B CA 1
ATOM 2650 C C . LYS B 1 21 ? 17.812 7.707 12.695 1 92.69 21 LYS B C 1
ATOM 2652 O O . LYS B 1 21 ? 18.203 8.438 13.609 1 92.69 21 LYS B O 1
ATOM 2657 N N . PHE B 1 22 ? 16.766 7.91 12.094 1 95.25 22 PHE B N 1
ATOM 2658 C CA . PHE B 1 22 ? 15.875 9.023 12.406 1 95.25 22 PHE B CA 1
ATOM 2659 C C . PHE B 1 22 ? 15.438 8.969 13.867 1 95.25 22 PHE B C 1
ATOM 2661 O O . PHE B 1 22 ? 15.625 9.938 14.609 1 95.25 22 PHE B O 1
ATOM 2668 N N . PHE B 1 23 ? 14.93 7.863 14.305 1 94.5 23 PHE B N 1
ATOM 2669 C CA . PHE B 1 23 ? 14.336 7.758 15.633 1 94.5 23 PHE B CA 1
ATOM 2670 C C . PHE B 1 23 ? 15.406 7.738 16.703 1 94.5 23 PHE B C 1
ATOM 2672 O O . PHE B 1 23 ? 15.148 8.109 17.859 1 94.5 23 PHE B O 1
ATOM 2679 N N . LYS B 1 24 ? 16.641 7.312 16.391 1 92.31 24 LYS B N 1
ATOM 2680 C CA . LYS B 1 24 ? 17.734 7.289 17.344 1 92.31 24 LYS B CA 1
ATOM 2681 C C . LYS B 1 24 ? 18.203 8.703 17.672 1 92.31 24 LYS B C 1
ATOM 2683 O O . LYS B 1 24 ? 18.766 8.945 18.75 1 92.31 24 LYS B O 1
ATOM 2688 N N . ASN B 1 25 ? 17.938 9.602 16.734 1 91.38 25 ASN B N 1
ATOM 2689 C CA . ASN B 1 25 ? 18.562 10.914 16.859 1 91.38 25 ASN B CA 1
ATOM 2690 C C . ASN B 1 25 ? 17.516 12.023 16.969 1 91.38 25 ASN B C 1
ATOM 2692 O O . ASN B 1 25 ? 17.844 13.203 16.812 1 91.38 25 ASN B O 1
ATOM 2696 N N . ILE B 1 26 ? 16.344 11.773 17.234 1 88.81 26 ILE B N 1
ATOM 2697 C CA . ILE B 1 26 ? 15.328 12.812 17.312 1 88.81 26 ILE B CA 1
ATOM 2698 C C . ILE B 1 26 ? 15.344 13.453 18.703 1 88.81 26 ILE B C 1
ATOM 2700 O O . ILE B 1 26 ? 15.664 12.797 19.688 1 88.81 26 ILE B O 1
ATOM 2704 N N . PRO B 1 27 ? 15.055 14.75 18.75 1 85.25 27 PRO B N 1
ATOM 2705 C CA . PRO B 1 27 ? 14.977 15.414 20.047 1 85.25 27 PRO B CA 1
ATOM 2706 C C . PRO B 1 27 ? 13.727 15.023 20.828 1 85.25 27 PRO B C 1
ATOM 2708 O O . PRO B 1 27 ? 12.875 14.297 20.328 1 85.25 27 PRO B O 1
ATOM 2711 N N . ASN B 1 28 ? 13.75 15.414 22.125 1 86.56 28 ASN B N 1
ATOM 2712 C CA . ASN B 1 28 ? 12.523 15.328 22.906 1 86.56 28 ASN B CA 1
ATOM 2713 C C . ASN B 1 28 ? 11.555 16.453 22.562 1 86.56 28 ASN B C 1
ATOM 2715 O O . ASN B 1 28 ? 11.859 17.625 22.766 1 86.56 28 ASN B O 1
ATOM 2719 N N . PHE B 1 29 ? 10.508 16.109 22.016 1 88.88 29 PHE B N 1
ATOM 2720 C CA . PHE B 1 29 ? 9.555 17.109 21.531 1 88.88 29 PHE B CA 1
ATOM 2721 C C . PHE B 1 29 ? 8.625 17.531 22.656 1 88.88 29 PHE B C 1
ATOM 2723 O O . PHE B 1 29 ? 8.047 16.688 23.359 1 88.88 29 PHE B O 1
ATOM 2730 N N . GLU B 1 30 ? 8.578 18.781 22.906 1 88.12 30 GLU B N 1
ATOM 2731 C CA . GLU B 1 30 ? 7.656 19.375 23.875 1 88.12 30 GLU B CA 1
ATOM 2732 C C . GLU B 1 30 ? 6.836 20.5 23.234 1 88.12 30 GLU B C 1
ATOM 2734 O O . GLU B 1 30 ? 7.355 21.281 22.438 1 88.12 30 GLU B O 1
ATOM 2739 N N . ASN B 1 31 ? 5.57 20.531 23.438 1 89.31 31 ASN B N 1
ATOM 2740 C CA . ASN B 1 31 ? 4.672 21.625 23.047 1 89.31 31 ASN B CA 1
ATOM 2741 C C . ASN B 1 31 ? 4.473 21.656 21.531 1 89.31 31 ASN B C 1
ATOM 2743 O O . ASN B 1 31 ? 3.943 22.641 21 1 89.31 31 ASN B O 1
ATOM 2747 N N . VAL B 1 32 ? 5.035 20.734 20.812 1 94.69 32 VAL B N 1
ATOM 2748 C CA . VAL B 1 32 ? 4.848 20.578 19.375 1 94.69 32 VAL B CA 1
ATOM 2749 C C . VAL B 1 32 ? 4.43 19.141 19.078 1 94.69 32 VAL B C 1
ATOM 2751 O O . VAL B 1 32 ? 5.102 18.188 19.5 1 94.69 32 VAL B O 1
ATOM 2754 N N . LYS B 1 33 ? 3.322 18.984 18.5 1 95.94 33 LYS B N 1
ATOM 2755 C CA . LYS B 1 33 ? 2.908 17.656 18.062 1 95.94 33 LYS B CA 1
ATOM 2756 C C . LYS B 1 33 ? 3.682 17.219 16.812 1 95.94 33 LYS B C 1
ATOM 2758 O O . LYS B 1 33 ? 3.703 17.938 15.812 1 95.94 33 LYS B O 1
ATOM 2763 N N . VAL B 1 34 ? 4.309 16.109 16.906 1 97.06 34 VAL B N 1
ATOM 2764 C CA . VAL B 1 34 ? 5.129 15.625 15.789 1 97.06 34 VAL B CA 1
ATOM 2765 C C . VAL B 1 34 ? 4.523 14.352 15.211 1 97.06 34 VAL B C 1
ATOM 2767 O O . VAL B 1 34 ? 4.191 13.422 15.945 1 97.06 34 VAL B O 1
ATOM 2770 N N . MET B 1 35 ? 4.348 14.352 13.891 1 97.94 35 MET B N 1
ATOM 2771 C CA . MET B 1 35 ? 3.875 13.188 13.148 1 97.94 35 MET B CA 1
ATOM 2772 C C . MET B 1 35 ? 4.879 12.781 12.07 1 97.94 35 MET B C 1
ATOM 2774 O O . MET B 1 35 ? 5.477 13.641 11.414 1 97.94 35 MET B O 1
ATOM 2778 N N . VAL B 1 36 ? 5.066 11.477 11.922 1 97.88 36 VAL B N 1
ATOM 2779 C CA . VAL B 1 36 ? 5.879 10.953 10.836 1 97.88 36 VAL B CA 1
ATOM 2780 C C . VAL B 1 36 ? 5.039 10.023 9.961 1 97.88 36 VAL B C 1
ATOM 2782 O O . VAL B 1 36 ? 4.203 9.273 10.461 1 97.88 36 VAL B O 1
ATOM 2785 N N . ALA B 1 37 ? 5.266 10.109 8.68 1 98.25 37 ALA B N 1
ATOM 2786 C CA . ALA B 1 37 ? 4.496 9.297 7.734 1 98.25 37 ALA B CA 1
ATOM 2787 C C . ALA B 1 37 ? 5.418 8.484 6.832 1 98.25 37 ALA B C 1
ATOM 2789 O O . ALA B 1 37 ? 5.801 8.945 5.75 1 98.25 37 ALA B O 1
ATOM 2790 N N . PRO B 1 38 ? 5.723 7.293 7.258 1 96.88 38 PRO B N 1
ATOM 2791 C CA . PRO B 1 38 ? 6.441 6.379 6.363 1 96.88 38 PRO B CA 1
ATOM 2792 C C . PRO B 1 38 ? 5.523 5.719 5.336 1 96.88 38 PRO B C 1
ATOM 2794 O O . PRO B 1 38 ? 4.301 5.828 5.434 1 96.88 38 PRO B O 1
ATOM 2797 N N . SER B 1 39 ? 6.168 5.113 4.34 1 95.31 39 SER B N 1
ATOM 2798 C CA . SER B 1 39 ? 5.375 4.215 3.51 1 95.31 39 SER B CA 1
ATOM 2799 C C . SER B 1 39 ? 4.801 3.068 4.336 1 95.31 39 SER B C 1
ATOM 2801 O O . SER B 1 39 ? 5.152 2.898 5.504 1 95.31 39 SER B O 1
ATOM 2803 N N . TYR B 1 40 ? 3.91 2.295 3.738 1 95.62 40 TYR B N 1
ATOM 2804 C CA . TYR B 1 40 ? 3.205 1.247 4.465 1 95.62 40 TYR B CA 1
ATOM 2805 C C . TYR B 1 40 ? 4.188 0.289 5.129 1 95.62 40 TYR B C 1
ATOM 2807 O O . TYR B 1 40 ? 3.996 -0.106 6.281 1 95.62 40 TYR B O 1
ATOM 2815 N N . LEU B 1 41 ? 5.219 -0.083 4.516 1 93.69 41 LEU B N 1
ATOM 2816 C CA . LEU B 1 41 ? 6.172 -1.056 5.035 1 93.69 41 LEU B CA 1
ATOM 2817 C C . LEU B 1 41 ? 6.918 -0.493 6.242 1 93.69 41 LEU B C 1
ATOM 2819 O O . LEU B 1 41 ? 7.352 -1.247 7.117 1 93.69 41 LEU B O 1
ATOM 2823 N N . GLY B 1 42 ? 7.023 0.803 6.273 1 94.75 42 GLY B N 1
ATOM 2824 C CA . GLY B 1 42 ? 7.773 1.447 7.34 1 94.75 42 GLY B CA 1
ATOM 2825 C C . GLY B 1 42 ? 6.941 1.707 8.578 1 94.75 42 GLY B C 1
ATOM 2826 O O . GLY B 1 42 ? 7.473 2.127 9.609 1 94.75 42 GLY B O 1
ATOM 2827 N N . ILE B 1 43 ? 5.672 1.408 8.5 1 96.06 43 ILE B N 1
ATOM 2828 C CA . ILE B 1 43 ? 4.762 1.759 9.586 1 96.06 43 ILE B CA 1
ATOM 2829 C C . ILE B 1 43 ? 5.09 0.925 10.82 1 96.06 43 ILE B C 1
ATOM 2831 O O . ILE B 1 43 ? 5.332 1.471 11.906 1 96.06 43 ILE B O 1
ATOM 2835 N N . VAL B 1 44 ? 5.172 -0.375 10.695 1 92.5 44 VAL B N 1
ATOM 2836 C CA . VAL B 1 44 ? 5.367 -1.25 11.852 1 92.5 44 VAL B CA 1
ATOM 2837 C C . VAL B 1 44 ? 6.727 -0.98 12.484 1 92.5 44 VAL B C 1
ATOM 2839 O O . VAL B 1 44 ? 6.828 -0.771 13.695 1 92.5 44 VAL B O 1
ATOM 2842 N N . PRO B 1 45 ? 7.77 -0.885 11.68 1 92.81 45 PRO B N 1
ATOM 2843 C CA . PRO B 1 45 ? 9.062 -0.516 12.266 1 92.81 45 PRO B CA 1
ATOM 2844 C C . PRO B 1 45 ? 9.023 0.84 12.969 1 92.81 45 PRO B C 1
ATOM 2846 O O . PRO B 1 45 ? 9.602 1 14.047 1 92.81 45 PRO B O 1
ATOM 2849 N N . SER B 1 46 ? 8.406 1.803 12.375 1 95.69 46 SER B N 1
ATOM 2850 C CA . SER B 1 46 ? 8.32 3.137 12.961 1 95.69 46 SER B CA 1
ATOM 2851 C C . SER B 1 46 ? 7.566 3.113 14.289 1 95.69 46 SER B C 1
ATOM 2853 O O . SER B 1 46 ? 7.934 3.818 15.227 1 95.69 46 SER B O 1
ATOM 2855 N N . LEU B 1 47 ? 6.531 2.324 14.312 1 93.69 47 LEU B N 1
ATOM 2856 C CA . LEU B 1 47 ? 5.773 2.174 15.547 1 93.69 47 LEU B CA 1
ATOM 2857 C C . LEU B 1 47 ? 6.656 1.624 16.656 1 93.69 47 LEU B C 1
ATOM 2859 O O . LEU B 1 47 ? 6.613 2.115 17.797 1 93.69 47 LEU B O 1
ATOM 2863 N N . GLY B 1 48 ? 7.395 0.632 16.328 1 91.44 48 GLY B N 1
ATOM 2864 C CA . GLY B 1 48 ? 8.305 0.053 17.312 1 91.44 48 GLY B CA 1
ATOM 2865 C C . GLY B 1 48 ? 9.328 1.04 17.828 1 91.44 48 GLY B C 1
ATOM 2866 O O . GLY B 1 48 ? 9.617 1.075 19.031 1 91.44 48 GLY B O 1
ATOM 2867 N N . MET B 1 49 ? 9.797 1.835 16.984 1 92.62 49 MET B N 1
ATOM 2868 C CA . MET B 1 49 ? 10.906 2.721 17.312 1 92.62 49 MET B CA 1
ATOM 2869 C C . MET B 1 49 ? 10.406 4.008 17.953 1 92.62 49 MET B C 1
ATOM 2871 O O . MET B 1 49 ? 11.18 4.734 18.578 1 92.62 49 MET B O 1
ATOM 2875 N N . SER B 1 50 ? 9.102 4.324 17.781 1 92.88 50 SER B N 1
ATOM 2876 C CA . SER B 1 50 ? 8.555 5.574 18.297 1 92.88 50 SER B CA 1
ATOM 2877 C C . SER B 1 50 ? 7.93 5.379 19.672 1 92.88 50 SER B C 1
ATOM 2879 O O . SER B 1 50 ? 7.398 6.324 20.266 1 92.88 50 SER B O 1
ATOM 2881 N N . LYS B 1 51 ? 7.91 4.211 20.25 1 86.19 51 LYS B N 1
ATOM 2882 C CA . LYS B 1 51 ? 7.223 3.867 21.5 1 86.19 51 LYS B CA 1
ATOM 2883 C C . LYS B 1 51 ? 7.609 4.824 22.625 1 86.19 51 LYS B C 1
ATOM 2885 O O . LYS B 1 51 ? 6.758 5.23 23.422 1 86.19 51 LYS B O 1
ATOM 2890 N N . ASN B 1 52 ? 8.812 5.211 22.703 1 84.56 52 ASN B N 1
ATOM 2891 C CA . ASN B 1 52 ? 9.25 6.078 23.797 1 84.56 52 ASN B CA 1
ATOM 2892 C C . ASN B 1 52 ? 9.43 7.52 23.328 1 84.56 52 ASN B C 1
ATOM 2894 O O . ASN B 1 52 ? 9.93 8.359 24.062 1 84.56 52 ASN B O 1
ATOM 2898 N N . ALA B 1 53 ? 9.016 7.648 22.109 1 84.31 53 ALA B N 1
ATOM 2899 C CA . ALA B 1 53 ? 9.125 8.992 21.547 1 84.31 53 ALA B CA 1
ATOM 2900 C C . ALA B 1 53 ? 7.758 9.664 21.469 1 84.31 53 ALA B C 1
ATOM 2902 O O . ALA B 1 53 ? 6.73 8.984 21.375 1 84.31 53 ALA B O 1
ATOM 2903 N N . LYS B 1 54 ? 7.59 10.859 21.844 1 90.94 54 LYS B N 1
ATOM 2904 C CA . LYS B 1 54 ? 6.348 11.609 21.656 1 90.94 54 LYS B CA 1
ATOM 2905 C C . LYS B 1 54 ? 6.117 11.945 20.188 1 90.94 54 LYS B C 1
ATOM 2907 O O . LYS B 1 54 ? 6.008 13.117 19.812 1 90.94 54 LYS B O 1
ATOM 2912 N N . VAL B 1 55 ? 6.125 10.867 19.266 1 96.12 55 VAL B N 1
ATOM 2913 C CA . VAL B 1 55 ? 5.934 10.984 17.828 1 96.12 55 VAL B CA 1
ATOM 2914 C C . VAL B 1 55 ? 4.797 10.07 17.375 1 96.12 55 VAL B C 1
ATOM 2916 O O . VAL B 1 55 ? 4.758 8.891 17.75 1 96.12 55 VAL B O 1
ATOM 2919 N N . GLU B 1 56 ? 3.879 10.594 16.703 1 97 56 GLU B N 1
ATOM 2920 C CA . GLU B 1 56 ? 2.781 9.805 16.141 1 97 56 GLU B CA 1
ATOM 2921 C C . GLU B 1 56 ? 3.109 9.305 14.742 1 97 56 GLU B C 1
ATOM 2923 O O . GLU B 1 56 ? 3.516 10.078 13.883 1 97 56 GLU B O 1
ATOM 2928 N N . VAL B 1 57 ? 2.941 7.996 14.555 1 97.94 57 VAL B N 1
ATOM 2929 C CA . VAL B 1 57 ? 3.088 7.422 13.227 1 97.94 57 VAL B CA 1
ATOM 2930 C C . VAL B 1 57 ? 1.752 7.477 12.484 1 97.94 57 VAL B C 1
ATOM 2932 O O . VAL B 1 57 ? 0.722 7.062 13.023 1 97.94 57 VAL B O 1
ATOM 2935 N N . VAL B 1 58 ? 1.758 8.023 11.258 1 98.44 58 VAL B N 1
ATOM 2936 C CA . VAL B 1 58 ? 0.531 8.195 10.484 1 98.44 58 VAL B CA 1
ATOM 2937 C C . VAL B 1 58 ? 0.667 7.492 9.141 1 98.44 58 VAL B C 1
ATOM 2939 O O . VAL B 1 58 ? 1.78 7.223 8.68 1 98.44 58 VAL B O 1
ATOM 2942 N N . ALA B 1 59 ? -0.441 7.105 8.57 1 98.38 59 ALA B N 1
ATOM 2943 C CA . ALA B 1 59 ? -0.426 6.426 7.277 1 98.38 59 ALA B CA 1
ATOM 2944 C C . ALA B 1 59 ? -0.485 7.43 6.129 1 98.38 59 ALA B C 1
ATOM 2946 O O . ALA B 1 59 ? -1.217 8.422 6.199 1 98.38 59 ALA B O 1
ATOM 2947 N N . GLN B 1 60 ? 0.226 7.109 5.062 1 97.81 60 GLN B N 1
ATOM 2948 C CA . GLN B 1 60 ? 0.284 8 3.908 1 97.81 60 GLN B CA 1
ATOM 2949 C C . GLN B 1 60 ? -0.978 7.883 3.059 1 97.81 60 GLN B C 1
ATOM 2951 O O . GLN B 1 60 ? -1.213 8.703 2.17 1 97.81 60 GLN B O 1
ATOM 2956 N N . ASN B 1 61 ? -1.706 6.855 3.314 1 95.38 61 ASN B N 1
ATOM 2957 C CA . ASN B 1 61 ? -2.91 6.562 2.543 1 95.38 61 ASN B CA 1
ATOM 2958 C C . ASN B 1 61 ? -3.789 5.531 3.246 1 95.38 61 ASN B C 1
ATOM 2960 O O . ASN B 1 61 ? -3.359 4.898 4.215 1 95.38 61 ASN B O 1
ATOM 2964 N N . VAL B 1 62 ? -5.043 5.457 2.742 1 95.69 62 VAL B N 1
ATOM 2965 C CA . VAL B 1 62 ? -5.984 4.465 3.248 1 95.69 62 VAL B CA 1
ATOM 2966 C C . VAL B 1 62 ? -7.051 4.176 2.193 1 95.69 62 VAL B C 1
ATOM 2968 O O . VAL B 1 62 ? -7.461 5.078 1.458 1 95.69 62 VAL B O 1
ATOM 2971 N N . SER B 1 63 ? -7.41 2.904 2.156 1 91.06 63 SER B N 1
ATOM 2972 C CA . SER B 1 63 ? -8.43 2.529 1.178 1 91.06 63 SER B CA 1
ATOM 2973 C C . SER B 1 63 ? -9.828 2.809 1.704 1 91.06 63 SER B C 1
ATOM 2975 O O . SER B 1 63 ? -10.023 2.975 2.91 1 91.06 63 SER B O 1
ATOM 2977 N N . PHE B 1 64 ? -10.797 2.889 0.754 1 88.25 64 PHE B N 1
ATOM 2978 C CA . PHE B 1 64 ? -12.188 3.158 1.111 1 88.25 64 PHE B CA 1
ATOM 2979 C C . PHE B 1 64 ? -12.836 1.926 1.729 1 88.25 64 PHE B C 1
ATOM 2981 O O . PHE B 1 64 ? -13.43 2.006 2.803 1 88.25 64 PHE B O 1
ATOM 2988 N N . PRO B 1 65 ? -12.641 0.745 1.053 1 88.19 65 PRO B N 1
ATOM 2989 C CA . PRO B 1 65 ? -13.289 -0.436 1.631 1 88.19 65 PRO B CA 1
ATOM 2990 C C . PRO B 1 65 ? -12.68 -0.845 2.971 1 88.19 65 PRO B C 1
ATOM 2992 O O . PRO B 1 65 ? -11.477 -0.685 3.18 1 88.19 65 PRO B O 1
ATOM 2995 N N . SER B 1 66 ? -13.547 -1.403 3.816 1 88.31 66 SER B N 1
ATOM 2996 C CA . SER B 1 66 ? -13.094 -1.804 5.141 1 88.31 66 SER B CA 1
ATOM 2997 C C . SER B 1 66 ? -12.492 -3.205 5.117 1 88.31 66 SER B C 1
ATOM 2999 O O . SER B 1 66 ? -11.617 -3.527 5.93 1 88.31 66 SER B O 1
ATOM 3001 N N . LEU B 1 67 ? -13.086 -4.027 4.266 1 85.5 67 LEU B N 1
ATOM 3002 C CA . LEU B 1 67 ? -12.68 -5.418 4.102 1 85.5 67 LEU B CA 1
ATOM 3003 C C . LEU B 1 67 ? -13.062 -5.934 2.719 1 85.5 67 LEU B C 1
ATOM 3005 O O . LEU B 1 67 ? -13.844 -5.301 2.01 1 85.5 67 LEU B O 1
ATOM 3009 N N . GLY B 1 68 ? -12.406 -7.051 2.355 1 87.62 68 GLY B N 1
ATOM 3010 C CA . GLY B 1 68 ? -12.914 -7.711 1.161 1 87.62 68 GLY B CA 1
ATOM 3011 C C . GLY B 1 68 ? -11.844 -7.969 0.121 1 87.62 68 GLY B C 1
ATOM 3012 O O . GLY B 1 68 ? -10.664 -8.133 0.459 1 87.62 68 GLY B O 1
ATOM 3013 N N . ASN B 1 69 ? -12.352 -8.109 -1.137 1 85 69 ASN B N 1
ATOM 3014 C CA . ASN B 1 69 ? -11.523 -8.547 -2.256 1 85 69 ASN B CA 1
ATOM 3015 C C . ASN B 1 69 ? -10.758 -7.375 -2.877 1 85 69 ASN B C 1
ATOM 3017 O O . ASN B 1 69 ? -10.992 -7.023 -4.035 1 85 69 ASN B O 1
ATOM 3021 N N . HIS B 1 70 ? -9.797 -6.906 -2.064 1 89.69 70 HIS B N 1
ATOM 3022 C CA . HIS B 1 70 ? -9.008 -5.762 -2.512 1 89.69 70 HIS B CA 1
ATOM 3023 C C . HIS B 1 70 ? -7.516 -6.016 -2.336 1 89.69 70 HIS B C 1
ATOM 3025 O O . HIS B 1 70 ? -6.867 -5.391 -1.494 1 89.69 70 HIS B O 1
ATOM 3031 N N . THR B 1 71 ? -7.055 -6.867 -3.232 1 88 71 THR B N 1
ATOM 3032 C CA . THR B 1 71 ? -5.629 -7.184 -3.238 1 88 71 THR B CA 1
ATOM 3033 C C . THR B 1 71 ? -4.797 -5.918 -3.434 1 88 71 THR B C 1
ATOM 3035 O O . THR B 1 71 ? -5.129 -5.074 -4.27 1 88 71 THR B O 1
ATOM 3038 N N . GLY B 1 72 ? -3.811 -5.711 -2.535 1 90.12 72 GLY B N 1
ATOM 3039 C CA . GLY B 1 72 ? -2.893 -4.594 -2.699 1 90.12 72 GLY B CA 1
ATOM 3040 C C . GLY B 1 72 ? -3.322 -3.352 -1.947 1 90.12 72 GLY B C 1
ATOM 3041 O O . GLY B 1 72 ? -2.596 -2.355 -1.916 1 90.12 72 GLY B O 1
ATOM 3042 N N . SER B 1 73 ? -4.438 -3.383 -1.294 1 90.56 73 SER B N 1
ATOM 3043 C CA . SER B 1 73 ? -4.953 -2.232 -0.561 1 90.56 73 SER B CA 1
ATOM 3044 C C . SER B 1 73 ? -4.785 -2.414 0.944 1 90.56 73 SER B C 1
ATOM 3046 O O . SER B 1 73 ? -4.566 -3.529 1.418 1 90.56 73 SER B O 1
ATOM 3048 N N . VAL B 1 74 ? -4.859 -1.294 1.638 1 93.81 74 VAL B N 1
ATOM 3049 C CA . VAL B 1 74 ? -4.812 -1.269 3.096 1 93.81 74 VAL B CA 1
ATOM 3050 C C . VAL B 1 74 ? -6.031 -0.523 3.637 1 93.81 74 VAL B C 1
ATOM 3052 O O . VAL B 1 74 ? -6.289 0.62 3.252 1 93.81 74 VAL B O 1
ATOM 3055 N N . SER B 1 75 ? -6.695 -1.115 4.547 1 93.56 75 SER B N 1
ATOM 3056 C CA . SER B 1 75 ? -7.934 -0.525 5.043 1 93.56 75 SER B CA 1
ATOM 3057 C C . SER B 1 75 ? -7.699 0.228 6.352 1 93.56 75 SER B C 1
ATOM 3059 O O . SER B 1 75 ? -6.676 0.037 7.008 1 93.56 75 SER B O 1
ATOM 3061 N N . TRP B 1 76 ? -8.75 1.067 6.629 1 93.88 76 TRP B N 1
ATOM 3062 C CA . TRP B 1 76 ? -8.719 1.762 7.914 1 93.88 76 TRP B CA 1
ATOM 3063 C C . TRP B 1 76 ? -8.758 0.769 9.07 1 93.88 76 TRP B C 1
ATOM 3065 O O . TRP B 1 76 ? -8.141 1 10.117 1 93.88 76 TRP B O 1
ATOM 3075 N N . LEU B 1 77 ? -9.445 -0.302 8.898 1 92.56 77 LEU B N 1
ATOM 3076 C CA . LEU B 1 77 ? -9.539 -1.336 9.922 1 92.56 77 LEU B CA 1
ATOM 3077 C C . LEU B 1 77 ? -8.172 -1.946 10.211 1 92.56 77 LEU B C 1
ATOM 3079 O O . LEU B 1 77 ? -7.824 -2.168 11.375 1 92.56 77 LEU B O 1
ATOM 3083 N N . GLU B 1 78 ? -7.457 -2.244 9.18 1 92.56 78 GLU B N 1
ATOM 3084 C CA . GLU B 1 78 ? -6.094 -2.746 9.344 1 92.56 78 GLU B CA 1
ATOM 3085 C C . GLU B 1 78 ? -5.219 -1.734 10.078 1 92.56 78 GLU B C 1
ATOM 3087 O O . GLU B 1 78 ? -4.457 -2.1 10.977 1 92.56 78 GLU B O 1
ATOM 3092 N N . LEU B 1 79 ? -5.305 -0.484 9.625 1 95.38 79 LEU B N 1
ATOM 3093 C CA . LEU B 1 79 ? -4.539 0.569 10.289 1 95.38 79 LEU B CA 1
ATOM 3094 C C . LEU B 1 79 ? -4.844 0.611 11.781 1 95.38 79 LEU B C 1
ATOM 3096 O O . LEU B 1 79 ? -3.924 0.638 12.602 1 95.38 79 LEU B O 1
ATOM 3100 N N . LYS B 1 80 ? -6.062 0.612 12.094 1 93.5 80 LYS B N 1
ATOM 3101 C CA . LYS B 1 80 ? -6.504 0.655 13.484 1 93.5 80 LYS B CA 1
ATOM 3102 C C . LYS B 1 80 ? -5.977 -0.546 14.266 1 93.5 80 LYS B C 1
ATOM 3104 O O . LYS B 1 80 ? -5.559 -0.411 15.414 1 93.5 80 LYS B O 1
ATOM 3109 N N . ASP B 1 81 ? -5.98 -1.709 13.656 1 91.25 81 ASP B N 1
ATOM 3110 C CA 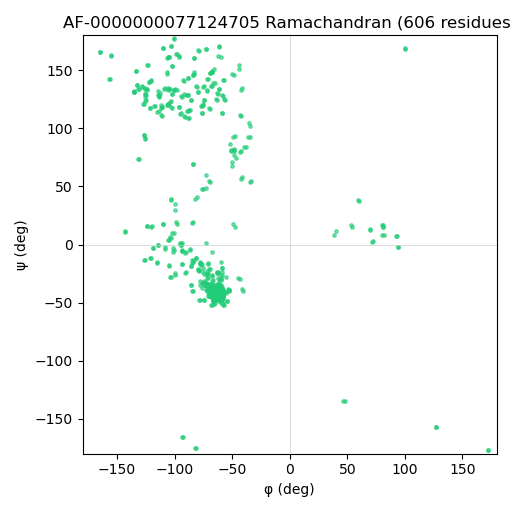. ASP B 1 81 ? -5.492 -2.934 14.281 1 91.25 81 ASP B CA 1
ATOM 3111 C C . ASP B 1 81 ? -4.027 -2.801 14.68 1 91.25 81 ASP B C 1
ATOM 3113 O O . ASP B 1 81 ? -3.598 -3.375 15.688 1 91.25 81 ASP B O 1
ATOM 3117 N N . TYR B 1 82 ? -3.311 -2.031 13.961 1 91.94 82 TYR B N 1
ATOM 3118 C CA . TYR B 1 82 ? -1.892 -1.852 14.242 1 91.94 82 TYR B CA 1
ATOM 3119 C C . TYR B 1 82 ? -1.66 -0.62 15.109 1 91.94 82 TYR B C 1
ATOM 3121 O O . TYR B 1 82 ? -0.516 -0.248 15.375 1 91.94 82 TYR B O 1
ATOM 3129 N N . GLY B 1 83 ? -2.66 0.045 15.469 1 91.94 83 GLY B N 1
ATOM 3130 C CA . GLY B 1 83 ? -2.547 1.162 16.391 1 91.94 83 GLY B CA 1
ATOM 3131 C C . GLY B 1 83 ? -2.383 2.498 15.688 1 91.94 83 GLY B C 1
ATOM 3132 O O . GLY B 1 83 ? -2.045 3.5 16.328 1 91.94 83 GLY B O 1
ATOM 3133 N N . ILE B 1 84 ? -2.506 2.512 14.383 1 96.06 84 ILE B N 1
ATOM 3134 C CA . ILE B 1 84 ? -2.475 3.764 13.633 1 96.06 84 ILE B CA 1
ATOM 3135 C C . ILE B 1 84 ? -3.834 4.453 13.727 1 96.06 84 ILE B C 1
ATOM 3137 O O . ILE B 1 84 ? -4.863 3.85 13.406 1 96.06 84 ILE B O 1
ATOM 3141 N N . LYS B 1 85 ? -3.824 5.715 14.047 1 96.56 85 LYS B N 1
ATOM 3142 C CA . LYS B 1 85 ? -5.09 6.406 14.281 1 96.56 85 LYS B CA 1
ATOM 3143 C C . LYS B 1 85 ? -5.324 7.496 13.242 1 96.56 85 LYS B C 1
ATOM 3145 O O . LYS B 1 85 ? -6.426 8.031 13.141 1 96.56 85 LYS B O 1
ATOM 3150 N N . THR B 1 86 ? -4.332 7.883 12.531 1 98.44 86 THR B N 1
ATOM 3151 C CA . THR B 1 86 ? -4.391 9.023 11.625 1 98.44 86 THR B CA 1
ATOM 3152 C C . THR B 1 86 ? -3.904 8.633 10.227 1 98.44 86 THR B C 1
ATOM 3154 O O . THR B 1 86 ? -2.928 7.891 10.094 1 98.44 86 THR B O 1
ATOM 3157 N N . ALA B 1 87 ? -4.609 9.055 9.203 1 98.56 87 ALA B N 1
ATOM 3158 C CA . ALA B 1 87 ? -4.199 8.781 7.828 1 98.56 87 ALA B CA 1
ATOM 3159 C C . ALA B 1 87 ? -4.293 10.039 6.969 1 98.56 87 ALA B C 1
ATOM 3161 O O . ALA B 1 87 ? -5.133 10.906 7.215 1 98.56 87 ALA B O 1
ATOM 3162 N N . PHE B 1 88 ? -3.398 10.109 5.965 1 98.56 88 PHE B N 1
ATOM 3163 C CA . PHE B 1 88 ? -3.459 11.164 4.957 1 98.56 88 PHE B CA 1
ATOM 3164 C C . PHE B 1 88 ? -4.645 10.945 4.023 1 98.56 88 PHE B C 1
ATOM 3166 O O . PHE B 1 88 ? -4.953 9.812 3.658 1 98.56 88 PHE B O 1
ATOM 3173 N N . LEU B 1 89 ? -5.262 12.023 3.639 1 98.19 89 LEU B N 1
ATOM 3174 C CA . LEU B 1 89 ? -6.301 12 2.615 1 98.19 89 LEU B CA 1
ATOM 3175 C C . LEU B 1 89 ? -6.105 13.141 1.62 1 98.19 89 LEU B C 1
ATOM 3177 O O . LEU B 1 89 ? -5.844 14.281 2.018 1 98.19 89 LEU B O 1
ATOM 3181 N N . GLY B 1 90 ? -6.164 12.797 0.375 1 96.81 90 GLY B N 1
ATOM 3182 C CA . GLY B 1 90 ? -6.191 13.82 -0.66 1 96.81 90 GLY B CA 1
ATOM 3183 C C . GLY B 1 90 ? -4.816 14.375 -0.989 1 96.81 90 GLY B C 1
ATOM 3184 O O . GLY B 1 90 ? -4.699 15.469 -1.538 1 96.81 90 GLY B O 1
ATOM 3185 N N . HIS B 1 91 ? -3.805 13.695 -0.573 1 97.25 91 HIS B N 1
ATOM 3186 C CA . HIS B 1 91 ? -2.471 14.148 -0.951 1 97.25 91 HIS B CA 1
ATOM 3187 C C . HIS B 1 91 ? -2.324 14.219 -2.467 1 97.25 91 HIS B C 1
ATOM 3189 O O . HIS B 1 91 ? -2.777 13.328 -3.182 1 97.25 91 HIS B O 1
ATOM 3195 N N . PRO B 1 92 ? -1.605 15.258 -2.951 1 93.88 92 PRO B N 1
ATOM 3196 C CA . PRO B 1 92 ? -1.476 15.43 -4.402 1 93.88 92 PRO B CA 1
ATOM 3197 C C . PRO B 1 92 ? -0.853 14.211 -5.086 1 93.88 92 PRO B C 1
ATOM 3199 O O . PRO B 1 92 ? -1.275 13.828 -6.18 1 93.88 92 PRO B O 1
ATOM 3202 N N . ASP B 1 93 ? 0.147 13.594 -4.477 1 93.31 93 ASP B N 1
ATOM 3203 C CA . ASP B 1 93 ? 0.77 12.398 -5.047 1 93.31 93 ASP B CA 1
ATOM 3204 C C . ASP B 1 93 ? -0.258 11.289 -5.258 1 93.31 93 ASP B C 1
ATOM 3206 O O . ASP B 1 93 ? -0.208 10.578 -6.258 1 93.31 93 ASP B O 1
ATOM 3210 N N . VAL B 1 94 ? -1.116 11.125 -4.312 1 92.5 94 VAL B N 1
ATOM 3211 C CA . VAL B 1 94 ? -2.131 10.07 -4.367 1 92.5 94 VAL B CA 1
ATOM 3212 C C . VAL B 1 94 ? -3.152 10.398 -5.453 1 92.5 94 VAL B C 1
ATOM 3214 O O . VAL B 1 94 ? -3.564 9.516 -6.211 1 92.5 94 VAL B O 1
ATOM 3217 N N . LYS B 1 95 ? -3.533 11.664 -5.539 1 91.25 95 LYS B N 1
ATOM 3218 C CA . LYS B 1 95 ? -4.469 12.078 -6.578 1 91.25 95 LYS B CA 1
ATOM 3219 C C . LYS B 1 95 ? -3.912 11.797 -7.969 1 91.25 95 LYS B C 1
ATOM 3221 O O . LYS B 1 95 ? -4.645 11.359 -8.859 1 91.25 95 LYS B O 1
ATOM 3226 N N . VAL B 1 96 ? -2.662 12.008 -8.102 1 87 96 VAL B N 1
ATOM 3227 C CA . VAL B 1 96 ? -2.025 11.836 -9.398 1 87 96 VAL B CA 1
ATOM 3228 C C . VAL B 1 96 ? -1.796 10.352 -9.672 1 87 96 VAL B C 1
ATOM 3230 O O . VAL B 1 96 ? -2.188 9.836 -10.719 1 87 96 VAL B O 1
ATOM 3233 N N . ASP B 1 97 ? -1.245 9.656 -8.703 1 85 97 ASP B N 1
ATOM 3234 C CA . ASP B 1 97 ? -0.802 8.281 -8.906 1 85 97 ASP B CA 1
ATOM 3235 C C . ASP B 1 97 ? -1.988 7.324 -8.93 1 85 97 ASP B C 1
ATOM 3237 O O . ASP B 1 97 ? -1.966 6.316 -9.641 1 85 97 ASP B O 1
ATOM 3241 N N . PHE B 1 98 ? -2.998 7.641 -8.172 1 84.94 98 PHE B N 1
ATOM 3242 C CA . PHE B 1 98 ? -4.117 6.719 -8.023 1 84.94 98 PHE B CA 1
ATOM 3243 C C . PHE B 1 98 ? -5.391 7.301 -8.625 1 84.94 98 PHE B C 1
ATOM 3245 O O . PHE B 1 98 ? -6.461 6.703 -8.523 1 84.94 98 PHE B O 1
ATOM 3252 N N . LYS B 1 99 ? -5.336 8.523 -9.18 1 85.88 99 LYS B N 1
ATOM 3253 C CA . LYS B 1 99 ? -6.453 9.219 -9.82 1 85.88 99 LYS B CA 1
ATOM 3254 C C . LYS B 1 99 ? -7.602 9.43 -8.844 1 85.88 99 LYS B C 1
ATOM 3256 O O . LYS B 1 99 ? -8.766 9.242 -9.195 1 85.88 99 LYS B O 1
ATOM 3261 N N . GLU B 1 100 ? -7.258 9.703 -7.68 1 90.62 100 GLU B N 1
ATOM 3262 C CA . GLU B 1 100 ? -8.25 9.945 -6.629 1 90.62 100 GLU B CA 1
ATOM 3263 C C . GLU B 1 100 ? -8.906 11.312 -6.801 1 90.62 100 GLU B C 1
ATOM 3265 O O . GLU B 1 100 ? -8.227 12.312 -7.059 1 90.62 100 GLU B O 1
ATOM 3270 N N . LYS B 1 101 ? -10.242 11.328 -6.637 1 92 101 LYS B N 1
ATOM 3271 C CA . LYS B 1 101 ? -11.016 12.562 -6.758 1 92 101 LYS B CA 1
ATOM 3272 C C . LYS B 1 101 ? -11.555 13.008 -5.406 1 92 101 LYS B C 1
ATOM 3274 O O . LYS B 1 101 ? -11.531 12.242 -4.438 1 92 101 LYS B O 1
ATOM 3279 N N . ASN B 1 102 ? -12.062 14.227 -5.445 1 95.5 102 ASN B N 1
ATOM 3280 C CA . ASN B 1 102 ? -12.523 14.82 -4.191 1 95.5 102 ASN B CA 1
ATOM 3281 C C . ASN B 1 102 ? -13.664 14.016 -3.578 1 95.5 102 ASN B C 1
ATOM 3283 O O . ASN B 1 102 ? -13.781 13.93 -2.355 1 95.5 102 ASN B O 1
ATOM 3287 N N . TYR B 1 103 ? -14.477 13.453 -4.41 1 94.5 103 TYR B N 1
ATOM 3288 C CA . TYR B 1 103 ? -15.602 12.703 -3.859 1 94.5 103 TYR B CA 1
ATOM 3289 C C . TYR B 1 103 ? -15.125 11.438 -3.158 1 94.5 103 TYR B C 1
ATOM 3291 O O . TYR B 1 103 ? -15.727 10.992 -2.18 1 94.5 103 TYR B O 1
ATOM 3299 N N . GLN B 1 104 ? -14.07 10.836 -3.664 1 95.06 104 GLN B N 1
ATOM 3300 C CA . GLN B 1 104 ? -13.469 9.68 -2.992 1 95.06 104 GLN B CA 1
ATOM 3301 C C . GLN B 1 104 ? -12.82 10.094 -1.674 1 95.06 104 GLN B C 1
ATOM 3303 O O . GLN B 1 104 ? -12.914 9.367 -0.681 1 95.06 104 GLN B O 1
ATOM 3308 N N . VAL B 1 105 ? -12.188 11.289 -1.716 1 97.5 105 VAL B N 1
ATOM 3309 C CA . VAL B 1 105 ? -11.586 11.82 -0.498 1 97.5 105 VAL B CA 1
ATOM 3310 C C . VAL B 1 105 ? -12.664 12.047 0.557 1 97.5 105 VAL B C 1
ATOM 3312 O O . VAL B 1 105 ? -12.492 11.68 1.723 1 97.5 105 VAL B O 1
ATOM 3315 N N . ASN B 1 106 ? -13.742 12.594 0.135 1 97.81 106 ASN B N 1
ATOM 3316 C CA . ASN B 1 106 ? -14.883 12.805 1.024 1 97.81 106 ASN B CA 1
ATOM 3317 C C . ASN B 1 106 ? -15.375 11.492 1.619 1 97.81 106 ASN B C 1
ATOM 3319 O O . ASN B 1 106 ? -15.609 11.398 2.826 1 97.81 106 ASN B O 1
ATOM 3323 N N . ALA B 1 107 ? -15.547 10.5 0.771 1 96.75 107 ALA B N 1
ATOM 3324 C CA . ALA B 1 107 ? -16.031 9.203 1.223 1 96.75 107 ALA B CA 1
ATOM 3325 C C . ALA B 1 107 ? -15.086 8.586 2.254 1 96.75 107 ALA B C 1
ATOM 3327 O O . ALA B 1 107 ? -15.539 8.047 3.27 1 96.75 107 ALA B O 1
ATOM 3328 N N . LYS B 1 108 ? -13.859 8.703 1.984 1 97.31 108 LYS B N 1
ATOM 3329 C CA . LYS B 1 108 ? -12.859 8.188 2.924 1 97.31 108 LYS B CA 1
ATOM 3330 C C . LYS B 1 108 ? -12.898 8.969 4.234 1 97.31 108 LYS B C 1
ATOM 3332 O O . LYS B 1 108 ? -12.766 8.383 5.312 1 97.31 108 LYS B O 1
ATOM 3337 N N . LEU B 1 109 ? -13.031 10.273 4.152 1 97.81 109 LEU B N 1
ATOM 3338 C CA . LEU B 1 109 ? -13.094 11.117 5.34 1 97.81 109 LEU B CA 1
ATOM 3339 C C . LEU B 1 109 ? -14.281 10.727 6.219 1 97.81 109 LEU B C 1
ATOM 3341 O O . LEU B 1 109 ? -14.133 10.547 7.43 1 97.81 109 LEU B O 1
ATOM 3345 N N . GLN B 1 110 ? -15.383 10.57 5.598 1 96.94 110 GLN B N 1
ATOM 3346 C CA . GLN B 1 110 ? -16.578 10.156 6.336 1 96.94 110 GLN B CA 1
ATOM 3347 C C . GLN B 1 110 ? -16.344 8.82 7.035 1 96.94 110 GLN B C 1
ATOM 3349 O O . GLN B 1 110 ? -16.703 8.656 8.203 1 96.94 110 GLN B O 1
ATOM 3354 N N . LYS B 1 111 ? -15.805 7.957 6.312 1 96.12 111 LYS B N 1
ATOM 3355 C CA . LYS B 1 111 ? -15.547 6.621 6.848 1 96.12 111 LYS B CA 1
ATOM 3356 C C . LYS B 1 111 ? -14.594 6.684 8.039 1 96.12 111 LYS B C 1
ATOM 3358 O O . LYS B 1 111 ? -14.844 6.055 9.07 1 96.12 111 LYS B O 1
ATOM 3363 N N . LEU B 1 112 ? -13.484 7.387 7.91 1 97.25 112 LEU B N 1
ATOM 3364 C CA . LEU B 1 112 ? -12.523 7.512 9 1 97.25 112 LEU B CA 1
ATOM 3365 C C . LEU B 1 112 ? -13.172 8.117 10.234 1 97.25 112 LEU B C 1
ATOM 3367 O O . LEU B 1 112 ? -13.062 7.574 11.336 1 97.25 112 LEU B O 1
ATOM 3371 N N . LEU B 1 113 ? -13.852 9.234 10.047 1 96.81 113 LEU B N 1
ATOM 3372 C CA . LEU B 1 113 ? -14.453 9.945 11.164 1 96.81 113 LEU B CA 1
ATOM 3373 C C . LEU B 1 113 ? -15.516 9.094 11.852 1 96.81 113 LEU B C 1
ATOM 3375 O O . LEU B 1 113 ? -15.578 9.039 13.078 1 96.81 113 LEU B O 1
ATOM 3379 N N . LYS B 1 114 ? -16.312 8.391 11.102 1 95 114 LYS B N 1
ATOM 3380 C CA . LYS B 1 114 ? -17.359 7.531 11.641 1 95 114 LYS B CA 1
ATOM 3381 C C . LYS B 1 114 ? -16.766 6.402 12.477 1 95 114 LYS B C 1
ATOM 3383 O O . LYS B 1 114 ? -17.422 5.891 13.391 1 95 114 LYS B O 1
ATOM 3388 N N . ASN B 1 115 ? -15.562 6.082 12.203 1 94.38 115 ASN B N 1
ATOM 3389 C CA . ASN B 1 115 ? -14.953 4.941 12.883 1 94.38 115 ASN B CA 1
ATOM 3390 C C . ASN B 1 115 ? -13.875 5.383 13.859 1 94.38 115 ASN B C 1
ATOM 3392 O O . ASN B 1 115 ? -12.969 4.609 14.188 1 94.38 115 ASN B O 1
ATOM 3396 N N . GLY B 1 116 ? -13.836 6.605 14.258 1 94.56 116 GLY B N 1
ATOM 3397 C CA . GLY B 1 116 ? -13.008 7.102 15.344 1 94.56 116 GLY B CA 1
ATOM 3398 C C . GLY B 1 116 ? -11.57 7.352 14.93 1 94.56 116 GLY B C 1
ATOM 3399 O O . GLY B 1 116 ? -10.672 7.414 15.773 1 94.56 116 GLY B O 1
ATOM 3400 N N . MET B 1 117 ? -11.305 7.43 13.656 1 97 117 MET B N 1
ATOM 3401 C CA . MET B 1 117 ? -9.969 7.727 13.141 1 97 117 MET B CA 1
ATOM 3402 C C . MET B 1 117 ? -9.828 9.211 12.828 1 97 117 MET B C 1
ATOM 3404 O O . MET B 1 117 ? -10.82 9.93 12.75 1 97 117 MET B O 1
ATOM 3408 N N . ASN B 1 118 ? -8.578 9.648 12.727 1 98.12 118 ASN B N 1
ATOM 3409 C CA . ASN B 1 118 ? -8.258 11.023 12.367 1 98.12 118 ASN B CA 1
ATOM 3410 C C . ASN B 1 118 ? -7.77 11.133 10.93 1 98.12 118 ASN B C 1
ATOM 3412 O O . ASN B 1 118 ? -7.41 10.125 10.312 1 98.12 118 ASN B O 1
ATOM 3416 N N . ALA B 1 119 ? -7.836 12.383 10.406 1 98.5 119 ALA B N 1
ATOM 3417 C CA . ALA B 1 119 ? -7.414 12.586 9.023 1 98.5 119 ALA B CA 1
ATOM 3418 C C . ALA B 1 119 ? -6.535 13.828 8.898 1 98.5 119 ALA B C 1
ATOM 3420 O O . ALA B 1 119 ? -6.816 14.859 9.516 1 98.5 119 ALA B O 1
ATOM 3421 N N . VAL B 1 120 ? -5.426 13.688 8.234 1 98.62 120 VAL B N 1
ATOM 3422 C CA . VAL B 1 120 ? -4.711 14.828 7.676 1 98.62 120 VAL B CA 1
ATOM 3423 C C . VAL B 1 120 ? -5.18 15.094 6.246 1 98.62 120 VAL B C 1
ATOM 3425 O O . VAL B 1 120 ? -4.867 14.32 5.336 1 98.62 120 VAL B O 1
ATOM 3428 N N . LEU B 1 121 ? -5.867 16.156 6.105 1 98.25 121 LEU B N 1
ATOM 3429 C CA . LEU B 1 121 ? -6.512 16.469 4.832 1 98.25 121 LEU B CA 1
ATOM 3430 C C . LEU B 1 121 ? -5.699 17.5 4.047 1 98.25 121 LEU B C 1
ATOM 3432 O O . LEU B 1 121 ? -5.305 18.531 4.586 1 98.25 121 LEU B O 1
ATOM 3436 N N . PHE B 1 122 ? -5.523 17.188 2.775 1 97.88 122 PHE B N 1
ATOM 3437 C CA . PHE B 1 122 ? -4.758 18.094 1.929 1 97.88 122 PHE B CA 1
ATOM 3438 C C . PHE B 1 122 ? -5.684 18.922 1.045 1 97.88 122 PHE B C 1
ATOM 3440 O O . PHE B 1 122 ? -6.582 18.375 0.4 1 97.88 122 PHE B O 1
ATOM 3447 N N . ILE B 1 123 ? -5.457 20.156 1.077 1 95.81 123 ILE B N 1
ATOM 3448 C CA . ILE B 1 123 ? -6.07 21.109 0.163 1 95.81 123 ILE B CA 1
ATOM 3449 C C . ILE B 1 123 ? -5.016 21.672 -0.785 1 95.81 123 ILE B C 1
ATOM 3451 O O . ILE B 1 123 ? -4.098 22.375 -0.355 1 95.81 123 ILE B O 1
ATOM 3455 N N . GLU B 1 124 ? -5.258 21.406 -2.035 1 92.44 124 GLU B N 1
ATOM 3456 C CA . GLU B 1 124 ? -4.203 21.688 -3 1 92.44 124 GLU B CA 1
ATOM 3457 C C . GLU B 1 124 ? -4.531 22.922 -3.834 1 92.44 124 GLU B C 1
ATOM 3459 O O . GLU B 1 124 ? -5.703 23.219 -4.074 1 92.44 124 GLU B O 1
ATOM 3464 N N . GLU B 1 125 ? -3.514 23.625 -4.195 1 87.19 125 GLU B N 1
ATOM 3465 C CA . GLU B 1 125 ? -3.58 24.688 -5.191 1 87.19 125 GLU B CA 1
ATOM 3466 C C . GLU B 1 125 ? -2.574 24.453 -6.316 1 87.19 125 GLU B C 1
ATOM 3468 O O . GLU B 1 125 ? -1.379 24.297 -6.062 1 87.19 125 GLU B O 1
ATOM 3473 N N . THR B 1 126 ? -3.105 24.422 -7.52 1 81.38 126 THR B N 1
ATOM 3474 C CA . THR B 1 126 ? -2.254 24.141 -8.672 1 81.38 126 THR B CA 1
ATOM 3475 C C . THR B 1 126 ? -1.944 25.422 -9.445 1 81.38 126 THR B C 1
ATOM 3477 O O . THR B 1 126 ? -2.498 26.484 -9.148 1 81.38 126 THR B O 1
ATOM 3480 N N . LYS B 1 127 ? -0.998 25.25 -10.406 1 73.69 127 LYS B N 1
ATOM 3481 C CA . LYS B 1 127 ? -0.617 26.375 -11.25 1 73.69 127 LYS B CA 1
ATOM 3482 C C . LYS B 1 127 ? -1.816 26.906 -12.031 1 73.69 127 LYS B C 1
ATOM 3484 O O . LYS B 1 127 ? -1.935 28.109 -12.258 1 73.69 127 LYS B O 1
ATOM 3489 N N . VAL B 1 128 ? -2.592 26.047 -12.445 1 69.5 128 VAL B N 1
ATOM 3490 C CA . VAL B 1 128 ? -3.771 26.406 -13.227 1 69.5 128 VAL B CA 1
ATOM 3491 C C . VAL B 1 128 ? -4.695 27.281 -12.383 1 69.5 128 VAL B C 1
ATOM 3493 O O . VAL B 1 128 ? -5.305 28.234 -12.898 1 69.5 128 VAL B O 1
ATOM 3496 N N . ASP B 1 129 ? -4.695 27.141 -11.18 1 70.69 129 ASP B N 1
ATOM 3497 C CA . ASP B 1 129 ? -5.527 27.906 -10.258 1 70.69 129 ASP B CA 1
ATOM 3498 C C . ASP B 1 129 ? -5.035 29.344 -10.148 1 70.69 129 ASP B C 1
ATOM 3500 O O . ASP B 1 129 ? -5.836 30.281 -10.023 1 70.69 129 ASP B O 1
ATOM 3504 N N . LEU B 1 130 ? -3.801 29.5 -10.219 1 64.06 130 LEU B N 1
ATOM 3505 C CA . LEU B 1 130 ? -3.199 30.812 -10.086 1 64.06 130 LEU B CA 1
ATOM 3506 C C . LEU B 1 130 ? -3.551 31.688 -11.281 1 64.06 130 LEU B C 1
ATOM 3508 O O . LEU B 1 130 ? -3.775 32.906 -11.125 1 64.06 130 LEU B O 1
ATOM 3512 N N . SER B 1 131 ? -3.555 31.188 -12.367 1 63.12 131 SER B N 1
ATOM 3513 C CA . SER B 1 131 ? -3.725 31.953 -13.594 1 63.12 131 SER B CA 1
ATOM 3514 C C . SER B 1 131 ? -5.16 32.438 -13.742 1 63.12 131 SER B C 1
ATOM 3516 O O . SER B 1 131 ? -5.402 33.5 -14.359 1 63.12 131 SER B O 1
ATOM 3518 N N . GLU B 1 132 ? -6.031 31.75 -13.219 1 56.94 132 GLU B N 1
ATOM 3519 C CA . GLU B 1 132 ? -7.426 32.062 -13.531 1 56.94 132 GLU B CA 1
ATOM 3520 C C . GLU B 1 132 ? -8.07 32.875 -12.422 1 56.94 132 GLU B C 1
ATOM 3522 O O . GLU B 1 132 ? -9.289 33.094 -12.438 1 56.94 132 GLU B O 1
ATOM 3527 N N . GLU B 1 133 ? -7.305 33.719 -11.812 1 55.38 133 GLU B N 1
ATOM 3528 C CA . GLU B 1 133 ? -7.934 34.469 -10.727 1 55.38 133 GLU B CA 1
ATOM 3529 C C . GLU B 1 133 ? -8.898 33.562 -9.938 1 55.38 133 GLU B C 1
ATOM 3531 O O . GLU B 1 133 ? -9.68 34.062 -9.125 1 55.38 133 GLU B O 1
ATOM 3536 N N . SER B 1 134 ? -8.836 32.344 -10.266 1 61.09 134 SER B N 1
ATOM 3537 C CA . SER B 1 134 ? -9.805 31.344 -9.812 1 61.09 134 SER B CA 1
ATOM 3538 C C . SER B 1 134 ? -9.266 30.547 -8.625 1 61.09 134 SER B C 1
ATOM 3540 O O . SER B 1 134 ? -9.906 29.609 -8.148 1 61.09 134 SER B O 1
ATOM 3542 N N . THR B 1 135 ? -8.273 31.094 -7.965 1 68 135 THR B N 1
ATOM 3543 C CA . THR B 1 135 ? -7.629 30.359 -6.883 1 68 135 THR B CA 1
ATOM 3544 C C . THR B 1 135 ? -8.578 30.203 -5.691 1 68 135 THR B C 1
ATOM 3546 O O . THR B 1 135 ? -8.781 29.094 -5.199 1 68 135 THR B O 1
ATOM 3549 N N . LYS B 1 136 ? -9.219 31.297 -5.438 1 80.38 136 LYS B N 1
ATOM 3550 C CA . LYS B 1 136 ? -10.078 31.266 -4.262 1 80.38 136 LYS B CA 1
ATOM 3551 C C . LYS B 1 136 ? -11.289 30.375 -4.488 1 80.38 136 LYS B C 1
ATOM 3553 O O . LYS B 1 136 ? -11.703 29.641 -3.59 1 80.38 136 LYS B O 1
ATOM 3558 N N . GLU B 1 137 ? -11.766 30.375 -5.691 1 83.94 137 GLU B N 1
ATOM 3559 C CA . GLU B 1 137 ? -12.953 29.578 -5.992 1 83.94 137 GLU B CA 1
ATOM 3560 C C . GLU B 1 137 ? -12.625 28.078 -5.977 1 83.94 137 GLU B C 1
ATOM 3562 O O . GLU B 1 137 ? -13.43 27.266 -5.508 1 83.94 137 GLU B O 1
ATOM 3567 N N . ASN B 1 138 ? -11.539 27.781 -6.469 1 87.25 138 ASN B N 1
ATOM 3568 C CA . ASN B 1 138 ? -11.141 26.375 -6.473 1 87.25 138 ASN B CA 1
ATOM 3569 C C . ASN B 1 138 ? -10.945 25.859 -5.055 1 87.25 138 ASN B C 1
ATOM 3571 O O . ASN B 1 138 ? -11.32 24.719 -4.75 1 87.25 138 ASN B O 1
ATOM 3575 N N . LEU B 1 139 ? -10.344 26.703 -4.27 1 91.38 139 LEU B N 1
ATOM 3576 C CA . LEU B 1 139 ? -10.164 26.328 -2.871 1 91.38 139 LEU B CA 1
ATOM 3577 C C . LEU B 1 139 ? -11.516 26.141 -2.188 1 91.38 139 LEU B C 1
ATOM 3579 O O . LEU B 1 139 ? -11.711 25.156 -1.458 1 91.38 139 LEU B O 1
ATOM 3583 N N . ARG B 1 140 ? -12.383 27 -2.486 1 90.19 140 ARG B N 1
ATOM 3584 C CA . ARG B 1 140 ? -13.727 26.906 -1.927 1 90.19 140 ARG B CA 1
ATOM 3585 C C . ARG B 1 140 ? -14.43 25.641 -2.383 1 90.19 140 ARG B C 1
ATOM 3587 O O . ARG B 1 140 ? -15.047 24.938 -1.575 1 90.19 140 ARG B O 1
ATOM 3594 N N . LEU B 1 141 ? -14.336 25.391 -3.613 1 91.44 141 LEU B N 1
ATOM 3595 C CA . LEU B 1 141 ? -14.969 24.203 -4.188 1 91.44 141 LEU B CA 1
ATOM 3596 C C . LEU B 1 141 ? -14.406 22.938 -3.574 1 91.44 141 LEU B C 1
ATOM 3598 O O . LEU B 1 141 ? -15.148 22.016 -3.238 1 91.44 141 LEU B O 1
ATOM 3602 N N . GLN B 1 142 ? -13.141 22.859 -3.424 1 94.75 142 GLN B N 1
ATOM 3603 C CA . GLN B 1 142 ? -12.5 21.688 -2.818 1 94.75 142 GLN B CA 1
ATOM 3604 C C . GLN B 1 142 ? -13.008 21.469 -1.396 1 94.75 142 GLN B C 1
ATOM 3606 O O . GLN B 1 142 ? -13.375 20.344 -1.037 1 94.75 142 GLN B O 1
ATOM 3611 N N . ILE B 1 143 ? -13.062 22.531 -0.647 1 95.25 143 ILE B N 1
ATOM 3612 C CA . ILE B 1 143 ? -13.484 22.453 0.747 1 95.25 143 ILE B CA 1
ATOM 3613 C C . ILE B 1 143 ? -14.938 21.984 0.817 1 95.25 143 ILE B C 1
ATOM 3615 O O . ILE B 1 143 ? -15.273 21.109 1.608 1 95.25 143 ILE B O 1
ATOM 3619 N N . ASN B 1 144 ? -15.719 22.516 -0.059 1 94.69 144 ASN B N 1
ATOM 3620 C CA . ASN B 1 144 ? -17.125 22.125 -0.079 1 94.69 144 ASN B CA 1
ATOM 3621 C C . ASN B 1 144 ? -17.297 20.656 -0.455 1 94.69 144 ASN B C 1
ATOM 3623 O O . ASN B 1 144 ? -18.109 19.953 0.15 1 94.69 144 ASN B O 1
ATOM 3627 N N . GLN B 1 145 ? -16.578 20.234 -1.401 1 96.5 145 GLN B N 1
ATOM 3628 C CA . GLN B 1 145 ? -16.688 18.859 -1.876 1 96.5 145 GLN B CA 1
ATOM 3629 C C . GLN B 1 145 ? -16.156 17.875 -0.837 1 96.5 145 GLN B C 1
ATOM 3631 O O . GLN B 1 145 ? -16.812 16.875 -0.536 1 96.5 145 GLN B O 1
ATOM 3636 N N . ILE B 1 146 ? -15.055 18.172 -0.255 1 97.31 146 ILE B N 1
ATOM 3637 C CA . ILE B 1 146 ? -14.375 17.25 0.653 1 97.31 146 ILE B CA 1
ATOM 3638 C C . ILE B 1 146 ? -15.148 17.156 1.965 1 97.31 146 ILE B C 1
ATOM 3640 O O . ILE B 1 146 ? -15.25 16.078 2.555 1 97.31 146 ILE B O 1
ATOM 3644 N N . PHE B 1 147 ? -15.781 18.219 2.385 1 97.19 147 PHE B N 1
ATOM 3645 C CA . PHE B 1 147 ? -16.453 18.234 3.676 1 97.19 147 PHE B CA 1
ATOM 3646 C C . PHE B 1 147 ? -17.969 18.062 3.498 1 97.19 147 PHE B C 1
ATOM 3648 O O . PHE B 1 147 ? -18.734 18.25 4.445 1 97.19 147 PHE B O 1
ATOM 3655 N N . ASN B 1 148 ? -18.359 17.734 2.277 1 96.56 148 ASN B N 1
ATOM 3656 C CA . ASN B 1 148 ? -19.781 17.516 2.029 1 96.56 148 ASN B CA 1
ATOM 3657 C C . ASN B 1 148 ? -20.359 16.453 2.953 1 96.56 148 ASN B C 1
ATOM 3659 O O . ASN B 1 148 ? -19.812 15.352 3.053 1 96.56 148 ASN B O 1
ATOM 3663 N N . GLY B 1 149 ? -21.391 16.781 3.693 1 95.69 149 GLY B N 1
ATOM 3664 C CA . GLY B 1 149 ? -22.109 15.828 4.523 1 95.69 149 GLY B CA 1
ATOM 3665 C C . GLY B 1 149 ? -21.438 15.562 5.855 1 95.69 149 GLY B C 1
ATOM 3666 O O . GLY B 1 149 ? -21.859 14.672 6.605 1 95.69 149 GLY B O 1
ATOM 3667 N N . ILE B 1 150 ? -20.438 16.281 6.191 1 95.88 150 ILE B N 1
ATOM 3668 C CA . ILE B 1 150 ? -19.719 16.078 7.438 1 95.88 150 ILE B CA 1
ATOM 3669 C C . ILE B 1 150 ? -20.188 17.094 8.484 1 95.88 150 ILE B C 1
ATOM 3671 O O . ILE B 1 150 ? -20.328 18.281 8.195 1 95.88 150 ILE B O 1
ATOM 3675 N N . ASP B 1 151 ? -20.422 16.594 9.609 1 92.81 151 ASP B N 1
ATOM 3676 C CA . ASP B 1 151 ? -20.891 17.438 10.703 1 92.81 151 ASP B CA 1
ATOM 3677 C C . ASP B 1 151 ? -19.719 18.125 11.398 1 92.81 151 ASP B C 1
ATOM 3679 O O . ASP B 1 151 ? -18.656 17.531 11.57 1 92.81 151 ASP B O 1
ATOM 3683 N N . ALA B 1 152 ? -19.984 19.328 11.898 1 90.19 152 ALA B N 1
ATOM 3684 C CA . ALA B 1 152 ? -18.969 20.125 12.586 1 90.19 152 ALA B CA 1
ATOM 3685 C C . ALA B 1 152 ? -18.422 19.375 13.797 1 90.19 152 ALA B C 1
ATOM 3687 O O . ALA B 1 152 ? -17.219 19.406 14.047 1 90.19 152 ALA B O 1
ATOM 3688 N N . LEU B 1 153 ? -19.203 18.703 14.453 1 87.94 153 LEU B N 1
ATOM 3689 C CA . LEU B 1 153 ? -18.828 18.016 15.68 1 87.94 153 LEU B CA 1
ATOM 3690 C C . LEU B 1 153 ? -17.875 16.859 15.391 1 87.94 153 LEU B C 1
ATOM 3692 O O . LEU B 1 153 ? -17.094 16.469 16.25 1 87.94 153 LEU B O 1
ATOM 3696 N N . ASP B 1 154 ? -17.875 16.375 14.148 1 90.75 154 ASP B N 1
ATOM 3697 C CA . ASP B 1 154 ? -17.078 15.211 13.789 1 90.75 154 ASP B CA 1
ATOM 3698 C C . ASP B 1 154 ? -15.648 15.617 13.453 1 90.75 154 ASP B C 1
ATOM 3700 O O . ASP B 1 154 ? -14.75 14.773 13.414 1 90.75 154 ASP B O 1
ATOM 3704 N N . ILE B 1 155 ? -15.43 16.875 13.227 1 91.12 155 ILE B N 1
ATOM 3705 C CA . ILE B 1 155 ? -14.133 17.219 12.664 1 91.12 155 ILE B CA 1
ATOM 3706 C C . ILE B 1 155 ? -13.25 17.828 13.742 1 91.12 155 ILE B C 1
ATOM 3708 O O . ILE B 1 155 ? -12.023 17.828 13.633 1 91.12 155 ILE B O 1
ATOM 3712 N N . VAL B 1 156 ? -13.812 18.297 14.836 1 86.81 156 VAL B N 1
ATOM 3713 C CA . VAL B 1 156 ? -13.047 18.969 15.883 1 86.81 156 VAL B CA 1
ATOM 3714 C C . VAL B 1 156 ? -12.062 17.969 16.5 1 86.81 156 VAL B C 1
ATOM 3716 O O . VAL B 1 156 ? -12.438 16.859 16.859 1 86.81 156 VAL B O 1
ATOM 3719 N N . ASP B 1 157 ? -10.812 18.297 16.516 1 89.25 157 ASP B N 1
ATOM 3720 C CA . ASP B 1 157 ? -9.711 17.562 17.125 1 89.25 157 ASP B CA 1
ATOM 3721 C C . ASP B 1 157 ? -9.422 16.266 16.359 1 89.25 157 ASP B C 1
ATOM 3723 O O . ASP B 1 157 ? -8.742 15.375 16.875 1 89.25 157 ASP B O 1
ATOM 3727 N N . ARG B 1 158 ? -10.016 16.141 15.141 1 95.56 158 ARG B N 1
ATOM 3728 C CA . ARG B 1 158 ? -9.852 14.883 14.414 1 95.56 158 ARG B CA 1
ATOM 3729 C C . ARG B 1 158 ? -9.32 15.141 13.008 1 95.56 158 ARG B C 1
ATOM 3731 O O . ARG B 1 158 ? -8.898 14.203 12.32 1 95.56 158 ARG B O 1
ATOM 3738 N N . VAL B 1 159 ? -9.367 16.344 12.641 1 97.56 159 VAL B N 1
ATOM 3739 C CA . VAL B 1 159 ? -8.945 16.672 11.281 1 97.56 159 VAL B CA 1
ATOM 3740 C C . VAL B 1 159 ? -7.836 17.719 11.32 1 97.56 159 VAL B C 1
ATOM 3742 O O . VAL B 1 159 ? -7.91 18.688 12.094 1 97.56 159 VAL B O 1
ATOM 3745 N N . TYR B 1 160 ? -6.789 17.531 10.602 1 97.81 160 TYR B N 1
ATOM 3746 C CA . TYR B 1 160 ? -5.711 18.469 10.312 1 97.81 160 TYR B CA 1
ATOM 3747 C C . TYR B 1 160 ? -5.707 18.859 8.836 1 97.81 160 TYR B C 1
ATOM 3749 O O . TYR B 1 160 ? -5.762 17.984 7.961 1 97.81 160 TYR B O 1
ATOM 3757 N N . ILE B 1 161 ? -5.645 20.109 8.562 1 98 161 ILE B N 1
ATOM 3758 C CA . ILE B 1 161 ? -5.66 20.547 7.168 1 98 161 ILE B CA 1
ATOM 3759 C C . ILE B 1 161 ? -4.258 20.969 6.746 1 98 161 ILE B C 1
ATOM 3761 O O . ILE B 1 161 ? -3.561 21.656 7.496 1 98 161 ILE B O 1
ATOM 3765 N N . VAL B 1 162 ? -3.811 20.547 5.609 1 98.38 162 VAL B N 1
ATOM 3766 C CA . VAL B 1 162 ? -2.553 20.984 5.016 1 98.38 162 VAL B CA 1
ATOM 3767 C C . VAL B 1 162 ? -2.828 21.75 3.719 1 98.38 162 VAL B C 1
ATOM 3769 O O . VAL B 1 162 ? -3.379 21.188 2.771 1 98.38 162 VAL B O 1
ATOM 3772 N N . TYR B 1 163 ? -2.514 22.984 3.738 1 96.69 163 TYR B N 1
ATOM 3773 C CA . TYR B 1 163 ? -2.479 23.75 2.49 1 96.69 163 TYR B CA 1
ATOM 3774 C C . TYR B 1 163 ? -1.22 23.422 1.693 1 96.69 163 TYR B C 1
ATOM 3776 O O . TYR B 1 163 ? -0.103 23.641 2.168 1 96.69 163 TYR B O 1
ATOM 3784 N N . LYS B 1 164 ? -1.459 22.906 0.512 1 95.25 164 LYS B N 1
ATOM 3785 C CA . LYS B 1 164 ? -0.327 22.469 -0.297 1 95.25 164 LYS B CA 1
ATOM 3786 C C . LYS B 1 164 ? -0.368 23.094 -1.688 1 95.25 164 LYS B C 1
ATOM 3788 O O . LYS B 1 164 ? -0.906 22.5 -2.625 1 95.25 164 LYS B O 1
ATOM 3793 N N . PRO B 1 165 ? 0.318 24.203 -1.863 1 90.25 165 PRO B N 1
ATOM 3794 C CA . PRO B 1 165 ? 0.504 24.734 -3.217 1 90.25 165 PRO B CA 1
ATOM 3795 C C . PRO B 1 165 ? 1.53 23.953 -4.023 1 90.25 165 PRO B C 1
ATOM 3797 O O . PRO B 1 165 ? 2.695 23.859 -3.629 1 90.25 165 PRO B O 1
ATOM 3800 N N . THR B 1 166 ? 1.203 23.359 -5.148 1 84 166 THR B N 1
ATOM 3801 C CA . THR B 1 166 ? 2.09 22.469 -5.887 1 84 166 THR B CA 1
ATOM 3802 C C . THR B 1 166 ? 2.861 23.234 -6.957 1 84 166 THR B C 1
ATOM 3804 O O . THR B 1 166 ? 3.76 22.688 -7.598 1 84 166 THR B O 1
ATOM 3807 N N . PHE B 1 167 ? 2.646 24.516 -7.043 1 76.31 167 PHE B N 1
ATOM 3808 C CA . PHE B 1 167 ? 3.279 25.312 -8.094 1 76.31 167 PHE B CA 1
ATOM 3809 C C . PHE B 1 167 ? 4.492 26.047 -7.547 1 76.31 167 PHE B C 1
ATOM 3811 O O . PHE B 1 167 ? 5.309 26.562 -8.312 1 76.31 167 PHE B O 1
ATOM 3818 N N . MET B 1 168 ? 4.656 26.375 -6.34 1 65.25 168 MET B N 1
ATOM 3819 C CA . MET B 1 168 ? 5.613 27.297 -5.734 1 65.25 168 MET B CA 1
ATOM 3820 C C . MET B 1 168 ? 7.047 26.859 -6.016 1 65.25 168 MET B C 1
ATOM 3822 O O . MET B 1 168 ? 7.945 27.703 -6.121 1 65.25 168 MET B O 1
ATOM 3826 N N . GLY B 1 169 ? 7.277 25.531 -6.496 1 60.41 169 GLY B N 1
ATOM 3827 C CA . GLY B 1 169 ? 8.602 25.062 -6.875 1 60.41 169 GLY B CA 1
ATOM 3828 C C . GLY B 1 169 ? 8.82 25.047 -8.375 1 60.41 169 GLY B C 1
ATOM 3829 O O . GLY B 1 169 ? 9.953 24.938 -8.844 1 60.41 169 GLY B O 1
ATOM 3830 N N . GLU B 1 170 ? 7.902 25.281 -8.922 1 62.94 170 GLU B N 1
ATOM 3831 C CA . GLU B 1 170 ? 7.973 25.203 -10.375 1 62.94 170 GLU B CA 1
ATOM 3832 C C . GLU B 1 170 ? 8.062 26.594 -11 1 62.94 170 GLU B C 1
ATOM 3834 O O . GLU B 1 170 ? 8.562 26.75 -12.117 1 62.94 170 GLU B O 1
ATOM 3839 N N . ILE B 1 171 ? 7.52 27.562 -10.312 1 56.97 171 ILE B N 1
ATOM 3840 C CA . ILE B 1 171 ? 7.492 28.922 -10.859 1 56.97 171 ILE B CA 1
ATOM 3841 C C . ILE B 1 171 ? 8.688 29.703 -10.328 1 56.97 171 ILE B C 1
ATOM 3843 O O . ILE B 1 171 ? 9.07 29.578 -9.164 1 56.97 171 ILE B O 1
ATOM 3847 N N . ASN B 1 172 ? 9.516 30 -11.148 1 59.19 172 ASN B N 1
ATOM 3848 C CA . ASN B 1 172 ? 10.688 30.797 -10.812 1 59.19 172 ASN B CA 1
ATOM 3849 C C . ASN B 1 172 ? 10.312 32.062 -10.031 1 59.19 172 ASN B C 1
ATOM 3851 O O . ASN B 1 172 ? 11.023 33.062 -10.078 1 59.19 172 ASN B O 1
ATOM 3855 N N . SER B 1 173 ? 9.172 32.062 -9.508 1 57.94 173 SER B N 1
ATOM 3856 C CA . SER B 1 173 ? 8.781 33.219 -8.734 1 57.94 173 SER B CA 1
ATOM 3857 C C . SER B 1 173 ? 8.656 32.906 -7.25 1 57.94 173 SER B C 1
ATOM 3859 O O . SER B 1 173 ? 8.047 31.891 -6.887 1 57.94 173 SER B O 1
ATOM 3861 N N . LYS B 1 174 ? 9.461 33.562 -6.555 1 65.75 174 LYS B N 1
ATOM 3862 C CA . LYS B 1 174 ? 9.328 33.438 -5.105 1 65.75 174 LYS B CA 1
ATOM 3863 C C . LYS B 1 174 ? 8.055 34.125 -4.617 1 65.75 174 LYS B C 1
ATOM 3865 O O . LYS B 1 174 ? 7.789 35.281 -4.965 1 65.75 174 LYS B O 1
ATOM 3870 N N . PHE B 1 175 ? 7.207 33.344 -4.059 1 72.06 175 PHE B N 1
ATOM 3871 C CA . PHE B 1 175 ? 6.02 33.938 -3.434 1 72.06 175 PHE B CA 1
ATOM 3872 C C . PHE B 1 175 ? 6.348 34.469 -2.049 1 72.06 175 PHE B C 1
ATOM 3874 O O . PHE B 1 175 ? 7.148 33.875 -1.319 1 72.06 175 PHE B O 1
ATOM 3881 N N . ASP B 1 176 ? 5.809 35.688 -1.801 1 79.25 176 ASP B N 1
ATOM 3882 C CA . ASP B 1 176 ? 5.973 36.281 -0.48 1 79.25 176 ASP B CA 1
ATOM 3883 C C . ASP B 1 176 ? 5.211 35.5 0.58 1 79.25 176 ASP B C 1
ATOM 3885 O O . ASP B 1 176 ? 4.215 34.812 0.273 1 79.25 176 ASP B O 1
ATOM 3889 N N . ASN B 1 177 ? 5.738 35.531 1.736 1 88.62 177 ASN B N 1
ATOM 3890 C CA . ASN B 1 177 ? 5.129 34.844 2.857 1 88.62 177 ASN B CA 1
ATOM 3891 C C . ASN B 1 177 ? 3.686 35.281 3.082 1 88.62 177 ASN B C 1
ATOM 3893 O O . ASN B 1 177 ? 2.854 34.5 3.529 1 88.62 177 ASN B O 1
ATOM 3897 N N . GLU B 1 178 ? 3.455 36.469 2.688 1 88.06 178 GLU B N 1
ATOM 3898 C CA . GLU B 1 178 ? 2.094 36.969 2.855 1 88.06 178 GLU B CA 1
ATOM 3899 C C . GLU B 1 178 ? 1.117 36.219 1.955 1 88.06 178 GLU B C 1
ATOM 3901 O O . GLU B 1 178 ? -0.056 36.031 2.299 1 88.06 178 GLU B O 1
ATOM 3906 N N . PHE B 1 179 ? 1.568 35.781 0.858 1 86.5 179 PHE B N 1
ATOM 3907 C CA . PHE B 1 179 ? 0.741 34.938 0.002 1 86.5 179 PHE B CA 1
ATOM 3908 C C . PHE B 1 179 ? 0.312 33.688 0.737 1 86.5 179 PHE B C 1
ATOM 3910 O O . PHE B 1 179 ? -0.862 33.312 0.704 1 86.5 179 PHE B O 1
ATOM 3917 N N . ILE B 1 180 ? 1.204 33.125 1.42 1 89.19 180 ILE B N 1
ATOM 3918 C CA . ILE B 1 180 ? 0.958 31.906 2.176 1 89.19 180 ILE B CA 1
ATOM 3919 C C . ILE B 1 180 ? -0.037 32.188 3.299 1 89.19 180 ILE B C 1
ATOM 3921 O O . ILE B 1 180 ? -1.053 31.5 3.424 1 89.19 180 ILE B O 1
ATOM 3925 N N . PHE B 1 181 ? 0.213 33.25 4.035 1 91.5 181 PHE B N 1
ATOM 3926 C CA . PHE B 1 181 ? -0.623 33.562 5.184 1 91.5 181 PHE B CA 1
ATOM 3927 C C . PHE B 1 181 ? -2.027 33.969 4.734 1 91.5 181 PHE B C 1
ATOM 3929 O O . PHE B 1 181 ? -3.016 33.531 5.328 1 91.5 181 PHE B O 1
ATOM 3936 N N . GLY B 1 182 ? -2.055 34.688 3.674 1 89.38 182 GLY B N 1
ATOM 3937 C CA . GLY B 1 182 ? -3.336 35.125 3.121 1 89.38 182 GLY B CA 1
ATOM 3938 C C . GLY B 1 182 ? -4.191 33.938 2.664 1 89.38 182 GLY B C 1
ATOM 3939 O O . GLY B 1 182 ? -5.402 33.938 2.898 1 89.38 182 GLY B O 1
ATOM 3940 N N . THR B 1 183 ? -3.582 33 2.014 1 90.94 183 THR B N 1
ATOM 3941 C CA . THR B 1 183 ? -4.316 31.844 1.527 1 90.94 183 THR B CA 1
ATOM 3942 C C . THR B 1 183 ? -4.84 31.016 2.693 1 90.94 183 THR B C 1
ATOM 3944 O O . THR B 1 183 ? -5.984 30.562 2.672 1 90.94 183 THR B O 1
ATOM 3947 N N . ILE B 1 184 ? -4.062 30.859 3.68 1 93.81 184 ILE B N 1
ATOM 3948 C CA . ILE B 1 184 ? -4.465 30.094 4.852 1 93.81 184 ILE B CA 1
ATOM 3949 C C . ILE B 1 184 ? -5.625 30.797 5.555 1 93.81 184 ILE B C 1
ATOM 3951 O O . ILE B 1 184 ? -6.574 30.141 6 1 93.81 184 ILE B O 1
ATOM 3955 N N . ARG B 1 185 ? -5.574 32.094 5.586 1 91.44 185 ARG B N 1
ATOM 3956 C CA . ARG B 1 185 ? -6.68 32.875 6.145 1 91.44 185 ARG B CA 1
ATOM 3957 C C . ARG B 1 185 ? -7.961 32.656 5.352 1 91.44 185 ARG B C 1
ATOM 3959 O O . ARG B 1 185 ? -9.039 32.5 5.93 1 91.44 185 ARG B O 1
ATOM 3966 N N . VAL B 1 186 ? -7.789 32.594 4.066 1 90.75 186 VAL B N 1
ATOM 3967 C CA . VAL B 1 186 ? -8.938 32.375 3.189 1 90.75 186 VAL B CA 1
ATOM 3968 C C . VAL B 1 186 ? -9.531 31 3.445 1 90.75 186 VAL B C 1
ATOM 3970 O O . VAL B 1 186 ? -10.75 30.859 3.533 1 90.75 186 VAL B O 1
ATOM 3973 N N . ILE B 1 187 ? -8.719 30.047 3.594 1 94.06 187 ILE B N 1
ATOM 3974 C CA . ILE B 1 187 ? -9.172 28.688 3.881 1 94.06 187 ILE B CA 1
ATOM 3975 C C . ILE B 1 187 ? -9.93 28.656 5.207 1 94.06 187 ILE B C 1
ATOM 3977 O O . ILE B 1 187 ? -11.016 28.078 5.297 1 94.06 187 ILE B O 1
ATOM 3981 N N . ARG B 1 188 ? -9.375 29.297 6.18 1 94.12 188 ARG B N 1
ATOM 3982 C CA . ARG B 1 188 ? -10.023 29.344 7.488 1 94.12 188 ARG B CA 1
ATOM 3983 C C . ARG B 1 188 ? -11.383 30.031 7.402 1 94.12 188 ARG B C 1
ATOM 3985 O O . ARG B 1 188 ? -12.336 29.625 8.062 1 94.12 188 ARG B O 1
ATOM 3992 N N . GLU B 1 189 ? -11.438 31.047 6.602 1 90.75 189 GLU B N 1
ATOM 3993 C CA . GLU B 1 189 ? -12.695 31.75 6.398 1 90.75 189 GLU B CA 1
ATOM 3994 C C . GLU B 1 189 ? -13.75 30.844 5.766 1 90.75 189 GLU B C 1
ATOM 3996 O O . GLU B 1 189 ? -14.922 30.891 6.141 1 90.75 189 GLU B O 1
ATOM 4001 N N . PHE B 1 190 ? -13.336 30.094 4.816 1 92.56 190 PHE B N 1
ATOM 4002 C CA . PHE B 1 190 ? -14.258 29.156 4.184 1 92.56 190 PHE B CA 1
ATOM 4003 C C . PHE B 1 190 ? -14.758 28.125 5.188 1 92.56 190 PHE B C 1
ATOM 4005 O O . PHE B 1 190 ? -15.938 27.781 5.199 1 92.56 190 PHE B O 1
ATOM 4012 N N . LEU B 1 191 ? -13.898 27.672 6.043 1 94.25 191 LEU B N 1
ATOM 4013 C CA . LEU B 1 191 ? -14.266 26.719 7.082 1 94.25 191 LEU B CA 1
ATOM 4014 C C . LEU B 1 191 ? -15.219 27.359 8.086 1 94.25 191 LEU B C 1
ATOM 4016 O O . LEU B 1 191 ? -16.156 26.703 8.562 1 94.25 191 LEU B O 1
ATOM 4020 N N . ARG B 1 192 ? -14.953 28.609 8.367 1 90.81 192 ARG B N 1
ATOM 4021 C CA . ARG B 1 192 ? -15.82 29.344 9.273 1 90.81 192 ARG B CA 1
ATOM 4022 C C . ARG B 1 192 ? -17.234 29.469 8.711 1 90.81 192 ARG B C 1
ATOM 4024 O O . ARG B 1 192 ? -18.219 29.281 9.43 1 90.81 192 ARG B O 1
ATOM 4031 N N . THR B 1 193 ? -17.281 29.781 7.453 1 90.25 193 THR B N 1
ATOM 4032 C CA . THR B 1 193 ? -18.562 29.906 6.773 1 90.25 193 THR B CA 1
ATOM 4033 C C . THR B 1 193 ? -19.328 28.578 6.781 1 90.25 193 THR B C 1
ATOM 4035 O O . THR B 1 193 ? -20.547 28.562 6.969 1 90.25 193 THR B O 1
ATOM 4038 N N . LYS B 1 194 ? -18.625 27.547 6.684 1 91.25 194 LYS B N 1
ATOM 4039 C CA . LYS B 1 194 ? -19.25 26.234 6.543 1 91.25 194 LYS B CA 1
ATOM 4040 C C . LYS B 1 194 ? -19.609 25.656 7.906 1 91.25 194 LYS B C 1
ATOM 4042 O O . LYS B 1 194 ? -20.672 25.047 8.07 1 91.25 194 LYS B O 1
ATOM 4047 N N . PHE B 1 195 ? -18.719 25.828 8.93 1 93.56 195 PHE B N 1
ATOM 4048 C CA . PHE B 1 195 ? -18.875 25.062 10.164 1 93.56 195 PHE B CA 1
ATOM 4049 C C . PHE B 1 195 ? -19.047 25.984 11.359 1 93.56 195 PHE B C 1
ATOM 4051 O O . PHE B 1 195 ? -19.328 25.516 12.469 1 93.56 195 PHE B O 1
ATOM 4058 N N . GLY B 1 196 ? -18.812 27.234 11.203 1 88.81 196 GLY B N 1
ATOM 4059 C CA . GLY B 1 196 ? -18.906 28.188 12.305 1 88.81 196 GLY B CA 1
ATOM 4060 C C . GLY B 1 196 ? -17.547 28.547 12.891 1 88.81 196 GLY B C 1
ATOM 4061 O O . GLY B 1 196 ? -16.547 27.891 12.594 1 88.81 196 GLY B O 1
ATOM 4062 N N . TYR B 1 197 ? -17.562 29.547 13.703 1 85.69 197 TYR B N 1
ATOM 4063 C CA . TYR B 1 197 ? -16.359 30.172 14.242 1 85.69 197 TYR B CA 1
ATOM 4064 C C . TYR B 1 197 ? -15.578 29.203 15.125 1 85.69 197 TYR B C 1
ATOM 4066 O O . TYR B 1 197 ? -14.359 29.078 14.984 1 85.69 197 TYR B O 1
ATOM 4074 N N . TYR B 1 198 ? -16.281 28.516 15.945 1 84.06 198 TYR B N 1
ATOM 4075 C CA . TYR B 1 198 ? -15.617 27.672 16.922 1 84.06 198 TYR B CA 1
ATOM 4076 C C . TYR B 1 198 ? -14.844 26.547 16.234 1 84.06 198 TYR B C 1
ATOM 4078 O O . TYR B 1 198 ? -13.672 26.312 16.547 1 84.06 198 TYR B O 1
ATOM 4086 N N . VAL B 1 199 ? -15.492 25.953 15.258 1 88.31 199 VAL B N 1
ATOM 4087 C CA . VAL B 1 199 ? -14.859 24.844 14.547 1 88.31 199 VAL B CA 1
ATOM 4088 C C . VAL B 1 199 ? -13.672 25.359 13.734 1 88.31 199 VAL B C 1
ATOM 4090 O O . VAL B 1 199 ? -12.57 24.812 13.805 1 88.31 199 VAL B O 1
ATOM 4093 N N . ALA B 1 200 ? -13.836 26.422 13.047 1 90 200 ALA B N 1
ATOM 4094 C CA . ALA B 1 200 ? -12.789 26.984 12.188 1 90 200 ALA B CA 1
ATOM 4095 C C . ALA B 1 200 ? -11.578 27.406 13.008 1 90 200 ALA B C 1
ATOM 4097 O O . ALA B 1 200 ? -10.438 27.266 12.562 1 90 200 ALA B O 1
ATOM 4098 N N . ASN B 1 201 ? -11.836 27.906 14.227 1 86.75 201 ASN B N 1
ATOM 4099 C CA . ASN B 1 201 ? -10.75 28.406 15.062 1 86.75 201 ASN B CA 1
ATOM 4100 C C . ASN B 1 201 ? -9.977 27.266 15.719 1 86.75 201 ASN B C 1
ATOM 4102 O O . ASN B 1 201 ? -8.836 27.469 16.156 1 86.75 201 ASN B O 1
ATOM 4106 N N . ASN B 1 202 ? -10.562 26.141 15.734 1 88.31 202 ASN B N 1
ATOM 4107 C CA . ASN B 1 202 ? -9.906 25.047 16.438 1 88.31 202 ASN B CA 1
ATOM 4108 C C . ASN B 1 202 ? -9.359 24 15.461 1 88.31 202 ASN B C 1
ATOM 4110 O O . ASN B 1 202 ? -8.727 23.031 15.875 1 88.31 202 ASN B O 1
ATOM 4114 N N . LEU B 1 203 ? -9.57 24.172 14.219 1 93.38 203 LEU B N 1
ATOM 4115 C CA . LEU B 1 203 ? -9.031 23.281 13.195 1 93.38 203 LEU B CA 1
ATOM 4116 C C . LEU B 1 203 ? -7.633 23.719 12.781 1 93.38 203 LEU B C 1
ATOM 4118 O O . LEU B 1 203 ? -7.457 24.812 12.234 1 93.38 203 LEU B O 1
ATOM 4122 N N . PRO B 1 204 ? -6.664 22.922 13.031 1 96.44 204 PRO B N 1
ATOM 4123 C CA . PRO B 1 204 ? -5.312 23.312 12.625 1 96.44 204 PRO B CA 1
ATOM 4124 C C . PRO B 1 204 ? -5.141 23.344 11.109 1 96.44 204 PRO B C 1
ATOM 4126 O O . PRO B 1 204 ? -5.625 22.453 10.406 1 96.44 204 PRO B O 1
ATOM 4129 N N . ILE B 1 205 ? -4.473 24.391 10.609 1 96.88 205 ILE B N 1
ATOM 4130 C CA . ILE B 1 205 ? -4.105 24.516 9.203 1 96.88 205 ILE B CA 1
ATOM 4131 C C . ILE B 1 205 ? -2.59 24.656 9.07 1 96.88 205 ILE B C 1
ATOM 4133 O O . ILE B 1 205 ? -1.998 25.594 9.602 1 96.88 205 ILE B O 1
ATOM 4137 N N . LEU B 1 206 ? -2.01 23.672 8.406 1 97.94 206 LEU B N 1
ATOM 4138 C CA . LEU B 1 206 ? -0.564 23.609 8.211 1 97.94 206 LEU B CA 1
ATOM 4139 C C . LEU B 1 206 ? -0.182 24.047 6.805 1 97.94 206 LEU B C 1
ATOM 4141 O O . LEU B 1 206 ? -1.016 24.031 5.895 1 97.94 206 LEU B O 1
ATOM 4145 N N . TYR B 1 207 ? 1.06 24.531 6.746 1 96.88 207 TYR B N 1
ATOM 4146 C CA . TYR B 1 207 ? 1.643 24.812 5.438 1 96.88 207 TYR B CA 1
ATOM 4147 C C . TYR B 1 207 ? 2.461 23.625 4.938 1 96.88 207 TYR B C 1
ATOM 4149 O O . TYR B 1 207 ? 3.342 23.141 5.645 1 96.88 207 TYR B O 1
ATOM 4157 N N . GLY B 1 208 ? 2.156 23.188 3.703 1 96.38 208 GLY B N 1
ATOM 4158 C CA . GLY B 1 208 ? 2.834 22.016 3.152 1 96.38 208 GLY B CA 1
ATOM 4159 C C . GLY B 1 208 ? 3.51 22.297 1.822 1 96.38 208 GLY B C 1
ATOM 4160 O O . GLY B 1 208 ? 3.754 21.375 1.039 1 96.38 208 GLY B O 1
ATOM 4161 N N . GLY B 1 209 ? 3.701 23.531 1.462 1 91.88 209 GLY B N 1
ATOM 4162 C CA . GLY B 1 209 ? 4.434 23.891 0.257 1 91.88 209 GLY B CA 1
ATOM 4163 C C . GLY B 1 209 ? 5.938 23.875 0.447 1 91.88 209 GLY B C 1
ATOM 4164 O O . GLY B 1 209 ? 6.434 23.406 1.477 1 91.88 209 GLY B O 1
ATOM 4165 N N . GLU B 1 210 ? 6.609 24.281 -0.57 1 87.94 210 GLU B N 1
ATOM 4166 C CA . GLU B 1 210 ? 8.07 24.359 -0.515 1 87.94 210 GLU B CA 1
ATOM 4167 C C . GLU B 1 210 ? 8.531 25.359 0.542 1 87.94 210 GLU B C 1
ATOM 4169 O O . GLU B 1 210 ? 8.047 26.484 0.588 1 87.94 210 GLU B O 1
ATOM 4174 N N . ILE B 1 211 ? 9.414 24.922 1.368 1 85.5 211 ILE B N 1
ATOM 4175 C CA . ILE B 1 211 ? 9.914 25.766 2.449 1 85.5 211 ILE B CA 1
ATOM 4176 C C . ILE B 1 211 ? 11.328 26.234 2.131 1 85.5 211 ILE B C 1
ATOM 4178 O O . ILE B 1 211 ? 12.227 25.406 1.936 1 85.5 211 ILE B O 1
ATOM 4182 N N . ILE B 1 212 ? 11.469 27.484 2.074 1 85.94 212 ILE B N 1
ATOM 4183 C CA . ILE B 1 212 ? 12.789 28.078 1.896 1 85.94 212 ILE B CA 1
ATOM 4184 C C . ILE B 1 212 ? 13.398 28.406 3.26 1 85.94 212 ILE B C 1
ATOM 4186 O O . ILE B 1 212 ? 12.703 28.891 4.156 1 85.94 212 ILE B O 1
ATOM 4190 N N . ASN B 1 213 ? 14.648 28.203 3.398 1 89.12 213 ASN B N 1
ATOM 4191 C CA . ASN B 1 213 ? 15.32 28.297 4.691 1 89.12 213 ASN B CA 1
ATOM 4192 C C . ASN B 1 213 ? 15.133 29.672 5.324 1 89.12 213 ASN B C 1
ATOM 4194 O O . ASN B 1 213 ? 14.867 29.781 6.52 1 89.12 213 ASN B O 1
ATOM 4198 N N . ASP B 1 214 ? 15.188 30.672 4.535 1 89.62 214 ASP B N 1
ATOM 4199 C CA . ASP B 1 214 ? 15.117 32.031 5.039 1 89.62 214 ASP B CA 1
ATOM 4200 C C . ASP B 1 214 ? 13.711 32.375 5.543 1 89.62 214 ASP B C 1
ATOM 4202 O O . ASP B 1 214 ? 13.523 33.312 6.305 1 89.62 214 ASP B O 1
ATOM 4206 N N . ASP B 1 215 ? 12.758 31.562 5.152 1 90.94 215 ASP B N 1
ATOM 4207 C CA . ASP B 1 215 ? 11.367 31.875 5.449 1 90.94 215 ASP B CA 1
ATOM 4208 C C . ASP B 1 215 ? 10.859 31.062 6.641 1 90.94 215 ASP B C 1
ATOM 4210 O O . ASP B 1 215 ? 9.773 31.312 7.164 1 90.94 215 ASP B O 1
ATOM 4214 N N . ILE B 1 216 ? 11.625 30.219 7.156 1 92.56 216 ILE B N 1
ATOM 4215 C CA . ILE B 1 216 ? 11.18 29.203 8.102 1 92.56 216 ILE B CA 1
ATOM 4216 C C . ILE B 1 216 ? 10.703 29.875 9.391 1 92.56 216 ILE B C 1
ATOM 4218 O O . ILE B 1 216 ? 9.617 29.578 9.891 1 92.56 216 ILE B O 1
ATOM 4222 N N . GLU B 1 217 ? 11.5 30.672 9.875 1 92.62 217 GLU B N 1
ATOM 4223 C CA . GLU B 1 217 ? 11.18 31.312 11.148 1 92.62 217 GLU B CA 1
ATOM 4224 C C . GLU B 1 217 ? 9.867 32.094 11.055 1 92.62 217 GLU B C 1
ATOM 4226 O O . GLU B 1 217 ? 8.992 31.938 11.922 1 92.62 217 GLU B O 1
ATOM 4231 N N . GLU B 1 218 ? 9.75 32.844 10.023 1 93 218 GLU B N 1
ATOM 4232 C CA . GLU B 1 218 ? 8.555 33.656 9.836 1 93 218 GLU B CA 1
ATOM 4233 C C . GLU B 1 218 ? 7.312 32.781 9.688 1 93 218 GLU B C 1
ATOM 4235 O O . GLU B 1 218 ? 6.27 33.062 10.273 1 93 218 GLU B O 1
ATOM 4240 N N . ILE B 1 219 ? 7.426 31.781 8.961 1 94 219 ILE B N 1
ATOM 4241 C CA . ILE B 1 219 ? 6.301 30.891 8.711 1 94 219 ILE B CA 1
ATOM 4242 C C . ILE B 1 219 ? 5.895 30.188 10.016 1 94 219 ILE B C 1
ATOM 4244 O O . ILE B 1 219 ? 4.711 30.156 10.359 1 94 219 ILE B O 1
ATOM 4248 N N . CYS B 1 220 ? 6.852 29.766 10.773 1 93.56 220 CYS B N 1
ATOM 4249 C CA . CYS B 1 220 ? 6.594 29.016 11.992 1 93.56 220 CYS B CA 1
ATOM 4250 C C . CYS B 1 220 ? 6.008 29.906 13.078 1 93.56 220 CYS B C 1
ATOM 4252 O O . CYS B 1 220 ? 5.219 29.453 13.906 1 93.56 220 CYS B O 1
ATOM 4254 N N . LYS B 1 221 ? 6.281 31.156 13.023 1 90.38 221 LYS B N 1
ATOM 4255 C CA . LYS B 1 221 ? 5.871 32.062 14.078 1 90.38 221 LYS B CA 1
ATOM 4256 C C . LYS B 1 221 ? 4.523 32.719 13.758 1 90.38 221 LYS B C 1
ATOM 4258 O O . LYS B 1 221 ? 3.891 33.312 14.633 1 90.38 221 LYS B O 1
ATOM 4263 N N . ASN B 1 222 ? 4.172 32.625 12.516 1 91.69 222 ASN B N 1
ATOM 4264 C CA . ASN B 1 222 ? 2.926 33.25 12.109 1 91.69 222 ASN B CA 1
ATOM 4265 C C . ASN B 1 222 ? 1.719 32.594 12.773 1 91.69 222 ASN B C 1
ATOM 4267 O O . ASN B 1 222 ? 1.624 31.375 12.82 1 91.69 222 ASN B O 1
ATOM 4271 N N . ASN B 1 223 ? 0.796 33.406 13.188 1 88.44 223 ASN B N 1
ATOM 4272 C CA . ASN B 1 223 ? -0.356 32.906 13.945 1 88.44 223 ASN B CA 1
ATOM 4273 C C . ASN B 1 223 ? -1.363 32.219 13.047 1 88.44 223 ASN B C 1
ATOM 4275 O O . ASN B 1 223 ? -2.215 31.453 13.531 1 88.44 223 ASN B O 1
ATOM 4279 N N . ASP B 1 224 ? -1.288 32.438 11.766 1 90.12 224 ASP B N 1
ATOM 4280 C CA . ASP B 1 224 ? -2.205 31.812 10.836 1 90.12 224 ASP B CA 1
ATOM 4281 C C . ASP B 1 224 ? -1.778 30.375 10.547 1 90.12 224 ASP B C 1
ATOM 4283 O O . ASP B 1 224 ? -2.594 29.547 10.125 1 90.12 224 ASP B O 1
ATOM 4287 N N . VAL B 1 225 ? -0.524 30.109 10.773 1 94.94 225 VAL B N 1
ATOM 4288 C CA . VAL B 1 225 ? 0.049 28.812 10.422 1 94.94 225 VAL B CA 1
ATOM 4289 C C . VAL B 1 225 ? 0.204 27.969 11.672 1 94.94 225 VAL B C 1
ATOM 4291 O O . VAL B 1 225 ? 1.02 28.266 12.547 1 94.94 225 VAL B O 1
ATOM 4294 N N . ASP B 1 226 ? -0.48 26.875 11.656 1 96 226 ASP B N 1
ATOM 4295 C CA . ASP B 1 226 ? -0.513 26.062 12.867 1 96 226 ASP B CA 1
ATOM 4296 C C . ASP B 1 226 ? 0.567 24.984 12.828 1 96 226 ASP B C 1
ATOM 4298 O O . ASP B 1 226 ? 0.761 24.25 13.797 1 96 226 ASP B O 1
ATOM 4302 N N . GLY B 1 227 ? 1.263 24.875 11.703 1 97.19 227 GLY B N 1
ATOM 4303 C CA . GLY B 1 227 ? 2.307 23.875 11.594 1 97.19 227 GLY B CA 1
ATOM 4304 C C . GLY B 1 227 ? 2.875 23.766 10.188 1 97.19 227 GLY B C 1
ATOM 4305 O O . GLY B 1 227 ? 2.518 24.547 9.305 1 97.19 227 GLY B O 1
ATOM 4306 N N . ILE B 1 228 ? 3.787 22.781 10.109 1 97.06 228 ILE B N 1
ATOM 4307 C CA . ILE B 1 228 ? 4.496 22.594 8.852 1 97.06 228 ILE B CA 1
ATOM 4308 C C . ILE B 1 228 ? 4.488 21.109 8.469 1 97.06 228 ILE B C 1
ATOM 4310 O O . ILE B 1 228 ? 4.637 20.234 9.336 1 97.06 228 ILE B O 1
ATOM 4314 N N . LEU B 1 229 ? 4.254 20.859 7.211 1 97.88 229 LEU B N 1
ATOM 4315 C CA . LEU B 1 229 ? 4.531 19.562 6.605 1 97.88 229 LEU B CA 1
ATOM 4316 C C . LEU B 1 229 ? 5.773 19.625 5.723 1 97.88 229 LEU B C 1
ATOM 4318 O O . LEU B 1 229 ? 5.832 20.438 4.789 1 97.88 229 LEU B O 1
ATOM 4322 N N . ILE B 1 230 ? 6.734 18.844 6.055 1 96.25 230 ILE B N 1
ATOM 4323 C CA . ILE B 1 230 ? 7.938 18.734 5.234 1 96.25 230 ILE B CA 1
ATOM 4324 C C . ILE B 1 230 ? 7.965 17.391 4.531 1 96.25 230 ILE B C 1
ATOM 4326 O O . ILE B 1 230 ? 7.695 16.344 5.148 1 96.25 230 ILE B O 1
ATOM 4330 N N . GLU B 1 231 ? 8.281 17.391 3.232 1 94.94 231 GLU B N 1
ATOM 4331 C CA . GLU B 1 231 ? 8.203 16.109 2.525 1 94.94 231 GLU B CA 1
ATOM 4332 C C . GLU B 1 231 ? 9.32 15.984 1.495 1 94.94 231 GLU B C 1
ATOM 4334 O O . GLU B 1 231 ? 9.273 15.109 0.627 1 94.94 231 GLU B O 1
ATOM 4339 N N . ASP B 1 232 ? 10.289 16.797 1.474 1 87.5 232 ASP B N 1
ATOM 4340 C CA . ASP B 1 232 ? 11.438 16.672 0.579 1 87.5 232 ASP B CA 1
ATOM 4341 C C . ASP B 1 232 ? 12.578 15.922 1.256 1 87.5 232 ASP B C 1
ATOM 4343 O O . ASP B 1 232 ? 12.359 15.18 2.219 1 87.5 232 ASP B O 1
ATOM 4347 N N . GLU B 1 233 ? 13.766 16 0.677 1 85.88 233 GLU B N 1
ATOM 4348 C CA . GLU B 1 233 ? 14.914 15.242 1.151 1 85.88 233 GLU B CA 1
ATOM 4349 C C . GLU B 1 233 ? 15.234 15.578 2.605 1 85.88 233 GLU B C 1
ATOM 4351 O O . GLU B 1 233 ? 15.859 14.773 3.311 1 85.88 233 GLU B O 1
ATOM 4356 N N . ARG B 1 234 ? 14.773 16.656 3.021 1 90.88 234 ARG B N 1
ATOM 4357 C CA . ARG B 1 234 ? 15.07 17.125 4.371 1 90.88 234 ARG B CA 1
ATOM 4358 C C . ARG B 1 234 ? 14.156 16.453 5.395 1 90.88 234 ARG B C 1
ATOM 4360 O O . ARG B 1 234 ? 14.414 16.531 6.602 1 90.88 234 ARG B O 1
ATOM 4367 N N . ALA B 1 235 ? 13.141 15.773 4.949 1 94.62 235 ALA B N 1
ATOM 4368 C CA . ALA B 1 235 ? 12.133 15.164 5.82 1 94.62 235 ALA B CA 1
ATOM 4369 C C . ALA B 1 235 ? 12.758 14.102 6.719 1 94.62 235 ALA B C 1
ATOM 4371 O O . ALA B 1 235 ? 12.258 13.828 7.812 1 94.62 235 ALA B O 1
ATOM 4372 N N . LEU B 1 236 ? 13.883 13.516 6.332 1 93.5 236 LEU B N 1
ATOM 4373 C CA . LEU B 1 236 ? 14.531 12.461 7.102 1 93.5 236 LEU B CA 1
ATOM 4374 C C . LEU B 1 236 ? 15.781 12.984 7.809 1 93.5 236 LEU B C 1
ATOM 4376 O O . LEU B 1 236 ? 16.469 12.234 8.492 1 93.5 236 LEU B O 1
ATOM 4380 N N . SER B 1 237 ? 16.016 14.242 7.691 1 93.69 237 SER B N 1
ATOM 4381 C CA . SER B 1 237 ? 17.203 14.844 8.289 1 93.69 237 SER B CA 1
ATOM 4382 C C . SER B 1 237 ? 16.922 15.289 9.727 1 93.69 237 SER B C 1
ATOM 4384 O O . SER B 1 237 ? 16.188 16.25 9.953 1 93.69 237 SER B O 1
ATOM 4386 N N . ASN B 1 238 ? 17.609 14.641 10.609 1 92.94 238 ASN B N 1
ATOM 4387 C CA . ASN B 1 238 ? 17.453 15 12.016 1 92.94 238 ASN B CA 1
ATOM 4388 C C . ASN B 1 238 ? 17.828 16.453 12.273 1 92.94 238 ASN B C 1
ATOM 4390 O O . ASN B 1 238 ? 17.188 17.141 13.078 1 92.94 238 ASN B O 1
ATOM 4394 N N . LYS B 1 239 ? 18.828 16.875 11.609 1 91.81 239 LYS B N 1
ATOM 4395 C CA . LYS B 1 239 ? 19.266 18.266 11.75 1 91.81 239 LYS B CA 1
ATOM 4396 C C . LYS B 1 239 ? 18.156 19.234 11.336 1 91.81 239 LYS B C 1
ATOM 4398 O O . LYS B 1 239 ? 17.844 20.172 12.07 1 91.81 239 LYS B O 1
ATOM 4403 N N . TYR B 1 240 ? 17.594 18.984 10.273 1 93.56 240 TYR B N 1
ATOM 4404 C CA . TYR B 1 240 ? 16.562 19.891 9.758 1 93.56 240 TYR B CA 1
ATOM 4405 C C . TYR B 1 240 ? 15.297 19.797 10.602 1 93.56 240 TYR B C 1
ATOM 4407 O O . TYR B 1 240 ? 14.648 20.812 10.859 1 93.56 240 TYR B O 1
ATOM 4415 N N . ILE B 1 241 ? 14.961 18.609 11.039 1 94.12 241 ILE B N 1
ATOM 4416 C CA . ILE B 1 241 ? 13.789 18.422 11.883 1 94.12 241 ILE B CA 1
ATOM 4417 C C . ILE B 1 241 ? 13.969 19.188 13.195 1 94.12 241 ILE B C 1
ATOM 4419 O O . ILE B 1 241 ? 13.023 19.812 13.688 1 94.12 241 ILE B O 1
ATOM 4423 N N . SER B 1 242 ? 15.172 19.172 13.68 1 93.69 242 SER B N 1
ATOM 4424 C CA . SER B 1 242 ? 15.477 19.906 14.906 1 93.69 242 SER B CA 1
ATOM 4425 C C . SER B 1 242 ? 15.312 21.422 14.703 1 93.69 242 SER B C 1
ATOM 4427 O O . SER B 1 242 ? 14.82 22.125 15.586 1 93.69 242 SER B O 1
ATOM 4429 N N . ILE B 1 243 ? 15.656 21.891 13.586 1 93.56 243 ILE B N 1
ATOM 4430 C CA . ILE B 1 243 ? 15.531 23.297 13.258 1 93.56 243 ILE B CA 1
ATOM 4431 C C . ILE B 1 243 ? 14.055 23.688 13.18 1 93.56 243 ILE B C 1
ATOM 4433 O O . ILE B 1 243 ? 13.633 24.672 13.789 1 93.56 243 ILE B O 1
ATOM 4437 N N . LEU B 1 244 ? 13.336 22.922 12.484 1 94.06 244 LEU B N 1
ATOM 4438 C CA . LEU B 1 244 ? 11.906 23.188 12.352 1 94.06 244 LEU B CA 1
ATOM 4439 C C . LEU B 1 244 ? 11.219 23.141 13.711 1 94.06 244 LEU B C 1
ATOM 4441 O O . LEU B 1 244 ? 10.398 24 14.031 1 94.06 244 LEU B O 1
ATOM 4445 N N . TYR B 1 245 ? 11.609 22.141 14.469 1 94 245 TYR B N 1
ATOM 4446 C CA . TYR B 1 245 ? 11.055 22 15.812 1 94 245 TYR B CA 1
ATOM 4447 C C . TYR B 1 245 ? 11.328 23.234 16.656 1 94 245 TYR B C 1
ATOM 4449 O O . TYR B 1 245 ? 10.43 23.75 17.312 1 94 245 TYR B O 1
ATOM 4457 N N . LYS B 1 246 ? 12.477 23.656 16.609 1 93.38 246 LYS B N 1
ATOM 4458 C CA . LYS B 1 246 ? 12.875 24.828 17.391 1 93.38 246 LYS B CA 1
ATOM 4459 C C . LYS B 1 246 ? 12.047 26.047 17.031 1 93.38 246 LYS B C 1
ATOM 4461 O O . LYS B 1 246 ? 11.57 26.766 17.906 1 93.38 246 LYS B O 1
ATOM 4466 N N . HIS B 1 247 ? 11.883 26.281 15.781 1 93.5 247 HIS B N 1
ATOM 4467 C CA . HIS B 1 247 ? 11.125 27.438 15.328 1 93.5 247 HIS B CA 1
ATOM 4468 C C . HIS B 1 247 ? 9.648 27.297 15.68 1 93.5 247 HIS B C 1
ATOM 4470 O O . HIS B 1 247 ? 9.008 28.281 16.078 1 93.5 247 HIS B O 1
ATOM 4476 N N . LEU B 1 248 ? 9.141 26.125 15.547 1 93.44 248 LEU B N 1
ATOM 4477 C CA . LEU B 1 248 ? 7.742 25.906 15.906 1 93.44 248 LEU B CA 1
ATOM 4478 C C . LEU B 1 248 ? 7.535 26.047 17.406 1 93.44 248 LEU B C 1
ATOM 4480 O O . LEU B 1 248 ? 6.531 26.594 17.859 1 93.44 248 LEU B O 1
ATOM 4484 N N . PHE B 1 249 ? 8.484 25.484 18.156 1 90.62 249 PHE B N 1
ATOM 4485 C CA . PHE B 1 249 ? 8.438 25.594 19.609 1 90.62 249 PHE B CA 1
ATOM 4486 C C . PHE B 1 249 ? 8.43 27.062 20.031 1 90.62 249 PHE B C 1
ATOM 4488 O O . PHE B 1 249 ? 7.609 27.469 20.859 1 90.62 249 PHE B O 1
ATOM 4495 N N . ASN B 1 250 ? 9.266 27.828 19.406 1 87.81 250 ASN B N 1
ATOM 4496 C CA . ASN B 1 250 ? 9.328 29.25 19.688 1 87.81 250 ASN B CA 1
ATOM 4497 C C . ASN B 1 250 ? 8.039 29.953 19.281 1 87.81 250 ASN B C 1
ATOM 4499 O O . ASN B 1 250 ? 7.582 30.875 19.984 1 87.81 250 ASN B O 1
ATOM 4503 N N . GLY B 1 251 ? 7.531 29.594 18.172 1 85.5 251 GLY B N 1
ATOM 4504 C CA . GLY B 1 251 ? 6.262 30.156 17.734 1 85.5 251 GLY B CA 1
ATOM 4505 C C . GLY B 1 251 ? 5.121 29.859 18.688 1 85.5 251 GLY B C 1
ATOM 4506 O O . GLY B 1 251 ? 4.227 30.688 18.875 1 85.5 251 GLY B O 1
ATOM 4507 N N . SER B 1 252 ? 5.145 28.734 19.266 1 81.25 252 SER B N 1
ATOM 4508 C CA . SER B 1 252 ? 4.102 28.328 20.203 1 81.25 252 SER B CA 1
ATOM 4509 C C . SER B 1 252 ? 4.18 29.141 21.484 1 81.25 252 SER B C 1
ATOM 4511 O O . SER B 1 252 ? 3.15 29.484 22.078 1 81.25 252 SER B O 1
ATOM 4513 N N . THR B 1 253 ? 5.336 29.406 21.906 1 71.38 253 THR B N 1
ATOM 4514 C CA . THR B 1 253 ? 5.551 30.156 23.125 1 71.38 253 THR B CA 1
ATOM 4515 C C . THR B 1 253 ? 5.215 31.641 22.922 1 71.38 253 THR B C 1
ATOM 4517 O O . THR B 1 253 ? 4.664 32.281 23.812 1 71.38 253 THR B O 1
ATOM 4520 N N . TYR B 1 254 ? 5.527 32.062 21.719 1 64.31 254 TYR B N 1
ATOM 4521 C CA . TYR B 1 254 ? 5.234 33.469 21.375 1 64.31 254 TYR B CA 1
ATOM 4522 C C . TYR B 1 254 ? 3.732 33.719 21.328 1 64.31 254 TYR B C 1
ATOM 4524 O O . TYR B 1 254 ? 3.246 34.719 21.859 1 64.31 254 TYR B O 1
ATOM 4532 N N . ALA B 1 255 ? 3.025 32.875 20.688 1 57.25 255 ALA B N 1
ATOM 4533 C CA . ALA B 1 255 ? 1.572 33 20.609 1 57.25 255 ALA B CA 1
ATOM 4534 C C . ALA B 1 255 ? 0.938 32.969 22 1 57.25 255 ALA B C 1
ATOM 4536 O O . ALA B 1 255 ? -0.004 33.719 22.266 1 57.25 255 ALA B O 1
ATOM 4537 N N . TYR B 1 256 ? 1.472 32.125 22.812 1 48.69 256 TYR B N 1
ATOM 4538 C CA . TYR B 1 256 ? 0.993 32.062 24.188 1 48.69 256 TYR B CA 1
ATOM 4539 C C . TYR B 1 256 ? 1.218 33.375 24.922 1 48.69 256 TYR B C 1
ATOM 4541 O O . TYR B 1 256 ? 0.329 33.844 25.625 1 48.69 256 TYR B O 1
ATOM 4549 N N . LYS B 1 257 ? 2.322 33.938 24.641 1 47.91 257 LYS B N 1
ATOM 4550 C CA . LYS B 1 257 ? 2.652 35.219 25.281 1 47.91 257 LYS B CA 1
ATOM 4551 C C . LYS B 1 257 ? 1.752 36.344 24.781 1 47.91 257 LYS B C 1
ATOM 4553 O O . LYS B 1 257 ? 1.283 37.156 25.562 1 47.91 257 LYS B O 1
ATOM 4558 N N . GLN B 1 258 ? 1.52 36.344 23.453 1 47.06 258 GLN B N 1
ATOM 4559 C CA . GLN B 1 258 ? 0.67 37.375 22.875 1 47.06 258 GLN B CA 1
ATOM 4560 C C . GLN B 1 258 ? -0.76 37.25 23.391 1 47.06 258 GLN B C 1
ATOM 4562 O O . GLN B 1 258 ? -1.422 38.281 23.625 1 47.06 258 GLN B O 1
ATOM 4567 N N . HIS B 1 259 ? -1.247 36.031 23.484 1 45.88 259 HIS B N 1
ATOM 4568 C CA . HIS B 1 259 ? -2.572 35.812 24.031 1 45.88 259 HIS B CA 1
ATOM 4569 C C . HIS B 1 259 ? -2.666 36.312 25.469 1 45.88 259 HIS B C 1
ATOM 4571 O O . HIS B 1 259 ? -3.666 36.938 25.859 1 45.88 259 HIS B O 1
ATOM 4577 N N . TYR B 1 260 ? -1.611 36 26.188 1 42.97 260 TYR B N 1
ATOM 4578 C CA . TYR B 1 260 ? -1.579 36.438 27.562 1 42.97 260 TYR B CA 1
ATOM 4579 C C . TYR B 1 260 ? -1.499 37.969 27.656 1 42.97 260 TYR B C 1
ATOM 4581 O O . TYR B 1 260 ? -2.096 38.562 28.531 1 42.97 260 TYR B O 1
ATOM 4589 N N . ASP B 1 261 ? -0.766 38.469 26.672 1 44.91 261 ASP B N 1
ATOM 4590 C CA . ASP B 1 261 ? -0.57 39.906 26.719 1 44.91 261 ASP B CA 1
ATOM 4591 C C . ASP B 1 261 ? -1.749 40.656 26.078 1 44.91 261 ASP B C 1
ATOM 4593 O O . ASP B 1 261 ? -1.729 41.875 25.953 1 44.91 261 ASP B O 1
ATOM 4597 N N . HIS B 1 262 ? -3.023 40 25.906 1 43.38 262 HIS B N 1
ATOM 4598 C CA . HIS B 1 262 ? -4.273 40.562 25.406 1 43.38 262 HIS B CA 1
ATOM 4599 C C . HIS B 1 262 ? -4.07 41.25 24.047 1 43.38 262 HIS B C 1
ATOM 4601 O O . HIS B 1 262 ? -4.809 42.156 23.688 1 43.38 262 HIS B O 1
ATOM 4607 N N . LYS B 1 263 ? -3.084 41.062 23.328 1 42.38 263 LYS B N 1
ATOM 4608 C CA . LYS B 1 263 ? -2.855 41.781 22.062 1 42.38 263 LYS B CA 1
ATOM 4609 C C . LYS B 1 263 ? -3.473 41.031 20.891 1 42.38 263 LYS B C 1
ATOM 4611 O O . LYS B 1 263 ? -3.436 41.531 19.75 1 42.38 263 LYS B O 1
ATOM 4616 N N . VAL B 1 264 ? -3.703 39.875 20.859 1 39.91 264 VAL B N 1
ATOM 4617 C CA . VAL B 1 264 ? -4.254 39.156 19.703 1 39.91 264 VAL B CA 1
ATOM 4618 C C . VAL B 1 264 ? -5.781 39.219 19.766 1 39.91 264 VAL B C 1
ATOM 4620 O O . VAL B 1 264 ? -6.383 38.844 20.781 1 39.91 264 VAL B O 1
ATOM 4623 N N . ALA B 1 265 ? -6.41 39.969 18.906 1 35.75 265 ALA B N 1
ATOM 4624 C CA . ALA B 1 265 ? -7.855 40 18.688 1 35.75 265 ALA B CA 1
ATOM 4625 C C . ALA B 1 265 ? -8.414 38.594 18.484 1 35.75 265 ALA B C 1
ATOM 4627 O O . ALA B 1 265 ? -8.039 37.906 17.547 1 35.75 265 ALA B O 1
ATOM 4628 N N . LEU B 1 266 ? -8.609 37.938 19.5 1 38.12 266 LEU B N 1
ATOM 4629 C CA . LEU B 1 266 ? -9.414 36.719 19.359 1 38.12 266 LEU B CA 1
ATOM 4630 C C . LEU B 1 266 ? -10.617 36.969 18.453 1 38.12 266 LEU B C 1
ATOM 4632 O O . LEU B 1 266 ? -11.242 38.031 18.531 1 38.12 266 LEU B O 1
ATOM 4636 N N . ASP B 1 267 ? -10.617 36.438 17.391 1 42.53 267 ASP B N 1
ATOM 4637 C CA . ASP B 1 267 ? -11.789 36.438 16.516 1 42.53 267 ASP B CA 1
ATOM 4638 C C . ASP B 1 267 ? -13.07 36.25 17.328 1 42.53 267 ASP B C 1
ATOM 4640 O O . ASP B 1 267 ? -13.227 35.25 18.031 1 42.53 267 ASP B O 1
ATOM 4644 N N . ILE B 1 268 ? -13.602 37.344 17.891 1 43.53 268 ILE B N 1
ATOM 4645 C CA . ILE B 1 268 ? -14.883 37.375 18.578 1 43.53 268 ILE B CA 1
ATOM 4646 C C . ILE B 1 268 ? -15.992 36.938 17.641 1 43.53 268 ILE B C 1
ATOM 4648 O O . ILE B 1 268 ? -16.094 37.406 16.516 1 43.53 268 ILE B O 1
ATOM 4652 N N . PRO B 1 269 ? -16.594 35.75 17.953 1 45.66 269 PRO B N 1
ATOM 4653 C CA . PRO B 1 269 ? -17.766 35.344 17.172 1 45.66 269 PRO B CA 1
ATOM 4654 C C . PRO B 1 269 ? -18.719 36.531 16.906 1 45.66 269 PRO B C 1
ATOM 4656 O O . PRO B 1 269 ? -18.828 37.438 17.719 1 45.66 269 PRO B O 1
ATOM 4659 N N . THR B 1 270 ? -19.172 36.656 15.727 1 45.97 270 THR B N 1
ATOM 4660 C CA . THR B 1 270 ? -20.219 37.656 15.484 1 45.97 270 THR B CA 1
ATOM 4661 C C . THR B 1 270 ? -21.469 37.312 16.297 1 45.97 270 THR B C 1
ATOM 4663 O O . THR B 1 270 ? -21.594 36.188 16.828 1 45.97 270 THR B O 1
ATOM 4666 N N . GLU B 1 271 ? -22.359 38.188 16.5 1 45.53 271 GLU B N 1
ATOM 4667 C CA . GLU B 1 271 ? -23.625 38 17.188 1 45.53 271 GLU B CA 1
ATOM 4668 C C . GLU B 1 271 ? -24.406 36.812 16.578 1 45.53 271 GLU B C 1
ATOM 4670 O O . GLU B 1 271 ? -24.984 36 17.297 1 45.53 271 GLU B O 1
ATOM 4675 N N . GLU B 1 272 ? -24.375 36.688 15.352 1 47.75 272 GLU B N 1
ATOM 4676 C CA . GLU B 1 272 ? -25.109 35.656 14.648 1 47.75 272 GLU B CA 1
ATOM 4677 C C . GLU B 1 272 ? -24.5 34.281 14.898 1 47.75 272 GLU B C 1
ATOM 4679 O O . GLU B 1 272 ? -25.203 33.281 15.062 1 47.75 272 GLU B O 1
ATOM 4684 N N . GLU B 1 273 ? -23.234 34.281 15.023 1 49.22 273 GLU B N 1
ATOM 4685 C CA . GLU B 1 273 ? -22.531 33.031 15.25 1 49.22 273 GLU B CA 1
ATOM 4686 C C . GLU B 1 273 ? -22.75 32.531 16.672 1 49.22 273 GLU B C 1
ATOM 4688 O O . GLU B 1 273 ? -22.875 31.328 16.906 1 49.22 273 GLU B O 1
ATOM 4693 N N . ARG B 1 274 ? -22.875 33.406 17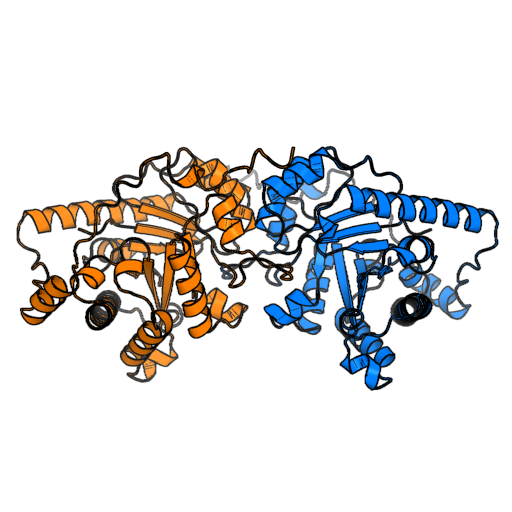.641 1 44.84 274 ARG B N 1
ATOM 4694 C CA . ARG B 1 274 ? -23.188 33.062 19.031 1 44.84 274 ARG B CA 1
ATOM 4695 C C . ARG B 1 274 ? -24.578 32.469 19.172 1 44.84 274 ARG B C 1
ATOM 4697 O O . ARG B 1 274 ? -24.781 31.516 19.922 1 44.84 274 ARG B O 1
ATOM 4704 N N . ILE B 1 275 ? -25.469 32.969 18.438 1 47.47 275 ILE B N 1
ATOM 4705 C CA . ILE B 1 275 ? -26.844 32.5 18.5 1 47.47 275 ILE B CA 1
ATOM 4706 C C . ILE B 1 275 ? -26.938 31.078 17.969 1 47.47 275 ILE B C 1
ATOM 4708 O O . ILE B 1 275 ? -27.609 30.219 18.547 1 47.47 275 ILE B O 1
ATOM 4712 N N . LYS B 1 276 ? -26.312 30.859 16.922 1 46.5 276 LYS B N 1
ATOM 4713 C CA . LYS B 1 276 ? -26.391 29.547 16.281 1 46.5 276 LYS B CA 1
ATOM 4714 C C . LYS B 1 276 ? -25.703 28.484 17.141 1 46.5 276 LYS B C 1
ATOM 4716 O O . LYS B 1 276 ? -26.172 27.344 17.219 1 46.5 276 LYS B O 1
ATOM 4721 N N . ASN B 1 277 ? -24.656 28.75 17.75 1 41.97 277 ASN B N 1
ATOM 4722 C CA . ASN B 1 277 ? -23.969 27.797 18.625 1 41.97 277 ASN B CA 1
ATOM 4723 C C . ASN B 1 277 ? -24.828 27.453 19.844 1 41.97 277 ASN B C 1
ATOM 4725 O O . ASN B 1 277 ? -24.766 26.328 20.344 1 41.97 277 ASN B O 1
ATOM 4729 N N . ALA B 1 278 ? -25.547 28.328 20.5 1 37.44 278 ALA B N 1
ATOM 4730 C CA . ALA B 1 278 ? -26.438 28.062 21.625 1 37.44 278 ALA B CA 1
ATOM 4731 C C . ALA B 1 278 ? -27.547 27.109 21.234 1 37.44 278 ALA B C 1
ATOM 4733 O O . ALA B 1 278 ? -27.969 26.266 22.031 1 37.44 278 ALA B O 1
ATOM 4734 N N . THR B 1 279 ? -28.125 27.219 20.125 1 39.41 279 THR B N 1
ATOM 4735 C CA . THR B 1 279 ? -29.234 26.344 19.75 1 39.41 279 THR B CA 1
ATOM 4736 C C . THR B 1 279 ? -28.734 24.938 19.422 1 39.41 279 THR B C 1
ATOM 4738 O O . THR B 1 279 ? -29.453 23.953 19.656 1 39.41 279 THR B O 1
ATOM 4741 N N . GLN B 1 280 ? -27.578 24.812 18.844 1 35.72 280 GLN B N 1
ATOM 4742 C CA . GLN B 1 280 ? -27.125 23.5 18.438 1 35.72 280 GLN B CA 1
ATOM 4743 C C . GLN B 1 280 ? -26.484 22.734 19.594 1 35.72 280 GLN B C 1
ATOM 4745 O O . GLN B 1 280 ? -26.141 21.562 19.453 1 35.72 280 GLN B O 1
ATOM 4750 N N . VAL B 1 281 ? -26.172 23.422 20.688 1 31.19 281 VAL B N 1
ATOM 4751 C CA . VAL B 1 281 ? -25.625 22.703 21.828 1 31.19 281 VAL B CA 1
ATOM 4752 C C . VAL B 1 281 ? -26.75 21.938 22.547 1 31.19 281 VAL B C 1
ATOM 4754 O O . VAL B 1 281 ? -27.531 22.531 23.297 1 31.19 281 VAL B O 1
ATOM 4757 N N . SER B 1 282 ? -27.562 21.25 21.953 1 28.84 282 SER B N 1
ATOM 4758 C CA . SER B 1 282 ? -28.328 20.406 22.844 1 28.84 282 SER B CA 1
ATOM 4759 C C . SER B 1 282 ? -27.438 19.75 23.891 1 28.84 282 SER B C 1
ATOM 4761 O O . SER B 1 282 ? -26.234 19.625 23.703 1 28.84 282 SER B O 1
ATOM 4763 N N . ASP B 1 283 ? -27.984 19.359 25.109 1 26.25 283 ASP B N 1
ATOM 4764 C CA . ASP B 1 283 ? -27.406 18.703 26.281 1 26.25 283 ASP B CA 1
ATOM 4765 C C . ASP B 1 283 ? -26.484 17.547 25.859 1 26.25 283 ASP B C 1
ATOM 4767 O O . ASP B 1 283 ? -26.938 16.594 25.219 1 26.25 283 ASP B O 1
ATOM 4771 N N . PHE B 1 284 ? -25.422 17.781 25.5 1 25.88 284 PHE B N 1
ATOM 4772 C CA . PHE B 1 284 ? -24.469 16.688 25.453 1 25.88 284 PHE B CA 1
ATOM 4773 C C . PHE B 1 284 ? -24.5 15.867 26.734 1 25.88 284 PHE B C 1
ATOM 4775 O O . PHE B 1 284 ? -24.156 16.375 27.812 1 25.88 284 PHE B O 1
ATOM 4782 N N . ASP B 1 285 ? -25.5 15.047 26.953 1 26 285 ASP B N 1
ATOM 4783 C CA . ASP B 1 285 ? -25.406 14.055 28.016 1 26 285 ASP B CA 1
ATOM 4784 C C . ASP B 1 285 ? -23.969 13.531 28.156 1 26 285 ASP B C 1
ATOM 4786 O O . ASP B 1 285 ? -23.328 13.203 27.172 1 26 285 ASP B O 1
ATOM 4790 N N . MET B 1 286 ? -23.266 13.953 29.078 1 25.8 286 MET B N 1
ATOM 4791 C CA . MET B 1 286 ? -22.047 13.414 29.656 1 25.8 286 MET B CA 1
ATOM 4792 C C . MET B 1 286 ? -22.062 11.883 29.625 1 25.8 286 MET B C 1
ATOM 4794 O O . MET B 1 286 ? -22.703 11.25 30.453 1 25.8 286 MET B O 1
ATOM 4798 N N . TYR B 1 287 ? -22.25 11.273 28.5 1 24.7 287 TYR B N 1
ATOM 4799 C CA . TYR B 1 287 ? -22.141 9.828 28.609 1 24.7 287 TYR B CA 1
ATOM 4800 C C . TYR B 1 287 ? -20.859 9.438 29.359 1 24.7 287 TYR B C 1
ATOM 4802 O O . TYR B 1 287 ? -19.766 9.891 29.016 1 24.7 287 TYR B O 1
ATOM 4810 N N . ASP B 1 288 ? -20.969 9.266 30.656 1 24.92 288 ASP B N 1
ATOM 4811 C CA . ASP B 1 288 ? -20.047 8.492 31.5 1 24.92 288 ASP B CA 1
ATOM 4812 C C . ASP B 1 288 ? -19.641 7.199 30.797 1 24.92 288 ASP B C 1
ATOM 4814 O O . ASP B 1 288 ? -20.406 6.242 30.75 1 24.92 288 ASP B O 1
ATOM 4818 N N . ILE B 1 289 ? -19.109 7.215 29.719 1 24.19 289 ILE B N 1
ATOM 4819 C CA . ILE B 1 289 ? -18.609 5.984 29.125 1 24.19 289 ILE B CA 1
ATOM 4820 C C . ILE B 1 289 ? -17.734 5.234 30.125 1 24.19 289 ILE B C 1
ATOM 4822 O O . ILE B 1 289 ? -16.641 5.699 30.469 1 24.19 289 ILE B O 1
ATOM 4826 N N . THR B 1 290 ? -18.312 4.719 31.188 1 24.86 290 THR B N 1
ATOM 4827 C CA . THR B 1 290 ? -17.703 3.742 32.062 1 24.86 290 THR B CA 1
ATOM 4828 C C . THR B 1 290 ? -17.094 2.594 31.281 1 24.86 290 THR B C 1
ATOM 4830 O O . THR B 1 290 ? -17.484 2.352 30.141 1 24.86 290 THR B O 1
ATOM 4833 N N . SER B 1 291 ? -15.891 1.95 31.766 1 23.89 291 SER B N 1
ATOM 4834 C CA . SER B 1 291 ? -15.07 0.809 31.375 1 23.89 291 SER B CA 1
ATOM 4835 C C . SER B 1 291 ? -15.938 -0.368 30.938 1 23.89 291 SER B C 1
ATOM 4837 O O . SER B 1 291 ? -15.555 -1.141 30.062 1 23.89 291 SER B O 1
ATOM 4839 N N . GLU B 1 292 ? -17.047 -0.626 31.609 1 25.28 292 GLU B N 1
ATOM 4840 C CA . GLU B 1 292 ? -17.859 -1.836 31.656 1 25.28 292 GLU B CA 1
ATOM 4841 C C . GLU B 1 292 ? -18.703 -1.979 30.391 1 25.28 292 GLU B C 1
ATOM 4843 O O . GLU B 1 292 ? -19.125 -3.084 30.031 1 25.28 292 GLU B O 1
ATOM 4848 N N . THR B 1 293 ? -19.172 -0.943 29.906 1 24.64 293 THR B N 1
ATOM 4849 C CA . THR B 1 293 ? -20.281 -1.169 29 1 24.64 293 THR B CA 1
ATOM 4850 C C . THR B 1 293 ? -19.797 -1.727 27.672 1 24.64 293 THR B C 1
ATOM 4852 O O . THR B 1 293 ? -20.594 -2.227 26.875 1 24.64 293 THR B O 1
ATOM 4855 N N . TYR B 1 294 ? -18.656 -1.359 27.297 1 24.89 294 TYR B N 1
ATOM 4856 C CA . TYR B 1 294 ? -18.359 -1.875 25.969 1 24.89 294 TYR B CA 1
ATOM 4857 C C . TYR B 1 294 ? -18.391 -3.398 25.953 1 24.89 294 TYR B C 1
ATOM 4859 O O . TYR B 1 294 ? -18.469 -4.016 24.891 1 24.89 294 TYR B O 1
ATOM 4867 N N . PHE B 1 295 ? -18.109 -4.02 27.078 1 23.91 295 PHE B N 1
ATOM 4868 C CA . PHE B 1 295 ? -17.953 -5.465 27.156 1 23.91 295 PHE B CA 1
ATOM 4869 C C . PHE B 1 295 ? -19.312 -6.156 27.188 1 23.91 295 PHE B C 1
ATOM 4871 O O . PHE B 1 295 ? -19.391 -7.387 27.188 1 23.91 295 PHE B O 1
ATOM 4878 N N . ASP B 1 296 ? -20.328 -5.465 27.594 1 24.67 296 ASP B N 1
ATOM 4879 C CA . ASP B 1 296 ? -21.469 -6.281 28 1 24.67 296 ASP B CA 1
ATOM 4880 C C . ASP B 1 296 ? -22.125 -6.938 26.781 1 24.67 296 ASP B C 1
ATOM 4882 O O . ASP B 1 296 ? -22.828 -7.938 26.922 1 24.67 296 ASP B O 1
ATOM 4886 N N . ASP B 1 297 ? -22.266 -6.23 25.734 1 25.31 297 ASP B N 1
ATOM 4887 C CA . ASP B 1 297 ? -23.23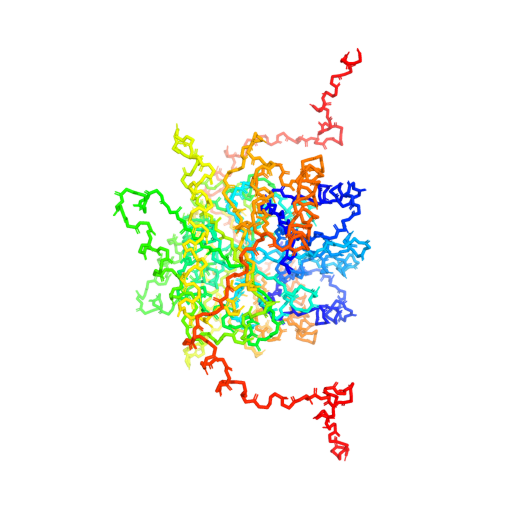4 -6.891 24.875 1 25.31 297 ASP B CA 1
ATOM 4888 C C . ASP B 1 297 ? -22.688 -8.211 24.328 1 25.31 297 ASP B C 1
ATOM 4890 O O . ASP B 1 297 ? -23.297 -8.82 23.453 1 25.31 297 ASP B O 1
ATOM 4894 N N . ILE B 1 298 ? -21.391 -8.516 24.594 1 22.78 298 ILE B N 1
ATOM 4895 C CA . ILE B 1 298 ? -21.109 -9.898 24.219 1 22.78 298 ILE B CA 1
ATOM 4896 C C . ILE B 1 298 ? -21.766 -10.852 25.219 1 22.78 298 ILE B C 1
ATOM 4898 O O . ILE B 1 298 ? -21.25 -11.062 26.312 1 22.78 298 ILE B O 1
ATOM 4902 N N . LYS B 1 299 ? -23.062 -10.656 25.531 1 26.05 299 LYS B N 1
ATOM 4903 C CA . LYS B 1 299 ? -23.641 -11.797 26.234 1 26.05 299 LYS B CA 1
ATOM 4904 C C . LYS B 1 299 ? -23.391 -13.094 25.484 1 26.05 299 LYS B C 1
ATOM 4906 O O . LYS B 1 299 ? -23.781 -13.227 24.312 1 26.05 299 LYS B O 1
ATOM 4911 N N . ILE B 1 300 ? -22.25 -13.617 25.797 1 22.7 300 ILE B N 1
ATOM 4912 C CA . ILE B 1 300 ? -22.109 -15.031 25.484 1 22.7 300 ILE B CA 1
ATOM 4913 C C . ILE B 1 300 ? -23.328 -15.797 25.984 1 22.7 300 ILE B C 1
ATOM 4915 O O . ILE B 1 300 ? -23.703 -15.703 27.156 1 22.7 300 ILE B O 1
ATOM 4919 N N . ASN B 1 301 ? -24.422 -15.758 25.203 1 24.06 301 ASN B N 1
ATOM 4920 C CA . ASN B 1 301 ? -25.453 -16.719 25.547 1 24.06 301 ASN B CA 1
ATOM 4921 C C . ASN B 1 301 ? -24.859 -18.016 26.062 1 24.06 301 ASN B C 1
ATOM 4923 O O . ASN B 1 301 ? -24.016 -18.641 25.406 1 24.06 301 ASN B O 1
ATOM 4927 N N . GLU B 1 302 ? -24.672 -18.188 27.344 1 23.98 302 GLU B N 1
ATOM 4928 C CA . GLU B 1 302 ? -24.422 -19.422 28.094 1 23.98 302 GLU B CA 1
ATOM 4929 C C . GLU B 1 302 ? -25.359 -20.531 27.656 1 23.98 302 GLU B C 1
ATOM 4931 O O . GLU B 1 302 ? -25.125 -21.703 27.953 1 23.98 302 GLU B O 1
ATOM 4936 N N . GLU B 1 303 ? -26.562 -20.281 27.188 1 25.34 303 GLU B N 1
ATOM 4937 C CA . GLU B 1 303 ? -27.438 -21.453 27.219 1 25.34 303 GLU B CA 1
ATOM 4938 C C . GLU B 1 303 ? -27.016 -22.484 26.188 1 25.34 303 GLU B C 1
ATOM 4940 O O . GLU B 1 303 ? -27.312 -23.672 26.344 1 25.34 303 GLU B O 1
ATOM 4945 N N . ASN B 1 304 ? -26.672 -22.156 24.906 1 21.89 304 ASN B N 1
ATOM 4946 C CA . ASN B 1 304 ? -26.641 -23.391 24.125 1 21.89 304 ASN B CA 1
ATOM 4947 C C . ASN B 1 304 ? -25.344 -24.172 24.328 1 21.89 304 ASN B C 1
ATOM 4949 O O . ASN B 1 304 ? -24.438 -24.109 23.5 1 21.89 304 ASN B O 1
ATOM 4953 N N . MET B 1 305 ? -24.906 -24.172 25.703 1 19.42 305 MET B N 1
ATOM 4954 C CA . MET B 1 305 ? -24.594 -25.531 26.125 1 19.42 305 MET B CA 1
ATOM 4955 C C . MET B 1 305 ? -25.828 -26.422 26.109 1 19.42 305 MET B C 1
ATOM 4957 O O . MET B 1 305 ? -26.906 -26 26.547 1 19.42 305 MET B O 1
#

Organism: Malacoplasma penetrans (strain HF-2) (NCBI:txid272633)

Solvent-accessible surface area (backbone atoms only — not comparable to full-atom values): 33197 Å² total; per-residue (Å²): 132,81,68,23,34,41,35,29,32,39,23,34,65,67,45,72,65,56,50,51,53,34,60,76,58,55,78,88,66,62,79,38,50,36,35,38,23,38,23,60,73,43,43,64,61,47,50,68,60,26,70,90,42,78,48,44,61,32,36,47,49,65,41,74,58,63,63,46,89,36,42,56,37,50,23,55,54,52,37,45,73,74,68,34,49,35,28,35,38,57,43,68,43,37,28,65,74,57,65,55,46,54,66,57,38,17,51,37,49,52,53,34,45,76,66,75,30,29,36,40,36,43,46,71,42,51,59,72,29,62,74,58,78,34,42,64,57,52,48,49,49,50,51,51,48,40,49,56,94,60,55,58,81,61,40,62,89,29,41,35,36,29,42,29,46,70,30,61,83,69,43,95,51,84,76,55,68,62,58,56,47,50,51,47,50,49,51,40,49,53,39,22,71,73,50,31,56,69,49,32,72,61,42,47,37,22,45,40,38,82,80,52,81,90,46,45,54,61,51,35,47,33,87,69,34,31,27,40,39,39,62,58,87,56,39,69,32,50,69,52,48,50,51,53,48,51,35,32,38,50,20,46,53,48,53,51,48,37,53,71,65,70,67,58,80,65,86,68,67,52,73,68,53,54,54,54,54,60,69,70,55,58,84,71,72,76,72,76,78,61,90,64,61,81,60,51,80,65,67,71,75,67,59,94,108,131,81,67,23,34,41,34,29,33,40,24,36,64,67,46,73,67,56,48,53,53,34,60,76,57,54,78,88,66,64,80,37,51,35,35,40,22,38,22,60,72,42,43,64,61,47,50,66,61,26,70,88,43,78,47,45,62,30,35,47,48,65,42,74,58,64,63,49,89,35,40,57,37,50,23,56,55,52,37,44,74,73,67,34,49,35,29,35,36,58,42,68,43,38,30,65,74,56,65,55,47,55,66,56,39,18,53,38,50,52,52,34,44,75,67,76,30,29,36,40,35,42,47,70,42,50,58,72,29,62,74,57,80,34,40,66,57,52,48,48,49,49,52,50,48,40,50,56,93,60,56,59,81,62,40,62,91,29,42,37,36,29,44,28,45,72,31,62,81,70,44,96,50,85,75,57,68,61,59,56,47,51,51,47,50,50,51,40,49,54,38,23,72,73,54,31,58,70,49,31,73,62,44,47,38,22,45,39,36,82,81,53,80,91,47,45,56,61,52,34,47,33,87,69,34,31,27,40,38,38,62,56,86,54,38,69,31,50,69,52,49,51,51,53,46,52,35,32,39,51,21,44,53,49,52,52,47,38,55,71,66,68,67,56,79,66,83,69,68,51,74,68,54,53,54,53,52,60,67,70,54,58,84,71,72,75,71,74,78,59,90,62,62,80,60,50,78,66,63,70,74,67,60,94,108

Foldseek 3Di:
DFQFEEEFEADAPDDLVLLLVLLVQADAFDSYAYEYEDAPVCQLVNCVSCVPHSYAYEYADAALDQDDDDPPGHHPVNCVVSPHQEYEADDPVCCVVVVDDLLRSLSSCVVSLVVRGAYEYEQEAEPVCVVVVNVLVSSLVSVCSNCPPPALVSHFVRYAYEYEYPCCVPDPDHDDVVVVLVVLVSNLVSVCVVHNDVSSVRHAYAYEYDDDPVCLLVQLQDPSHRYYYDYDPCSSPSVVVVVSSVSNVVSSVVVVVCVVVVNDPDPPGDPVRVVVVVVPPDPPPPPPPDPPPVPPVPPPVVPVD/DFQFEEEFEADAPDDLVLLLVLLVQADAFDSYQYEYEDAPVCQLVNCVSCVPHSYAYEYADAALDQDDDDPPGHHPVNCVVSPHQEYEADDPVCCVVVVDDLLRSLSSCVVSLVVRGAYEYEQEFEPVCVVPVNVLVSSLVSVCSNCPPPALVSHFPRYAYEYEYPCCVPDPDHDDVVVVLVVLVSNLVSVCVVHNDVSSVRHAYAYEYDDDPVCLLVQLQDPSHRYYYDHDPCSSPSVVVVVSSVSNVVSSVVVVVCVVVVNDPDPPGDPVRVVVVVVPPDPPPPPPPDPPPVPPVPPPPVPVD

pLDDT: mean 80.95, std 22.62, range [19.16, 98.62]

Nearest PDB structures (foldseek):
  6oog-assembly1_A-2  TM=9.197E-01  e=1.351E-21  Taenia solium
  5zg5-assembly1_B  TM=9.325E-01  e=4.273E-21  Opisthorchis viverrini
  5zfx-assembly1_B  TM=9.346E-01  e=7.835E-21  Opisthorchis viverrini
  7qon-assembly1_AAA  TM=9.195E-01  e=1.272E-20  Fasciola hepatica
  6ooi-assembly1_B  TM=9.075E-01  e=7.835E-21  Schistosoma mansoni

InterPro domains:
  IPR000652 Triosephosphate isomerase [PF00121] (5-231)
  IPR000652 Triosephosphate isomerase [PS51440] (3-246)
  IPR000652 Triosephosphate isomerase [PTHR21139] (2-244)
  IPR000652 Triosephosphate isomerase [cd00311] (4-230)
  IPR013785 Aldolase-type TIM barrel [G3DSA:3.20.20.70] (1-247)
  IPR035990 Triosephosphate isomerase superfamily [SSF51351] (2-232)

Secondary structure (DSSP, 8-state):
-PPEEEEEE-TT---HHHHHHHHHS-----SEEEEEE--HHHHHHHHHHTTTTTEEE-BS---S-SSSS-TT---HHHHHHTT--EEEES-HHHHHHH---HHHHHHHHHHHHHTT-EEEEEEEE-HHHHHTT-HHHHHHHHHHHHTTT--HHHHTTTEEEEEEESSTTTSS-PPPHHHHHHHHHHHHHHHHHHH-HHHHHHS-EEE-S---GGGHHHHHH-TT--EEEE-SGGGG-HHHHHHHHHHHHHHHHHHHHHHHTT-S------HHHHHHHHHH----------TTGGGTT-----TT-/-PPEEEEEE-TT---HHHHHHHHHS-----SEEEEEE--HHHHHHHHHHHTTTTEEE-BS---S-SSSS-TT---HHHHHHTT--EEEES-HHHHHHH---HHHHHHHHHHHHHTT-EEEEEEEE-HHHHHTT-HHHHHHHHHHHHTTT--HHHHTTTEEEEEEESSTTTSS-PPPHHHHHHHHHHHHHHHHHHH-HHHHHHS-EEE-S---GGGHHHHHH-TT--EEEE-SGGGG-HHHHHHHHHHHHHHHHHHHHHHHTT-S------HHHHHHHHHH----------TTGGGTT-----TT-

Sequence (610 aa):
MREKILITNWKMNADYVSISKFFKNIPNFENVKVMVAPSYLGIVPSLGMSKNAKVEVVAQNVSFPSLGNHTGSVSWLELKDYGIKTAFLGHPDVKVDFKEKNYQVNAKLQKLLKNGMNAVLFIEETKVDLSEESTKENLRLQINQIFNGIDALDIVDRVYIVYKPTFMGEINSKFDNEFIFGTIRVIREFLRTKFGYYVANNLPILYGGEIINDDIEEICKNNDVDGILIEDERALSNKYISILYKHLFNGSTYAYKQHYDHKVALDIPTEEERIKNATQVSDFDMYDITSETYFDDIKINEENMMREKILITNWKMNADYVSISKFFKNIPNFENVKVMVAPSYLGIVPSLGMSKNAKVEVVAQNVSFPSLGNHTGSVSWLELKDYGIKTAFLGHPDVKVDFKEKNYQVNAKLQKLLKNGMNAVLFIEETKVDLSEESTKENLRLQINQIFNGIDALDIVDRVYIVYKPTFMGEINSKFDNEFIFGTIRVIREFLRTKFGYYVANNLPILYGGEIINDDIEEICKNNDVDGILIEDERALSNKYISILYKHLFNGSTYAYKQHYDHKVALDIPTEEERIKNATQVSDFDMYDITSETYFDDIKINEENM

Radius of gyration: 28.46 Å; Cα contacts (8 Å, |Δi|>4): 1010; chains: 2; bounding box: 72×87×67 Å